Protein AF-A0A956ZGC1-F1 (afdb_monomer_lite)

Sequence (388 aa):
MKVPAICSNKAKRRISSSSLLAWILTLALVSSVMTAFAEESVTSTEQWTIKNGPKDTYIVEPFVAPSKSKLPKPSQKSLDVVLSKLKRVRVIDCGMDMQGEPFSGGFNIALGEPYSGRVVFESTDQKILKELTALLCIREDSYTRVMGPSAPTIELTLSDGKILRLGLAGWDTIRWNEWQYDAFLARSKDFIDWLTDHGITGPVREMQALQDNEKRQDERIAACLKEFVRTMPTSLLTFFGPMKGSSGCLEDLSENYAKIPEEQRLNKAKFALKRQFPDDLKQIGTLLEWEGNLSDYWIHYQSFPIELLLEYDPAKVLSTVKKSAMTPAQWIGASRFYSDLNFRRKFPSGYKPLDKALRGRIIKELKATGKNQSDIDDFENAVRNWCP

Structure (mmCIF, N/CA/C/O backbone):
data_AF-A0A956ZGC1-F1
#
_entry.id   AF-A0A956ZGC1-F1
#
loop_
_atom_site.group_PDB
_atom_site.id
_atom_site.type_symbol
_atom_site.label_atom_id
_atom_site.label_alt_id
_atom_site.label_comp_id
_atom_site.label_asym_id
_atom_site.label_entity_id
_atom_site.label_seq_id
_atom_site.pdbx_PDB_ins_code
_atom_site.Cartn_x
_atom_site.Cartn_y
_atom_site.Cartn_z
_atom_site.occupancy
_atom_site.B_iso_or_equiv
_atom_site.auth_seq_id
_atom_site.auth_comp_id
_atom_site.auth_asym_id
_atom_site.auth_atom_id
_atom_site.pdbx_PDB_model_num
ATOM 1 N N . MET A 1 1 ? -54.876 30.820 -38.815 1.00 40.34 1 MET A N 1
ATOM 2 C CA . MET A 1 1 ? -53.798 29.816 -38.958 1.00 40.34 1 MET A CA 1
ATOM 3 C C . MET A 1 1 ? -54.060 28.694 -37.963 1.00 40.34 1 MET A C 1
ATOM 5 O O . MET A 1 1 ? -54.267 28.987 -36.794 1.00 40.34 1 MET A O 1
ATOM 9 N N . LYS A 1 2 ? -54.197 27.452 -38.445 1.00 31.61 2 LYS A N 1
ATOM 10 C CA . LYS A 1 2 ? -54.613 26.270 -37.667 1.00 31.61 2 LYS A CA 1
ATOM 11 C C . LYS A 1 2 ? -53.392 25.572 -37.050 1.00 31.61 2 LYS A C 1
ATOM 13 O O . LYS A 1 2 ? -52.414 25.348 -37.753 1.00 31.61 2 LYS A O 1
ATOM 18 N N . VAL A 1 3 ? -53.491 25.199 -35.775 1.00 32.38 3 VAL A N 1
ATOM 19 C CA . VAL A 1 3 ? -52.546 24.329 -35.049 1.00 32.38 3 VAL A CA 1
ATOM 20 C C . VAL A 1 3 ? -53.073 22.887 -35.110 1.00 32.38 3 VAL A C 1
ATOM 22 O O . VAL A 1 3 ? -54.273 22.707 -34.884 1.00 32.38 3 VAL A O 1
ATOM 25 N N . PRO A 1 4 ? -52.257 21.856 -35.406 1.00 40.56 4 PRO A N 1
ATOM 26 C CA . PRO A 1 4 ? -52.722 20.477 -35.361 1.00 40.56 4 PRO A CA 1
ATOM 27 C C . PRO A 1 4 ? -52.548 19.869 -33.962 1.00 40.56 4 PRO A C 1
ATOM 29 O O . PRO A 1 4 ? -51.521 20.033 -33.305 1.00 40.56 4 PRO A O 1
ATOM 32 N N . ALA A 1 5 ? -53.578 19.142 -33.530 1.00 39.28 5 ALA A N 1
ATOM 33 C CA . ALA A 1 5 ? -53.611 18.361 -32.302 1.00 39.28 5 ALA A CA 1
ATOM 34 C C . ALA A 1 5 ? -52.842 17.038 -32.467 1.00 39.28 5 ALA A C 1
ATOM 36 O O . ALA A 1 5 ? -53.064 16.301 -33.427 1.00 39.28 5 ALA A O 1
ATOM 37 N N . ILE A 1 6 ? -51.975 16.714 -31.503 1.00 37.59 6 ILE A N 1
ATOM 38 C CA . ILE A 1 6 ? -51.317 15.408 -31.388 1.00 37.59 6 ILE A CA 1
ATOM 39 C C . ILE A 1 6 ? -52.120 14.567 -30.388 1.00 37.59 6 ILE A C 1
ATOM 41 O O . ILE A 1 6 ? -52.059 14.785 -29.179 1.00 37.59 6 ILE A O 1
ATOM 45 N N . CYS A 1 7 ? -52.883 13.597 -30.895 1.00 32.94 7 CYS A N 1
ATOM 46 C CA . CYS A 1 7 ? -53.494 12.543 -30.088 1.00 32.94 7 CYS A CA 1
ATOM 47 C C . CYS A 1 7 ? -52.425 11.535 -29.641 1.00 32.94 7 CYS A C 1
ATOM 49 O O . CYS A 1 7 ? -51.791 10.879 -30.467 1.00 32.94 7 CYS A O 1
ATOM 51 N N . SER A 1 8 ? -52.259 11.369 -28.326 1.00 38.38 8 SER A N 1
ATOM 52 C CA . SER A 1 8 ? -51.451 10.297 -27.741 1.00 38.38 8 SER A CA 1
ATOM 53 C C . SER A 1 8 ? -52.270 9.005 -27.681 1.00 38.38 8 SER A C 1
ATOM 55 O O . SER A 1 8 ? -53.300 8.964 -27.009 1.00 38.38 8 SER A O 1
ATOM 57 N N . ASN A 1 9 ? -51.795 7.942 -28.330 1.00 36.19 9 ASN A N 1
ATOM 58 C CA . ASN A 1 9 ? -52.327 6.589 -28.179 1.00 36.19 9 ASN A CA 1
ATOM 59 C C . ASN A 1 9 ? -51.212 5.685 -27.627 1.00 36.19 9 ASN A C 1
ATOM 61 O O . ASN A 1 9 ? -50.427 5.104 -28.374 1.00 36.19 9 ASN A O 1
ATOM 65 N N . LYS A 1 10 ? -51.108 5.583 -26.294 1.00 38.62 10 LYS A N 1
ATOM 66 C CA . LYS A 1 10 ? -50.269 4.567 -25.639 1.00 38.62 10 LYS A CA 1
ATOM 67 C C . LYS A 1 10 ? -51.018 3.235 -25.648 1.00 38.62 10 LYS A C 1
ATOM 69 O O . LYS A 1 10 ? -51.809 2.945 -24.754 1.00 38.62 10 LYS A O 1
ATOM 74 N N . ALA A 1 11 ? -50.743 2.411 -26.653 1.00 37.38 11 ALA A N 1
ATOM 75 C CA . ALA A 1 11 ? -51.167 1.019 -26.674 1.00 37.38 11 ALA A CA 1
ATOM 76 C C . ALA A 1 11 ? -50.430 0.232 -25.571 1.00 37.38 11 ALA A C 1
ATOM 78 O O . ALA A 1 11 ? -49.235 -0.045 -25.678 1.00 37.38 11 ALA A O 1
ATOM 79 N N . LYS A 1 12 ? -51.143 -0.144 -24.501 1.00 46.72 12 LYS A N 1
ATOM 80 C CA . LYS A 1 12 ? -50.689 -1.162 -23.540 1.00 46.72 12 LYS A CA 1
ATOM 81 C C . LYS A 1 12 ? -50.638 -2.510 -24.264 1.00 46.72 12 LYS A C 1
ATOM 83 O O . LYS A 1 12 ? -51.665 -3.169 -24.417 1.00 46.72 12 LYS A O 1
ATOM 88 N N . ARG A 1 13 ? -49.456 -2.929 -24.726 1.00 48.47 13 ARG A N 1
ATOM 89 C CA . ARG A 1 13 ? -49.258 -4.294 -25.234 1.00 48.47 13 ARG A CA 1
ATOM 90 C C . ARG A 1 13 ? -49.406 -5.272 -24.066 1.00 48.47 13 ARG A C 1
ATOM 92 O O . ARG A 1 13 ? -48.605 -5.248 -23.136 1.00 48.47 13 ARG A O 1
ATOM 99 N N . ARG A 1 14 ? -50.445 -6.114 -24.111 1.00 48.25 14 ARG A N 1
ATOM 100 C CA . ARG A 1 14 ? -50.582 -7.282 -23.231 1.00 48.25 14 ARG A CA 1
ATOM 101 C C . ARG A 1 14 ? -49.434 -8.239 -23.548 1.00 48.25 14 ARG A C 1
ATOM 103 O O . ARG A 1 14 ? -49.395 -8.824 -24.626 1.00 48.25 14 ARG A O 1
ATOM 110 N N . ILE A 1 15 ? -48.490 -8.353 -22.621 1.00 54.38 15 ILE A N 1
ATOM 111 C CA . ILE A 1 15 ? -47.436 -9.365 -22.661 1.00 54.38 15 ILE A CA 1
ATOM 112 C C . ILE A 1 15 ? -48.125 -10.710 -22.410 1.00 54.38 15 ILE A C 1
ATOM 114 O O . ILE A 1 15 ? -48.841 -10.860 -21.420 1.00 54.38 15 ILE A O 1
ATOM 118 N N . SER A 1 16 ? -47.979 -11.656 -23.339 1.00 64.19 16 SER A N 1
ATOM 119 C CA . SER A 1 16 ? -48.529 -13.005 -23.169 1.00 64.19 16 SER A CA 1
ATOM 120 C C . SER A 1 16 ? -47.892 -13.686 -21.951 1.00 64.19 16 SER A C 1
ATOM 122 O O . SER A 1 16 ? -46.731 -13.421 -21.631 1.00 64.19 16 SER A O 1
ATOM 124 N N . SER A 1 17 ? -48.621 -14.574 -21.274 1.00 51.22 17 SER A N 1
ATOM 125 C CA . SER A 1 17 ? -48.117 -15.322 -20.110 1.00 51.22 17 SER A CA 1
ATOM 126 C C . SER A 1 17 ? -46.828 -16.098 -20.420 1.00 51.22 17 SER A C 1
ATOM 128 O O . SER A 1 17 ? -45.927 -16.147 -19.585 1.00 51.22 17 SER A O 1
ATOM 130 N N . SER A 1 18 ? -46.680 -16.601 -21.648 1.00 49.84 18 SER A N 1
ATOM 131 C CA . SER A 1 18 ? -45.448 -17.225 -22.151 1.00 49.84 18 SER A CA 1
ATOM 132 C C . SER A 1 18 ? -44.272 -16.249 -22.264 1.00 49.84 18 SER A C 1
ATOM 134 O O . SER A 1 18 ? -43.140 -16.598 -21.940 1.00 49.84 18 SER A O 1
ATOM 136 N N . SER A 1 19 ? -44.522 -15.002 -22.671 1.00 58.44 19 SER A N 1
ATOM 137 C CA . SER A 1 19 ? -43.485 -13.967 -22.742 1.00 58.44 19 SER A CA 1
ATOM 138 C C . SER A 1 19 ? -43.063 -13.486 -21.350 1.00 58.44 19 SER A C 1
ATOM 140 O O . SER A 1 19 ? -41.896 -13.174 -21.147 1.00 58.44 19 SER A O 1
ATOM 142 N N . LEU A 1 20 ? -43.983 -13.460 -20.381 1.00 58.31 20 LEU A N 1
ATOM 143 C CA . LEU A 1 20 ? -43.674 -13.085 -18.999 1.00 58.31 20 LEU A CA 1
ATOM 144 C C . LEU A 1 20 ? -42.757 -14.118 -18.322 1.00 58.31 20 LEU A C 1
ATOM 146 O O . LEU A 1 20 ? -41.786 -13.741 -17.673 1.00 58.31 20 LEU A O 1
ATOM 150 N N . LEU A 1 21 ? -43.020 -15.410 -18.535 1.00 58.62 21 LEU A N 1
ATOM 151 C CA . LEU A 1 21 ? -42.181 -16.506 -18.036 1.00 58.62 21 LEU A CA 1
ATOM 152 C C . LEU A 1 21 ? -40.761 -16.466 -18.617 1.00 58.62 21 LEU A C 1
ATOM 154 O O . LEU A 1 21 ? -39.796 -16.614 -17.872 1.00 58.62 21 LEU A O 1
ATOM 158 N N . ALA A 1 22 ? -40.622 -16.185 -19.916 1.00 58.81 22 ALA A N 1
ATOM 159 C CA . ALA A 1 22 ? -39.312 -16.013 -20.545 1.00 58.81 22 ALA A CA 1
ATOM 160 C C . ALA A 1 22 ? -38.535 -14.821 -19.957 1.00 58.81 22 ALA A C 1
ATOM 162 O O . ALA A 1 22 ? -37.336 -14.921 -19.720 1.00 58.81 22 ALA A O 1
ATOM 163 N N . TRP A 1 23 ? -39.211 -13.707 -19.660 1.00 68.06 23 TRP A N 1
ATOM 164 C CA . TRP A 1 23 ? -38.583 -12.551 -19.013 1.00 68.06 23 TRP A CA 1
ATOM 165 C C . TRP A 1 23 ? -38.141 -12.836 -17.574 1.00 68.06 23 TRP A C 1
ATOM 167 O O . TRP A 1 23 ? -37.053 -12.419 -17.182 1.00 68.06 23 TRP A O 1
ATOM 177 N N . ILE A 1 24 ? -38.946 -13.570 -16.803 1.00 67.19 24 ILE A N 1
ATOM 178 C CA . ILE A 1 24 ? -38.603 -13.962 -15.428 1.00 67.19 24 ILE A CA 1
ATOM 179 C C . ILE A 1 24 ? -37.386 -14.894 -15.421 1.00 67.19 24 ILE A C 1
ATOM 181 O O . ILE A 1 24 ? -36.469 -14.684 -14.630 1.00 67.19 24 ILE A O 1
ATOM 185 N N . LEU A 1 25 ? -37.334 -15.872 -16.331 1.00 59.31 25 LEU A N 1
ATOM 186 C CA . LEU A 1 25 ? -36.195 -16.785 -16.448 1.00 59.31 25 LEU A CA 1
ATOM 187 C C . LEU A 1 25 ? -34.914 -16.056 -16.871 1.00 59.31 25 LEU A C 1
ATOM 189 O O . LEU A 1 25 ? -33.862 -16.304 -16.291 1.00 59.31 25 LEU A O 1
ATOM 193 N N . THR A 1 26 ? -34.998 -15.108 -17.808 1.00 63.12 26 THR A N 1
ATOM 194 C CA . THR A 1 26 ? -33.843 -14.290 -18.208 1.00 63.12 26 THR A CA 1
ATOM 195 C C . THR A 1 26 ? -33.336 -13.421 -17.056 1.00 63.12 26 THR A C 1
ATOM 197 O O . THR A 1 26 ? -32.131 -13.345 -16.838 1.00 63.12 26 THR A O 1
ATOM 200 N N . LEU A 1 27 ? -34.227 -12.797 -16.278 1.00 58.03 27 LEU A N 1
ATOM 201 C CA . LEU A 1 27 ? -33.830 -11.991 -15.118 1.00 58.03 27 LEU A CA 1
ATOM 202 C C . LEU A 1 27 ? -33.221 -12.843 -13.996 1.00 58.03 27 LEU A C 1
ATOM 204 O O . LEU A 1 27 ? -32.240 -12.421 -13.389 1.00 58.03 27 LEU A O 1
ATOM 208 N N . ALA A 1 28 ? -33.751 -14.044 -13.753 1.00 56.31 28 ALA A N 1
ATOM 209 C CA . ALA A 1 28 ? -33.178 -14.985 -12.792 1.00 56.31 28 ALA A CA 1
ATOM 210 C C . ALA A 1 28 ? -31.783 -15.464 -13.228 1.00 56.31 28 ALA A C 1
ATOM 212 O O . ALA A 1 28 ? -30.867 -15.501 -12.410 1.00 56.31 28 ALA A O 1
ATOM 213 N N . LEU A 1 29 ? -31.595 -15.748 -14.522 1.00 54.09 29 LEU A N 1
ATOM 214 C CA . LEU A 1 29 ? -30.301 -16.150 -15.075 1.00 54.09 29 LEU A CA 1
ATOM 215 C C . LEU A 1 29 ? -29.270 -15.017 -14.975 1.00 54.09 29 LEU A C 1
ATOM 217 O O . LEU A 1 29 ? -28.151 -15.243 -14.526 1.00 54.09 29 LEU A O 1
ATOM 221 N N . VAL A 1 30 ? -29.658 -13.785 -15.328 1.00 61.75 30 VAL A N 1
ATOM 222 C CA . VAL A 1 30 ? -28.795 -12.600 -15.188 1.00 61.75 30 VAL A CA 1
ATOM 223 C C . VAL A 1 30 ? -28.451 -12.353 -13.719 1.00 61.75 30 VAL A C 1
ATOM 225 O O . VAL A 1 30 ? -27.297 -12.074 -13.414 1.00 61.75 30 VAL A O 1
ATOM 228 N N . SER A 1 31 ? -29.406 -12.510 -12.797 1.00 55.38 31 SER A N 1
ATOM 229 C CA . SER A 1 31 ? -29.139 -12.377 -11.362 1.00 55.38 31 SER A CA 1
ATOM 230 C C . SER A 1 31 ? -28.142 -13.426 -10.868 1.00 55.38 31 SER A C 1
ATOM 232 O O . SER A 1 31 ? -27.180 -13.054 -10.210 1.00 55.38 31 SER A O 1
ATOM 234 N N . SER A 1 32 ? -28.314 -14.707 -11.216 1.00 50.72 32 SER A N 1
ATOM 235 C CA . SER A 1 32 ? -27.374 -15.770 -10.823 1.00 50.72 32 SER A CA 1
ATOM 236 C C . SER A 1 32 ? -25.978 -15.572 -11.409 1.00 50.72 32 SER A C 1
ATOM 238 O O . SER A 1 32 ? -24.998 -15.786 -10.705 1.00 50.72 32 SER A O 1
ATOM 240 N N . VAL A 1 33 ? -25.872 -15.130 -12.667 1.00 54.00 33 VAL A N 1
ATOM 241 C CA . VAL A 1 33 ? -24.576 -14.827 -13.294 1.00 54.00 33 VAL A CA 1
ATOM 242 C C . VAL A 1 33 ? -23.905 -13.648 -12.590 1.00 54.00 33 VAL A C 1
ATOM 244 O O . VAL A 1 33 ? -22.724 -13.726 -12.278 1.00 54.00 33 VAL A O 1
ATOM 247 N N . MET A 1 34 ? -24.645 -12.586 -12.264 1.00 52.69 34 MET A N 1
ATOM 248 C CA . MET A 1 34 ? -24.087 -11.428 -11.557 1.00 52.69 34 MET A CA 1
ATOM 249 C C . MET A 1 34 ? -23.681 -11.759 -10.113 1.00 52.69 34 MET A C 1
ATOM 251 O O . MET A 1 34 ? -22.679 -11.231 -9.641 1.00 52.69 34 MET A O 1
ATOM 255 N N . THR A 1 35 ? -24.402 -12.649 -9.422 1.00 51.59 35 THR A N 1
ATOM 256 C CA . THR A 1 35 ? -24.009 -13.142 -8.090 1.00 51.59 35 THR A CA 1
ATOM 257 C C . THR A 1 35 ? -22.752 -14.010 -8.161 1.00 51.59 35 THR A C 1
ATOM 259 O O . THR A 1 35 ? -21.839 -13.792 -7.373 1.00 51.59 35 THR A O 1
ATOM 262 N N . ALA A 1 36 ? -22.647 -14.909 -9.146 1.00 43.84 36 ALA A N 1
ATOM 263 C CA . ALA A 1 36 ? -21.444 -15.715 -9.360 1.00 43.84 36 ALA A CA 1
ATOM 264 C C . ALA A 1 36 ? -20.223 -14.846 -9.715 1.00 43.84 36 ALA A C 1
ATOM 266 O O . ALA A 1 36 ? -19.155 -15.039 -9.148 1.00 43.84 36 ALA A O 1
ATOM 267 N N . PHE A 1 37 ? -20.392 -13.826 -10.567 1.00 40.16 37 PHE A N 1
ATOM 268 C CA . PHE A 1 37 ? -19.334 -12.849 -10.857 1.00 40.16 37 PHE A CA 1
ATOM 269 C C . PHE A 1 37 ? -18.948 -12.016 -9.628 1.00 40.16 37 PHE A C 1
ATOM 271 O O . PHE A 1 37 ? -17.777 -11.685 -9.467 1.00 40.16 37 PHE A O 1
ATOM 278 N N . ALA A 1 38 ? -19.900 -11.672 -8.754 1.00 36.69 38 ALA A N 1
ATOM 279 C CA . ALA A 1 38 ? -19.606 -10.956 -7.516 1.00 36.69 38 ALA A CA 1
ATOM 280 C C . ALA A 1 38 ? -18.797 -11.831 -6.541 1.00 36.69 38 ALA A C 1
ATOM 282 O O . ALA A 1 38 ? -17.772 -11.379 -6.036 1.00 36.69 38 ALA A O 1
ATOM 283 N N . GLU A 1 39 ? -19.191 -13.088 -6.334 1.00 38.22 39 GLU A N 1
ATOM 284 C CA . GLU A 1 39 ? -18.469 -14.049 -5.485 1.00 38.22 39 GLU A CA 1
ATOM 285 C C . GLU A 1 39 ? -17.075 -14.388 -6.042 1.00 38.22 39 GLU A C 1
ATOM 287 O O . GLU A 1 39 ? -16.098 -14.417 -5.290 1.00 38.22 39 GLU A O 1
ATOM 292 N N . GLU A 1 40 ? -16.953 -14.557 -7.362 1.00 33.12 40 GLU A N 1
ATOM 293 C CA . GLU A 1 40 ? -15.677 -14.786 -8.048 1.00 33.12 40 GLU A CA 1
ATOM 294 C C . GLU A 1 40 ? -14.782 -13.537 -8.016 1.00 33.12 40 GLU A C 1
ATOM 296 O O . GLU A 1 40 ? -13.578 -13.656 -7.823 1.00 33.12 40 GLU A O 1
ATOM 301 N N . SER A 1 41 ? -15.348 -12.324 -8.090 1.00 35.31 41 SER A N 1
ATOM 302 C CA . SER A 1 41 ? -14.578 -11.079 -7.953 1.00 35.31 41 SER A CA 1
ATOM 303 C C . SER A 1 41 ? -14.053 -10.854 -6.532 1.00 35.31 41 SER A C 1
ATOM 305 O O . SER A 1 41 ? -12.931 -10.376 -6.366 1.00 35.31 41 SER A O 1
ATOM 307 N N . VAL A 1 42 ? -14.808 -11.236 -5.495 1.00 35.75 42 VAL A N 1
ATOM 308 C CA . VAL A 1 42 ? -14.363 -11.142 -4.092 1.00 35.75 42 VAL A CA 1
ATOM 309 C C . VAL A 1 42 ? -13.264 -12.169 -3.816 1.00 35.75 42 VAL A C 1
ATOM 311 O O . VAL A 1 42 ? -12.197 -11.801 -3.328 1.00 35.75 42 VAL A O 1
ATOM 314 N N . THR A 1 43 ? -13.458 -13.422 -4.235 1.00 34.59 43 THR A N 1
ATOM 315 C CA . THR A 1 43 ? -12.452 -14.486 -4.070 1.00 34.59 43 THR A CA 1
ATOM 316 C C . THR A 1 43 ? -11.216 -14.290 -4.950 1.00 34.59 43 THR A C 1
ATOM 318 O O . THR A 1 43 ? -10.112 -14.599 -4.502 1.00 34.59 43 THR A O 1
ATOM 321 N N . SER A 1 44 ? -11.335 -13.716 -6.156 1.00 31.86 44 SER A N 1
ATOM 322 C CA . SER A 1 44 ? -10.172 -13.375 -6.985 1.00 31.86 44 SER A CA 1
ATOM 323 C C . SER A 1 44 ? -9.396 -12.201 -6.411 1.00 31.86 44 SER A C 1
ATOM 325 O O . SER A 1 44 ? -8.174 -12.198 -6.494 1.00 31.86 44 SER A O 1
ATOM 327 N N . THR A 1 45 ? -10.075 -11.212 -5.822 1.00 32.41 45 THR A N 1
ATOM 328 C CA . THR A 1 45 ? -9.399 -10.079 -5.177 1.00 32.41 45 THR A CA 1
ATOM 329 C C . THR A 1 45 ? -8.667 -10.554 -3.923 1.00 32.41 45 THR A C 1
ATOM 331 O O . THR A 1 45 ? -7.491 -10.255 -3.776 1.00 32.41 45 THR A O 1
ATOM 334 N N . GLU A 1 46 ? -9.277 -11.400 -3.086 1.00 32.78 46 GLU A N 1
ATOM 335 C CA . GLU A 1 46 ? -8.599 -12.018 -1.934 1.00 32.78 46 GLU A CA 1
ATOM 336 C C . GLU A 1 46 ? -7.423 -12.922 -2.346 1.00 32.78 46 GLU A C 1
ATOM 338 O O . GLU A 1 46 ? -6.331 -12.811 -1.786 1.00 32.78 46 GLU A O 1
ATOM 343 N N . GLN A 1 47 ? -7.586 -13.775 -3.365 1.00 30.38 47 GLN A N 1
ATOM 344 C CA . GLN A 1 47 ? -6.500 -14.633 -3.855 1.00 30.38 47 GLN A CA 1
ATOM 345 C C . GLN A 1 47 ? -5.377 -13.849 -4.545 1.00 30.38 47 GLN A C 1
ATOM 347 O O . GLN A 1 47 ? -4.216 -14.252 -4.455 1.00 30.38 47 GLN A O 1
ATOM 352 N N . TRP A 1 48 ? -5.683 -12.736 -5.214 1.00 28.95 48 TRP A N 1
ATOM 353 C CA . TRP A 1 48 ? -4.679 -11.905 -5.877 1.00 28.95 48 TRP A CA 1
ATOM 354 C C . TRP A 1 48 ? -3.817 -11.145 -4.859 1.00 28.95 48 TRP A C 1
ATOM 356 O O . TRP A 1 48 ? -2.589 -11.167 -4.977 1.00 28.95 48 T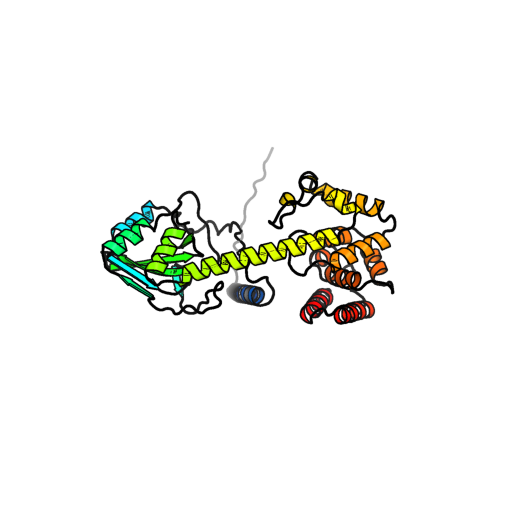RP A O 1
ATOM 366 N N . THR A 1 49 ? -4.423 -10.594 -3.797 1.00 36.31 49 THR A N 1
ATOM 367 C CA . THR A 1 49 ? -3.696 -9.947 -2.687 1.00 36.31 49 THR A CA 1
ATOM 368 C C . THR A 1 49 ? -2.809 -10.937 -1.925 1.00 36.31 49 THR A C 1
ATOM 370 O O . THR A 1 49 ? -1.711 -10.585 -1.502 1.00 36.31 49 THR A O 1
ATOM 373 N N . ILE A 1 50 ? -3.236 -12.200 -1.794 1.00 39.66 50 ILE A N 1
ATOM 374 C CA . ILE A 1 50 ? -2.445 -13.253 -1.135 1.00 39.66 50 ILE A CA 1
ATOM 375 C C . ILE A 1 50 ? -1.239 -13.689 -1.984 1.00 39.66 50 ILE A C 1
ATOM 377 O O . ILE A 1 50 ? -0.209 -14.071 -1.419 1.00 39.66 50 ILE A O 1
ATOM 381 N N . LYS A 1 51 ? -1.352 -13.660 -3.321 1.00 34.16 51 LYS A N 1
ATOM 382 C CA . LYS A 1 51 ? -0.381 -14.317 -4.207 1.00 34.16 51 LYS A CA 1
ATOM 383 C C . LYS A 1 51 ? 0.667 -13.380 -4.818 1.00 34.16 51 LYS A C 1
ATOM 385 O O . LYS A 1 51 ? 1.807 -13.816 -4.906 1.00 34.16 51 LYS A O 1
ATOM 390 N N . ASN A 1 52 ? 0.333 -12.137 -5.196 1.00 32.41 52 ASN A N 1
ATOM 391 C CA . ASN A 1 52 ? 1.201 -11.343 -6.093 1.00 32.41 52 ASN A CA 1
ATOM 392 C C . ASN A 1 52 ? 1.353 -9.835 -5.771 1.00 32.41 52 ASN A C 1
ATOM 394 O O . ASN A 1 52 ? 1.970 -9.120 -6.557 1.00 32.41 52 ASN A O 1
ATOM 398 N N . GLY A 1 53 ? 0.830 -9.322 -4.652 1.00 32.47 53 GLY A N 1
ATOM 399 C CA . GLY A 1 53 ? 1.034 -7.922 -4.236 1.00 32.47 53 GLY A CA 1
ATOM 400 C C . GLY A 1 53 ? 2.081 -7.771 -3.121 1.00 32.47 53 GLY A C 1
ATOM 401 O O . GLY A 1 53 ? 2.294 -8.721 -2.361 1.00 32.47 53 GLY A O 1
ATOM 402 N N . PRO A 1 54 ? 2.731 -6.601 -2.956 1.00 36.31 54 PRO A N 1
ATOM 403 C CA . PRO A 1 54 ? 3.428 -6.304 -1.708 1.00 36.31 54 PRO A CA 1
ATOM 404 C C . PRO A 1 54 ? 2.405 -6.369 -0.566 1.00 36.31 54 PRO A C 1
ATOM 406 O O . PRO A 1 54 ? 1.389 -5.680 -0.592 1.00 36.31 54 PRO A O 1
ATOM 409 N N . LYS A 1 55 ? 2.663 -7.234 0.419 1.00 43.44 55 LYS A N 1
ATOM 410 C CA . LYS A 1 55 ? 1.726 -7.616 1.490 1.00 43.44 55 LYS A CA 1
ATOM 411 C C . LYS A 1 55 ? 1.311 -6.487 2.451 1.00 43.44 55 LYS A C 1
ATOM 413 O O . LYS A 1 55 ? 0.547 -6.762 3.365 1.00 43.44 55 LYS A O 1
ATOM 418 N N . ASP A 1 56 ? 1.760 -5.246 2.253 1.00 40.88 56 ASP A N 1
ATOM 419 C CA . ASP A 1 56 ? 1.779 -4.241 3.325 1.00 40.88 56 ASP A CA 1
ATOM 420 C C . ASP A 1 56 ? 1.265 -2.838 2.945 1.00 40.88 56 ASP A C 1
ATOM 422 O O . ASP A 1 56 ? 1.307 -1.933 3.774 1.00 40.88 56 ASP A O 1
ATOM 426 N N . THR A 1 57 ? 0.729 -2.610 1.741 1.00 38.03 57 THR A N 1
ATOM 427 C CA . THR A 1 57 ? 0.137 -1.296 1.423 1.00 38.03 57 THR A CA 1
ATOM 428 C C . THR A 1 57 ? -1.326 -1.227 1.846 1.00 38.03 57 THR A C 1
ATOM 430 O O . THR A 1 57 ? -2.222 -1.627 1.102 1.00 38.03 57 THR A O 1
ATOM 433 N N . TYR A 1 58 ? -1.570 -0.654 3.026 1.00 40.16 58 TYR A N 1
ATOM 434 C CA . TYR A 1 58 ? -2.860 -0.058 3.367 1.00 40.16 58 TYR A CA 1
ATOM 435 C C . TYR A 1 58 ? -3.112 1.097 2.398 1.00 40.16 58 TYR A C 1
ATOM 437 O O . TYR A 1 58 ? -2.645 2.216 2.602 1.00 40.16 58 TYR A O 1
ATOM 445 N N . ILE A 1 59 ? -3.824 0.832 1.305 1.00 36.00 59 ILE A N 1
ATOM 446 C CA . ILE A 1 59 ? -4.328 1.904 0.455 1.00 36.00 59 ILE A CA 1
ATOM 447 C C . ILE A 1 59 ? -5.433 2.600 1.253 1.00 36.00 59 ILE A C 1
ATOM 449 O O . ILE A 1 59 ? -6.583 2.164 1.273 1.00 36.00 59 ILE A O 1
ATOM 453 N N . VAL A 1 60 ? -5.073 3.687 1.938 1.00 38.78 60 VAL A N 1
ATOM 454 C CA . VAL A 1 60 ? -6.027 4.671 2.456 1.00 38.78 60 VAL A CA 1
ATOM 455 C C . VAL A 1 60 ? -6.473 5.525 1.271 1.00 38.78 60 VAL A C 1
ATOM 457 O O . VAL A 1 60 ? -6.171 6.710 1.171 1.00 38.78 60 VAL A O 1
ATOM 460 N N . GLU A 1 61 ? -7.157 4.915 0.306 1.00 36.69 61 GLU A N 1
ATOM 461 C CA . GLU A 1 61 ? -7.949 5.713 -0.618 1.00 36.69 61 GLU A CA 1
ATOM 462 C C . GLU A 1 61 ? -9.086 6.341 0.197 1.00 36.69 61 GLU A C 1
ATOM 464 O O . GLU A 1 61 ? -9.658 5.666 1.063 1.00 36.69 61 GLU A O 1
ATOM 469 N N . PRO A 1 62 ? -9.455 7.612 -0.044 1.00 39.84 62 PRO A N 1
ATOM 470 C CA . PRO A 1 62 ? -10.722 8.137 0.432 1.00 39.84 62 PRO A CA 1
ATOM 471 C C . PRO A 1 62 ? -11.825 7.340 -0.264 1.00 39.84 62 PRO A C 1
ATOM 473 O O . PRO A 1 62 ? -12.328 7.711 -1.323 1.00 39.84 62 PRO A O 1
ATOM 476 N N . PHE A 1 63 ? -12.174 6.195 0.318 1.00 43.50 63 PHE A N 1
ATOM 477 C CA . PHE A 1 63 ? -13.259 5.371 -0.155 1.00 43.50 63 PHE A CA 1
ATOM 478 C C . PHE A 1 63 ? -14.522 6.213 -0.023 1.00 43.50 63 PHE A C 1
ATOM 480 O O . PHE A 1 63 ? -15.029 6.454 1.077 1.00 43.50 63 PHE A O 1
ATOM 487 N N . VAL A 1 64 ? -15.030 6.682 -1.162 1.00 43.03 64 VAL A N 1
ATOM 488 C CA . VAL A 1 64 ? -16.371 7.248 -1.265 1.00 43.03 64 VAL A CA 1
ATOM 489 C C . VAL A 1 64 ? -17.331 6.077 -1.084 1.00 43.03 64 VAL A C 1
ATOM 491 O O . VAL A 1 64 ? -17.846 5.505 -2.043 1.00 43.03 64 VAL A O 1
ATOM 494 N N . ALA A 1 65 ? -17.532 5.670 0.172 1.00 50.00 65 ALA A N 1
ATOM 495 C CA . ALA A 1 65 ? -18.548 4.695 0.510 1.00 50.00 65 ALA A CA 1
ATOM 496 C C . ALA A 1 65 ? -19.888 5.193 -0.040 1.00 50.00 65 ALA A C 1
ATOM 498 O O . ALA A 1 65 ? -20.171 6.395 0.036 1.00 50.00 65 ALA A O 1
ATOM 499 N N . PRO A 1 66 ? -20.730 4.300 -0.588 1.00 45.59 66 PRO A N 1
ATOM 500 C CA . PRO A 1 66 ? -22.010 4.698 -1.145 1.00 45.59 66 PRO A CA 1
ATOM 501 C C . PRO A 1 66 ? -22.774 5.514 -0.100 1.00 45.59 66 PRO A C 1
ATOM 503 O O . PRO A 1 66 ? -22.951 5.078 1.040 1.00 45.59 66 PRO A O 1
ATOM 506 N N . SER A 1 67 ? -23.218 6.703 -0.511 1.00 53.38 67 SER A N 1
ATOM 507 C CA . SER A 1 67 ? -23.875 7.766 0.266 1.00 53.38 67 SER A CA 1
ATOM 508 C C . SER A 1 67 ? -25.226 7.382 0.902 1.00 53.38 67 SER A C 1
ATOM 510 O O . SER A 1 67 ? -26.087 8.230 1.121 1.00 53.38 67 SER A O 1
ATOM 512 N N . LYS A 1 68 ? -25.450 6.094 1.174 1.00 63.91 68 LYS A N 1
ATOM 513 C CA . LYS A 1 68 ? -26.736 5.515 1.571 1.00 63.91 68 LYS A CA 1
ATOM 514 C C . LYS A 1 68 ? -26.788 5.005 3.012 1.00 63.91 68 LYS A C 1
ATOM 516 O O . LYS A 1 68 ? -27.873 4.622 3.445 1.00 63.91 68 LYS A O 1
ATOM 521 N N . SER A 1 69 ? -25.679 4.991 3.761 1.00 75.25 69 SER A N 1
ATOM 522 C CA . SER A 1 69 ? -25.759 4.696 5.199 1.00 75.25 69 SER A CA 1
ATOM 523 C C . SER A 1 69 ? -26.505 5.825 5.912 1.00 75.25 69 SER A C 1
ATOM 525 O O . SER A 1 69 ? -26.165 6.993 5.745 1.00 75.25 69 SER A O 1
ATOM 527 N N . LYS A 1 70 ? -27.534 5.473 6.690 1.00 89.62 70 LYS A N 1
ATOM 528 C CA . LYS A 1 70 ? -28.286 6.413 7.540 1.00 89.62 70 LYS A CA 1
ATOM 529 C C . LYS A 1 70 ? -27.655 6.594 8.924 1.00 89.62 70 LYS A C 1
ATOM 531 O O . LYS A 1 70 ? -28.219 7.311 9.746 1.00 89.62 70 LYS A O 1
ATOM 536 N N . LEU A 1 71 ? -26.539 5.915 9.195 1.00 92.56 71 LEU A N 1
ATOM 537 C CA . LEU A 1 71 ? -25.858 6.005 10.480 1.00 92.56 71 LEU A CA 1
ATOM 538 C C . LEU A 1 71 ? -25.226 7.393 10.654 1.00 92.56 71 LEU A C 1
ATOM 540 O O . LEU A 1 71 ? -24.772 7.987 9.671 1.00 92.56 71 LEU A O 1
ATOM 544 N N . PRO A 1 72 ? -25.198 7.929 11.882 1.00 94.88 72 PRO A N 1
ATOM 545 C CA . PRO A 1 72 ? -24.536 9.190 12.165 1.00 94.88 72 PRO A CA 1
ATOM 546 C C . PRO A 1 72 ? -23.016 9.080 11.985 1.00 94.88 72 PRO A C 1
ATOM 548 O O . PRO A 1 72 ? -22.425 7.999 12.033 1.00 94.88 72 PRO A O 1
ATOM 551 N N . LYS A 1 73 ? -22.365 10.232 11.818 1.00 95.25 73 LYS A N 1
ATOM 552 C CA . LYS A 1 73 ? -20.907 10.324 11.954 1.00 95.25 73 LYS A CA 1
ATOM 553 C C . LYS A 1 73 ? -20.499 10.044 13.407 1.00 95.25 73 LYS A C 1
ATOM 555 O O . LYS A 1 73 ? -21.296 10.334 14.308 1.00 95.25 73 LYS A O 1
ATOM 560 N N . PRO A 1 74 ? -19.274 9.544 13.642 1.00 96.56 74 PRO A N 1
ATOM 561 C CA . PRO A 1 74 ? -18.740 9.448 14.990 1.00 96.56 74 PRO A CA 1
ATOM 562 C C . PRO A 1 74 ? -18.822 10.773 15.744 1.00 96.56 74 PRO A C 1
ATOM 564 O O . PRO A 1 74 ? -18.564 11.834 15.180 1.00 96.56 74 PRO A O 1
ATOM 567 N N . SER A 1 75 ? -19.192 10.705 17.021 1.00 97.69 75 SER A N 1
ATOM 568 C CA . SER A 1 75 ? -19.138 11.852 17.931 1.00 97.69 75 SER A CA 1
ATOM 569 C C . SER A 1 75 ? -18.829 11.384 19.344 1.00 97.69 75 SER A C 1
ATOM 571 O O . SER A 1 75 ? -19.371 10.365 19.792 1.00 97.69 75 SER A O 1
ATOM 573 N N . GLN A 1 76 ? -18.012 12.151 20.062 1.00 98.06 76 GLN A N 1
ATOM 574 C CA . GLN A 1 76 ? -17.681 11.885 21.456 1.00 98.06 76 GLN A CA 1
ATOM 575 C C . GLN A 1 76 ? -18.961 11.845 22.288 1.00 98.06 76 GLN A C 1
ATOM 577 O O . GLN A 1 76 ? -19.160 10.931 23.078 1.00 98.06 76 GLN A O 1
ATOM 582 N N . LYS A 1 77 ? -19.906 12.750 22.003 1.00 98.19 77 LYS A N 1
ATOM 583 C CA . LYS A 1 77 ? -21.218 12.778 22.661 1.00 98.19 77 LYS A CA 1
ATOM 584 C C . LYS A 1 77 ? -21.956 11.438 22.571 1.00 98.19 77 LYS A C 1
ATOM 586 O O . LYS A 1 77 ? -22.555 11.008 23.554 1.00 98.19 77 LYS A O 1
ATOM 591 N N . SER A 1 78 ? -21.966 10.791 21.403 1.00 97.50 78 SER A N 1
ATOM 592 C CA . SER A 1 78 ? -22.639 9.492 21.245 1.00 97.50 78 SER A CA 1
ATOM 593 C C . SER A 1 78 ? -21.940 8.369 22.016 1.00 97.50 78 SER A C 1
ATOM 595 O O . SER A 1 78 ? -22.617 7.510 22.580 1.00 97.50 78 SER A O 1
ATOM 597 N N . LEU A 1 79 ? -20.608 8.419 22.102 1.00 97.75 79 LEU A N 1
ATOM 598 C CA . LEU A 1 79 ? -19.800 7.468 22.859 1.00 97.75 79 LEU A CA 1
ATOM 599 C C . LEU A 1 79 ? -19.971 7.666 24.376 1.00 97.75 79 LEU A C 1
ATOM 601 O O . LEU A 1 79 ? -20.241 6.705 25.093 1.00 97.75 79 LEU A O 1
ATOM 605 N N . ASP A 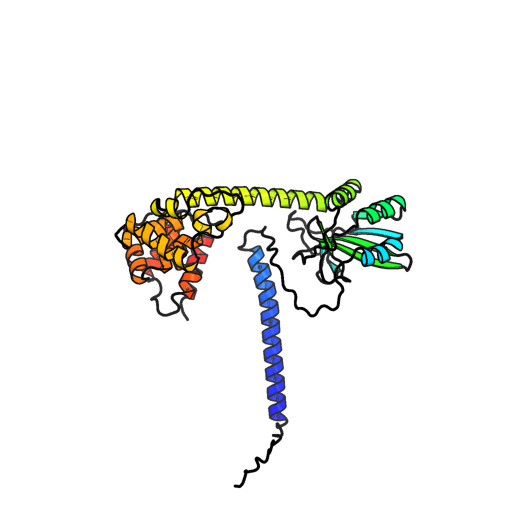1 80 ? -19.938 8.907 24.864 1.00 98.25 80 ASP A N 1
ATOM 606 C CA . ASP A 1 80 ? -20.104 9.257 26.283 1.00 98.25 80 ASP A CA 1
ATOM 607 C C . ASP A 1 80 ? -21.442 8.769 26.856 1.00 98.25 80 ASP A C 1
ATOM 609 O O . ASP A 1 80 ? -21.514 8.290 27.991 1.00 98.25 80 ASP A O 1
ATOM 613 N N . VAL A 1 81 ? -22.519 8.839 26.063 1.00 97.94 81 VAL A N 1
ATOM 614 C CA . VAL A 1 81 ? -23.842 8.324 26.458 1.00 97.94 81 VAL A CA 1
ATOM 615 C C . VAL A 1 81 ? -23.780 6.832 26.788 1.00 97.94 81 VAL A C 1
ATOM 617 O O . VAL A 1 81 ? -24.423 6.390 27.744 1.00 97.94 81 VAL A O 1
ATOM 620 N N . VAL A 1 82 ? -23.006 6.060 26.028 1.00 96.69 82 VAL A N 1
ATOM 621 C CA . VAL A 1 82 ? -22.792 4.630 26.271 1.00 96.69 82 VAL A CA 1
ATOM 622 C C . VAL A 1 82 ? -21.861 4.427 27.462 1.00 96.69 82 VAL A C 1
ATOM 624 O O . VAL A 1 82 ? -22.212 3.695 28.388 1.00 96.69 82 VAL A O 1
ATOM 627 N N . LEU A 1 83 ? -20.708 5.099 27.474 1.00 97.81 83 LEU A N 1
ATOM 628 C CA . LEU A 1 83 ? -19.683 4.916 28.505 1.00 97.81 83 LEU A CA 1
ATOM 629 C C . LEU A 1 83 ? -20.182 5.299 29.905 1.00 97.81 83 LEU A C 1
ATOM 631 O O . LEU A 1 83 ? -19.843 4.632 30.880 1.00 97.81 83 LEU A O 1
ATOM 635 N N . SER A 1 84 ? -21.088 6.277 30.018 1.00 98.00 84 SER A N 1
ATOM 636 C CA . SER A 1 84 ? -21.737 6.638 31.291 1.00 98.00 84 SER A CA 1
ATOM 637 C C . SER A 1 84 ? -22.537 5.495 31.939 1.00 98.00 84 SER A C 1
ATOM 639 O O . SER A 1 84 ? -22.838 5.539 33.133 1.00 98.00 84 SER A O 1
ATOM 641 N N . LYS A 1 85 ? -22.886 4.461 31.164 1.00 98.31 85 LYS A N 1
ATOM 642 C CA . LYS A 1 85 ? -23.654 3.290 31.606 1.00 98.31 85 LYS A CA 1
ATOM 643 C C . LYS A 1 85 ? -22.790 2.043 31.774 1.00 98.31 85 LYS A C 1
ATOM 645 O O . LYS A 1 85 ? -23.338 0.988 32.085 1.00 98.31 85 LYS A O 1
ATOM 650 N N . LEU A 1 86 ? -21.478 2.132 31.568 1.00 98.56 86 LEU A N 1
ATOM 651 C CA . LEU A 1 86 ? -20.570 0.990 31.584 1.00 98.56 86 LEU A CA 1
ATOM 652 C C . LEU A 1 86 ? -20.544 0.289 32.955 1.00 98.56 86 LEU A C 1
ATOM 654 O O . LEU A 1 86 ? -20.396 0.927 33.998 1.00 98.56 86 LEU A O 1
ATOM 658 N N . LYS A 1 87 ? -20.683 -1.042 32.957 1.00 98.50 87 LYS A N 1
ATOM 659 C CA . LYS A 1 87 ? -20.631 -1.891 34.164 1.00 98.50 87 LYS A CA 1
ATOM 660 C C . LYS A 1 87 ? -19.566 -2.976 34.120 1.00 98.50 87 LYS A C 1
ATOM 662 O O . LYS A 1 87 ? -19.109 -3.408 35.175 1.00 98.50 87 LYS A O 1
ATOM 667 N N . ARG A 1 88 ? -19.184 -3.420 32.927 1.00 98.56 88 ARG A N 1
ATOM 668 C CA . ARG A 1 88 ? -18.155 -4.439 32.713 1.00 98.56 88 ARG A CA 1
ATOM 669 C C . ARG A 1 88 ? -17.514 -4.219 31.359 1.00 98.56 88 ARG A C 1
ATOM 671 O O . ARG A 1 88 ? -18.213 -3.875 30.406 1.00 98.56 88 ARG A O 1
ATOM 678 N N . VAL A 1 89 ? -16.221 -4.485 31.282 1.00 98.56 89 VAL A N 1
ATOM 679 C CA . VAL A 1 89 ? -15.490 -4.589 30.022 1.00 98.56 89 VAL A CA 1
ATOM 680 C C . VAL A 1 89 ? -14.931 -5.996 29.872 1.00 98.56 89 VAL A C 1
ATOM 682 O O . VAL A 1 89 ? -14.456 -6.587 30.843 1.00 98.56 89 VAL A O 1
ATOM 685 N N . ARG A 1 90 ? -14.966 -6.512 28.647 1.00 98.44 90 ARG A N 1
ATOM 686 C CA . ARG A 1 90 ? -14.143 -7.628 28.189 1.00 98.44 90 ARG A CA 1
ATOM 687 C C . ARG A 1 90 ? -13.353 -7.195 26.970 1.00 98.44 90 ARG A C 1
ATOM 689 O O . ARG A 1 90 ? -13.860 -6.450 26.139 1.00 98.44 90 ARG A O 1
ATOM 696 N N . VAL A 1 91 ? -12.140 -7.705 26.839 1.00 97.88 91 VAL A N 1
ATOM 697 C CA . VAL A 1 91 ? -11.362 -7.599 25.607 1.00 97.88 91 VAL A CA 1
ATOM 698 C C . VAL A 1 91 ? -11.214 -8.997 25.041 1.00 97.88 91 VAL A C 1
ATOM 700 O O . VAL A 1 91 ? -10.795 -9.921 25.741 1.00 97.88 91 VAL A O 1
ATOM 703 N N . ILE A 1 92 ? -11.618 -9.152 23.789 1.00 96.50 92 ILE A N 1
ATOM 704 C CA . ILE A 1 92 ? -11.632 -10.409 23.058 1.00 96.50 92 ILE A CA 1
ATOM 705 C C . ILE A 1 92 ? -10.588 -10.298 21.956 1.00 96.50 92 ILE A C 1
ATOM 707 O O . ILE A 1 92 ? -10.636 -9.380 21.135 1.00 96.50 92 ILE A O 1
ATOM 711 N N . ASP A 1 93 ? -9.657 -11.242 21.928 1.00 94.81 93 ASP A N 1
ATOM 712 C CA . ASP A 1 93 ? -8.644 -11.344 20.882 1.00 94.81 93 ASP A CA 1
ATOM 713 C C . ASP A 1 93 ? -9.270 -11.912 19.600 1.00 94.81 93 ASP A C 1
ATOM 715 O O . ASP A 1 93 ? -9.187 -13.102 19.294 1.00 94.81 93 ASP A O 1
ATOM 719 N N . CYS A 1 94 ? -10.011 -11.050 18.909 1.00 93.19 94 CYS A N 1
ATOM 720 C CA . CYS A 1 94 ? -10.634 -11.311 17.623 1.00 93.19 94 CYS A CA 1
ATOM 721 C C . CYS A 1 94 ? -10.847 -10.015 16.846 1.00 93.19 94 CYS A C 1
ATOM 723 O O . CYS A 1 94 ? -10.980 -8.934 17.432 1.00 93.19 94 CYS A O 1
ATOM 725 N N . GLY A 1 95 ? -10.894 -10.169 15.524 1.00 89.19 95 GLY A N 1
ATOM 726 C CA . GLY A 1 95 ? -11.294 -9.116 14.611 1.00 89.19 95 GLY A CA 1
ATOM 727 C C . GLY A 1 95 ? -12.784 -8.803 14.732 1.00 89.19 95 GLY A C 1
ATOM 728 O O . GLY A 1 95 ? -13.579 -9.647 15.145 1.00 89.19 95 GLY A O 1
ATOM 729 N N . MET A 1 96 ? -13.162 -7.606 14.310 1.00 90.19 96 MET A N 1
ATOM 730 C CA . MET A 1 96 ? -14.546 -7.204 14.096 1.00 90.19 96 MET A CA 1
ATOM 731 C C . MET A 1 96 ? -14.774 -6.929 12.610 1.00 90.19 96 MET A C 1
ATOM 733 O O . MET A 1 96 ? -13.950 -6.265 11.969 1.00 90.19 96 MET A O 1
ATOM 737 N N . ASP A 1 97 ? -15.858 -7.467 12.056 1.00 84.81 97 ASP A N 1
ATOM 738 C CA . ASP A 1 97 ? -16.211 -7.281 10.651 1.00 84.81 97 ASP A CA 1
ATOM 739 C C . ASP A 1 97 ? -16.767 -5.866 10.376 1.00 84.81 97 ASP A C 1
ATOM 741 O O . ASP A 1 97 ? -16.790 -4.981 11.240 1.00 84.81 97 ASP A O 1
ATOM 745 N N . MET A 1 98 ? -17.201 -5.623 9.138 1.00 80.44 98 MET A N 1
ATOM 746 C CA . MET A 1 98 ? -17.763 -4.329 8.729 1.00 80.44 98 MET A CA 1
ATOM 747 C C . MET A 1 98 ? -19.166 -4.070 9.298 1.00 80.44 98 MET A C 1
ATOM 749 O O . MET A 1 98 ? -19.665 -2.948 9.200 1.00 80.44 98 MET A O 1
ATOM 753 N N . GLN A 1 99 ? -19.814 -5.091 9.855 1.00 80.44 99 GLN A N 1
ATOM 754 C CA . GLN A 1 99 ? -21.131 -5.033 10.482 1.00 80.44 99 GLN A CA 1
ATOM 755 C C . GLN A 1 99 ? -21.031 -4.851 12.006 1.00 80.44 99 GLN A C 1
ATOM 757 O O . GLN A 1 99 ? -22.040 -4.568 12.652 1.00 80.44 99 GLN A O 1
ATOM 762 N N . GLY A 1 100 ? -19.822 -4.933 12.571 1.00 79.62 100 GLY A N 1
ATOM 763 C CA . GLY A 1 100 ? -19.578 -4.828 14.006 1.00 79.62 100 GLY A CA 1
ATOM 764 C C . GLY A 1 100 ? -19.668 -6.159 14.749 1.00 79.62 100 GLY A C 1
ATOM 765 O O . GLY A 1 100 ? -19.745 -6.161 15.979 1.00 79.62 100 GLY A O 1
ATOM 766 N N . GLU A 1 101 ? -19.670 -7.281 14.030 1.00 85.75 101 GLU A N 1
ATOM 767 C CA . GLU A 1 101 ? -19.690 -8.602 14.638 1.00 85.75 101 GLU A CA 1
ATOM 768 C C . GLU A 1 101 ? -18.265 -9.143 14.829 1.00 85.75 101 GLU A C 1
ATOM 770 O O . GLU A 1 101 ? -17.418 -9.020 13.936 1.00 85.75 101 GLU A O 1
ATOM 775 N N . PRO A 1 102 ? -17.964 -9.741 15.996 1.00 87.06 102 PRO A N 1
ATOM 776 C CA . PRO A 1 102 ? -16.708 -10.443 16.212 1.00 87.06 102 PRO A CA 1
ATOM 777 C C . PRO A 1 102 ? -16.556 -11.614 15.243 1.00 87.06 102 PRO A C 1
ATOM 779 O O . PRO A 1 102 ? -17.479 -12.415 15.085 1.00 87.06 102 PRO A O 1
ATOM 782 N N . PHE A 1 103 ? -15.363 -11.796 14.683 1.00 85.19 103 PHE A N 1
ATOM 783 C CA . PHE A 1 103 ? -15.023 -12.984 13.911 1.00 85.19 103 PHE A CA 1
ATOM 784 C C . PHE A 1 103 ? -13.707 -13.599 14.402 1.00 85.19 103 PHE A C 1
ATOM 786 O O . PHE A 1 103 ? -12.644 -12.980 14.415 1.00 85.19 103 PHE A O 1
ATOM 793 N N . SER A 1 104 ? -13.784 -14.858 14.835 1.00 75.56 104 SER A N 1
ATOM 794 C CA . SER A 1 104 ? -12.672 -15.608 15.436 1.00 75.56 104 SER A CA 1
ATOM 795 C C . SER A 1 104 ? -11.867 -16.439 14.433 1.00 75.56 104 SER A C 1
ATOM 797 O O . SER A 1 104 ? -10.817 -16.958 14.785 1.00 75.56 104 SER A O 1
ATOM 799 N N . GLY A 1 105 ? -12.326 -16.560 13.182 1.00 75.50 105 GLY A N 1
ATOM 800 C CA . GLY A 1 105 ? -11.623 -17.290 12.115 1.00 75.50 105 GLY A CA 1
ATOM 801 C C . GLY A 1 105 ? -10.584 -16.460 11.353 1.00 75.50 105 GLY A C 1
ATOM 802 O O . GLY A 1 105 ? -10.067 -16.919 10.338 1.00 75.50 105 GLY A O 1
ATOM 803 N N . GLY A 1 106 ? -10.337 -15.224 11.791 1.00 81.88 106 GLY A N 1
ATOM 804 C CA . GLY A 1 106 ? -9.438 -14.291 11.124 1.00 81.88 106 GLY A CA 1
ATOM 805 C C . GLY A 1 106 ? -7.965 -14.480 11.467 1.00 81.88 106 GLY A C 1
ATOM 806 O O . GLY A 1 106 ? -7.581 -15.263 12.337 1.00 81.88 106 GLY A O 1
ATOM 807 N N . PHE A 1 107 ? -7.142 -13.687 10.793 1.00 85.06 107 PHE A N 1
ATOM 808 C CA . PHE A 1 107 ? -5.701 -13.649 10.975 1.00 85.06 107 PHE A CA 1
ATOM 809 C C . PHE A 1 107 ? -5.268 -12.204 11.207 1.00 85.06 107 PHE A C 1
ATOM 811 O O . PHE A 1 107 ? -5.702 -11.310 10.478 1.00 85.06 107 PHE A O 1
ATOM 818 N N . ASN A 1 108 ? -4.411 -11.974 12.198 1.00 83.62 108 ASN A N 1
ATOM 819 C CA . ASN A 1 108 ? -3.716 -10.708 12.335 1.00 83.62 108 ASN A CA 1
ATOM 820 C C . ASN A 1 108 ? -2.649 -10.638 11.234 1.00 83.62 108 ASN A C 1
ATOM 822 O O . ASN A 1 108 ? -1.645 -11.352 11.280 1.00 83.62 108 ASN A O 1
ATOM 826 N N . ILE A 1 109 ? -2.891 -9.800 10.225 1.00 83.69 109 ILE A N 1
ATOM 827 C CA . ILE A 1 109 ? -2.030 -9.690 9.040 1.00 83.69 109 ILE A CA 1
ATOM 828 C C . ILE A 1 109 ? -0.636 -9.183 9.423 1.00 83.69 109 ILE A C 1
ATOM 830 O O . ILE A 1 109 ? 0.355 -9.723 8.935 1.00 83.69 109 ILE A O 1
ATOM 834 N N . ALA A 1 110 ? -0.558 -8.200 10.324 1.00 84.12 110 ALA A N 1
ATOM 835 C CA . ALA A 1 110 ? 0.709 -7.610 10.746 1.00 84.12 110 ALA A CA 1
ATOM 836 C C . ALA A 1 110 ? 1.581 -8.607 11.524 1.00 84.12 110 ALA A C 1
ATOM 838 O O . ALA A 1 110 ? 2.798 -8.638 11.346 1.00 84.12 110 ALA A O 1
ATOM 839 N N . LEU A 1 111 ? 0.966 -9.440 12.369 1.00 86.19 111 LEU A N 1
ATOM 840 C CA . LEU A 1 111 ? 1.683 -10.410 13.202 1.00 86.19 111 LEU A CA 1
ATOM 841 C C . LEU A 1 111 ? 1.890 -11.768 12.539 1.00 86.19 111 LEU A C 1
ATOM 843 O O . LEU A 1 111 ? 2.766 -12.522 12.954 1.00 86.19 111 LEU A O 1
ATOM 847 N N . GLY A 1 112 ? 1.102 -12.098 11.521 1.00 87.25 112 GLY A N 1
ATOM 848 C CA . GLY A 1 112 ? 1.140 -13.427 10.935 1.00 87.25 112 GLY A CA 1
ATOM 849 C C . GLY A 1 112 ? 0.578 -14.510 11.869 1.00 87.25 112 GLY A C 1
ATOM 850 O O . GLY A 1 112 ? 1.047 -15.648 11.830 1.00 87.25 112 GLY A O 1
ATOM 851 N N . GLU A 1 113 ? -0.386 -14.165 12.728 1.00 88.31 113 GLU A N 1
ATOM 852 C CA . GLU A 1 113 ? -0.926 -15.042 13.778 1.00 88.31 113 GLU A CA 1
ATOM 853 C C . GLU A 1 113 ? -2.464 -15.114 13.705 1.00 88.31 113 GLU A C 1
ATOM 855 O O . GLU A 1 113 ? -3.110 -14.100 13.432 1.00 88.31 113 GLU A O 1
ATOM 860 N N . PRO A 1 114 ? -3.092 -16.281 13.945 1.00 89.31 114 PRO A N 1
ATOM 861 C CA . PRO A 1 114 ? -4.548 -16.380 14.003 1.00 89.31 114 PRO A CA 1
ATOM 862 C C . PRO A 1 114 ? -5.089 -15.715 15.271 1.00 89.31 114 PRO A C 1
ATOM 864 O O . PRO A 1 114 ? -4.476 -15.805 16.336 1.00 89.31 114 PRO A O 1
ATOM 867 N N . TYR A 1 115 ? -6.275 -15.116 15.179 1.00 88.75 115 TYR A N 1
ATOM 868 C CA . TYR A 1 115 ? -6.977 -14.644 16.371 1.00 88.75 115 TYR A CA 1
ATOM 869 C C . TYR A 1 115 ? -7.377 -15.825 17.258 1.00 88.75 115 TYR A C 1
ATOM 871 O O . TYR A 1 115 ? -7.873 -16.841 16.769 1.00 88.75 115 TYR A O 1
ATOM 879 N N . SER A 1 116 ? -7.203 -15.706 18.576 1.00 89.94 116 SER A N 1
ATOM 880 C CA . SER A 1 116 ? -7.573 -16.800 19.482 1.00 89.94 116 SER A CA 1
ATOM 881 C C . SER A 1 116 ? -9.084 -16.922 19.702 1.00 89.94 116 SER A C 1
ATOM 883 O O . SER A 1 116 ? -9.560 -17.984 20.112 1.00 89.94 116 SER A O 1
ATOM 885 N N . GLY A 1 117 ? -9.843 -15.841 19.486 1.00 91.88 117 GLY A N 1
ATOM 886 C CA . GLY A 1 117 ? -11.271 -15.749 19.801 1.00 91.88 117 GLY A CA 1
ATOM 887 C C . GLY A 1 117 ? -11.576 -15.764 21.301 1.00 91.88 117 GLY A C 1
ATOM 888 O O . GLY A 1 117 ? -12.736 -15.898 21.693 1.00 91.88 117 GLY A O 1
ATOM 889 N N . ARG A 1 118 ? -10.552 -15.679 22.158 1.00 94.75 118 ARG A N 1
ATOM 890 C CA . ARG A 1 118 ? -10.687 -15.799 23.612 1.00 94.75 118 ARG A CA 1
ATOM 891 C C . ARG A 1 118 ? -10.839 -14.430 24.259 1.00 94.75 118 ARG A C 1
ATOM 893 O O . ARG A 1 118 ? -10.298 -13.436 23.783 1.00 94.75 118 ARG A O 1
ATOM 900 N N . VAL A 1 119 ? -11.530 -14.403 25.397 1.00 97.00 119 VAL A N 1
ATOM 901 C CA . VAL A 1 119 ? -11.478 -13.261 26.315 1.00 97.00 119 VAL A CA 1
ATOM 902 C C . VAL A 1 119 ? -10.077 -13.226 26.922 1.00 97.00 119 VAL A C 1
ATOM 904 O O . VAL A 1 119 ? -9.692 -14.152 27.634 1.00 97.00 119 VAL A O 1
ATOM 907 N N . VAL A 1 120 ? -9.317 -12.179 26.611 1.00 96.81 120 VAL A N 1
ATOM 908 C CA . VAL A 1 120 ? -7.940 -11.969 27.090 1.00 96.81 120 VAL A CA 1
ATOM 909 C C . VAL A 1 120 ? -7.874 -11.027 28.287 1.00 96.81 120 VAL A C 1
ATOM 911 O O . VAL A 1 120 ? -6.893 -11.032 29.021 1.00 96.81 120 VAL A O 1
ATOM 914 N N . PHE A 1 121 ? -8.936 -10.257 28.519 1.00 98.38 121 PHE A N 1
ATOM 915 C CA . PHE A 1 121 ? -9.078 -9.408 29.691 1.00 98.38 121 PHE A CA 1
ATOM 916 C C . PHE A 1 121 ? -10.548 -9.227 30.045 1.00 98.38 121 PHE A C 1
ATOM 918 O O . PHE A 1 121 ? -11.405 -9.143 29.164 1.00 98.38 121 PHE A O 1
ATOM 925 N N . GLU A 1 122 ? -10.842 -9.129 31.335 1.00 98.56 122 GLU A N 1
ATOM 926 C CA . GLU A 1 122 ? -12.172 -8.817 31.834 1.00 98.56 122 GLU A CA 1
ATOM 927 C C . GLU A 1 122 ? -12.077 -8.057 33.157 1.00 98.56 122 GLU A C 1
ATOM 929 O O . GLU A 1 122 ? -11.284 -8.416 34.025 1.00 98.56 122 GLU A O 1
ATOM 934 N N . SER A 1 123 ? -12.917 -7.036 33.336 1.00 98.56 123 SER A N 1
ATOM 935 C CA . SER A 1 123 ? -13.019 -6.340 34.615 1.00 98.56 123 SER A CA 1
ATOM 936 C C . SER A 1 123 ? -14.396 -5.722 34.862 1.00 98.56 123 SER A C 1
ATOM 938 O O . SER A 1 123 ? -15.090 -5.276 33.943 1.00 98.56 123 SER A O 1
ATOM 940 N N . THR A 1 124 ? -14.764 -5.664 36.141 1.00 98.56 124 THR A N 1
ATOM 941 C CA . THR A 1 124 ? -15.885 -4.882 36.693 1.00 98.56 124 THR A CA 1
ATOM 942 C C . THR A 1 124 ? -15.408 -3.809 37.682 1.00 98.56 124 THR A C 1
ATOM 944 O O . THR A 1 124 ? -16.231 -3.130 38.304 1.00 98.56 124 THR A O 1
ATOM 947 N N . ASP A 1 125 ? -14.091 -3.671 37.874 1.00 98.56 125 ASP A N 1
ATOM 948 C CA . ASP A 1 125 ? -13.491 -2.706 38.797 1.00 98.56 125 ASP A CA 1
ATOM 949 C C . ASP A 1 125 ? -13.760 -1.274 38.314 1.00 98.56 125 ASP A C 1
ATOM 951 O O . ASP A 1 125 ? -13.398 -0.894 37.201 1.00 98.56 125 ASP A O 1
ATOM 955 N N . GLN A 1 126 ? -14.386 -0.456 39.162 1.00 98.25 126 GLN A N 1
ATOM 956 C CA . GLN A 1 126 ? -14.776 0.912 38.813 1.00 98.25 126 GLN A CA 1
ATOM 957 C C . GLN A 1 126 ? -13.589 1.817 38.466 1.00 98.25 126 GLN A C 1
ATOM 959 O O . GLN A 1 126 ? -13.745 2.733 37.660 1.00 98.25 126 GLN A O 1
ATOM 964 N N . LYS A 1 127 ? -12.409 1.570 39.043 1.00 98.44 127 LYS A N 1
ATOM 965 C CA . LYS A 1 127 ? -11.184 2.291 38.700 1.00 98.44 127 LYS A CA 1
ATOM 966 C C . LYS A 1 127 ? -10.774 1.976 37.260 1.00 98.44 127 LYS A C 1
ATOM 968 O O . LYS A 1 127 ? -10.616 2.905 36.474 1.00 98.44 127 LYS A O 1
ATOM 973 N N . ILE A 1 128 ? -10.720 0.692 36.901 1.00 98.38 128 ILE A N 1
ATOM 974 C CA . ILE A 1 128 ? -10.383 0.222 35.545 1.00 98.38 128 ILE A CA 1
ATOM 975 C C . ILE A 1 128 ? -11.393 0.756 34.519 1.00 98.38 128 ILE A C 1
ATOM 977 O O . ILE A 1 128 ? -11.004 1.276 33.477 1.00 98.38 128 ILE A O 1
ATOM 981 N N . LEU A 1 129 ? -12.696 0.692 34.817 1.00 98.56 129 LEU A N 1
ATOM 982 C CA . LEU A 1 129 ? -13.733 1.207 33.912 1.00 98.56 129 LEU A CA 1
ATOM 983 C C . LEU A 1 129 ? -13.622 2.725 33.702 1.00 98.56 129 LEU A C 1
ATOM 985 O O . LEU A 1 129 ? -13.847 3.213 32.592 1.00 98.56 129 LEU A O 1
ATOM 989 N N . LYS A 1 130 ? -13.263 3.476 34.751 1.00 98.44 130 LYS A N 1
ATOM 990 C CA . LYS A 1 130 ? -13.053 4.927 34.671 1.00 98.44 130 LYS A CA 1
ATOM 991 C C . LYS A 1 130 ? -11.809 5.276 33.852 1.00 98.44 130 LYS A C 1
ATOM 993 O O . LYS A 1 130 ? -11.867 6.207 33.054 1.00 98.44 130 LYS A O 1
ATOM 998 N N . GLU A 1 131 ? -10.715 4.541 34.035 1.00 98.50 131 GLU A N 1
ATOM 999 C CA . GLU A 1 131 ? -9.488 4.695 33.243 1.00 98.50 131 GLU A CA 1
ATOM 1000 C C . GLU A 1 131 ? -9.751 4.422 31.761 1.00 98.50 131 GLU A C 1
ATOM 1002 O O . GLU A 1 131 ? -9.475 5.283 30.930 1.00 98.50 131 GLU A O 1
ATOM 1007 N N . LEU A 1 132 ? -10.388 3.289 31.444 1.00 98.31 132 LEU A N 1
ATOM 1008 C CA . LEU A 1 132 ? -10.787 2.943 30.080 1.00 98.31 132 LEU A CA 1
ATOM 1009 C C . LEU A 1 132 ? -11.659 4.036 29.449 1.00 98.31 132 LEU A C 1
ATOM 1011 O O . LEU A 1 132 ? -11.397 4.480 28.334 1.00 98.31 132 LEU A O 1
ATOM 1015 N N . THR A 1 133 ? -12.675 4.510 30.176 1.00 98.12 133 THR A N 1
ATOM 1016 C CA . THR A 1 133 ? -13.572 5.576 29.702 1.00 98.12 133 THR A CA 1
ATOM 1017 C C . THR A 1 133 ? -12.807 6.857 29.364 1.00 98.12 133 THR A C 1
ATOM 1019 O O . THR A 1 133 ? -13.106 7.499 28.365 1.00 98.12 133 THR A O 1
ATOM 1022 N N . ALA A 1 134 ? -11.794 7.217 30.158 1.00 98.06 134 ALA A N 1
ATOM 1023 C CA . ALA A 1 134 ? -10.972 8.407 29.926 1.00 98.06 134 ALA A CA 1
ATOM 1024 C C . ALA A 1 134 ? -9.993 8.278 28.739 1.00 98.06 134 ALA A C 1
ATOM 1026 O O . ALA A 1 134 ? -9.431 9.286 28.300 1.00 98.06 134 ALA A O 1
ATOM 1027 N N . LEU A 1 135 ? -9.756 7.056 28.250 1.00 98.19 135 LEU A N 1
ATOM 1028 C CA . LEU A 1 135 ? -8.906 6.765 27.091 1.00 98.19 135 LEU A CA 1
ATOM 1029 C C . LEU A 1 135 ? -9.712 6.616 25.795 1.00 98.19 135 LEU A C 1
ATOM 1031 O O . LEU A 1 135 ? -9.188 6.893 24.717 1.00 98.19 135 LEU A O 1
ATOM 1035 N N . LEU A 1 136 ? -10.994 6.252 25.893 1.00 97.88 136 LEU A N 1
ATOM 1036 C CA . LEU A 1 136 ? -11.944 6.193 24.778 1.00 97.88 136 LEU A CA 1
ATOM 1037 C C . LEU A 1 136 ? -12.446 7.597 24.386 1.00 97.88 136 LEU A C 1
ATOM 1039 O O . LEU A 1 136 ? -13.641 7.895 24.397 1.00 97.88 136 LEU A O 1
ATOM 1043 N N . CYS A 1 137 ? -11.497 8.459 24.024 1.00 97.44 137 CYS A N 1
ATOM 1044 C CA . CYS A 1 137 ? -11.727 9.801 23.501 1.00 97.44 137 CYS A CA 1
ATOM 1045 C C . CYS A 1 137 ? -11.403 9.830 22.005 1.00 97.44 137 CYS A C 1
ATOM 1047 O O . CYS A 1 137 ? -10.334 9.361 21.615 1.00 97.44 137 CYS A O 1
ATOM 1049 N N . ILE A 1 138 ? -12.272 10.409 21.176 1.00 97.88 138 ILE A N 1
ATOM 1050 C CA . ILE A 1 138 ? -12.118 10.454 19.717 1.00 97.88 138 ILE A CA 1
ATOM 1051 C C . ILE A 1 138 ? -11.845 11.867 19.184 1.00 97.88 138 ILE A C 1
ATOM 1053 O O . ILE A 1 138 ? -12.182 12.867 19.815 1.00 97.88 138 ILE A O 1
ATOM 1057 N N . ARG A 1 139 ? -11.256 11.948 17.987 1.00 96.94 139 ARG A N 1
ATOM 1058 C CA . ARG A 1 139 ? -11.139 13.173 17.184 1.00 96.94 139 ARG A CA 1
ATOM 1059 C C . ARG A 1 139 ? -12.395 13.326 16.321 1.00 96.94 139 ARG A C 1
ATOM 1061 O O . ARG A 1 139 ? -12.652 12.484 15.469 1.00 96.94 139 ARG A O 1
ATOM 1068 N N . GLU A 1 140 ? -13.198 14.366 16.545 1.00 91.44 140 GLU A N 1
ATOM 1069 C CA . GLU A 1 140 ? -14.468 14.562 15.814 1.00 91.44 140 GLU A CA 1
ATOM 1070 C C . GLU A 1 140 ? -14.295 15.220 14.432 1.00 91.44 140 GLU A C 1
ATOM 1072 O O . GLU A 1 140 ? -15.203 15.185 13.600 1.00 91.44 140 GLU A O 1
ATOM 1077 N N . ASP A 1 141 ? -13.132 15.815 14.169 1.00 89.88 141 ASP A N 1
ATOM 1078 C CA . ASP A 1 141 ? -12.780 16.475 12.908 1.00 89.88 141 ASP A CA 1
ATOM 1079 C C . ASP A 1 141 ? -12.248 15.506 11.841 1.00 89.88 141 ASP A C 1
ATOM 1081 O O . ASP A 1 141 ? -12.152 15.873 10.668 1.00 89.88 141 ASP A O 1
ATOM 1085 N N . SER A 1 142 ? -11.944 14.264 12.225 1.00 87.19 142 SER A N 1
ATOM 1086 C CA . SER A 1 142 ? -11.359 13.256 11.349 1.00 87.19 142 SER A CA 1
ATOM 1087 C C . SER A 1 142 ? -11.984 11.884 11.577 1.00 87.19 142 SER A C 1
ATOM 1089 O O . SER A 1 142 ? -12.052 11.375 12.694 1.00 87.19 142 SER A O 1
ATOM 1091 N N . TYR A 1 143 ? -12.425 11.260 10.493 1.00 89.69 143 TYR A N 1
ATOM 1092 C CA . TYR A 1 143 ? -12.962 9.905 10.476 1.00 89.69 143 TYR A CA 1
ATOM 1093 C C . TYR A 1 143 ? -12.587 9.243 9.157 1.00 89.69 143 TYR A C 1
ATOM 1095 O O . TYR A 1 143 ? -12.386 9.910 8.141 1.00 89.69 143 TYR A O 1
ATOM 1103 N N . THR A 1 144 ? -12.488 7.921 9.177 1.00 90.38 144 THR A N 1
ATOM 1104 C CA . THR A 1 144 ? -12.076 7.131 8.016 1.00 90.38 144 THR A CA 1
ATOM 1105 C C . THR A 1 144 ? -12.868 5.831 7.957 1.00 90.38 144 THR A C 1
ATOM 1107 O O . THR A 1 144 ? -13.752 5.576 8.771 1.00 90.38 144 THR A O 1
ATOM 1110 N N . ARG A 1 145 ? -12.586 4.994 6.970 1.00 85.25 145 ARG A N 1
ATOM 1111 C CA . ARG A 1 145 ? -13.020 3.605 6.967 1.00 85.25 145 ARG A CA 1
ATOM 1112 C C . ARG A 1 145 ? -11.787 2.750 6.742 1.00 85.25 145 ARG A C 1
ATOM 1114 O O . ARG A 1 145 ? -11.275 2.696 5.629 1.00 85.25 145 ARG A O 1
ATOM 1121 N N . VAL A 1 146 ? -11.299 2.126 7.807 1.00 85.19 146 VAL A N 1
ATOM 1122 C CA . VAL A 1 146 ? -10.113 1.278 7.740 1.00 85.19 146 VAL A CA 1
ATOM 1123 C C . VAL A 1 146 ? -10.494 -0.045 7.088 1.00 85.19 146 VAL A C 1
ATOM 1125 O O . VAL A 1 146 ? -11.379 -0.764 7.555 1.00 85.19 146 VAL A O 1
ATOM 1128 N N . MET A 1 147 ? -9.824 -0.373 5.990 1.00 77.19 147 MET A N 1
ATOM 1129 C CA . MET A 1 147 ? -10.010 -1.645 5.304 1.00 77.19 147 MET A CA 1
ATOM 1130 C C . MET A 1 147 ? -9.170 -2.702 6.024 1.00 77.19 147 MET A C 1
ATOM 1132 O O . MET A 1 147 ? -7.979 -2.840 5.772 1.00 77.19 147 MET A O 1
ATOM 1136 N N . GLY A 1 148 ? -9.783 -3.396 6.980 1.00 79.06 148 GLY A N 1
ATOM 1137 C CA . GLY A 1 148 ? -9.138 -4.453 7.753 1.00 79.06 148 GLY A CA 1
ATOM 1138 C C . GLY A 1 148 ? -9.982 -4.923 8.944 1.00 79.06 148 GLY A C 1
ATOM 1139 O O . GLY A 1 148 ? -10.935 -4.231 9.334 1.00 79.06 148 GLY A O 1
ATOM 1140 N N . PRO A 1 149 ? -9.653 -6.096 9.516 1.00 75.69 149 PRO A N 1
ATOM 1141 C CA . PRO A 1 149 ? -10.184 -6.521 10.806 1.00 75.69 149 PRO A CA 1
ATOM 1142 C C . PRO A 1 149 ? -9.877 -5.477 11.875 1.00 75.69 149 PRO A C 1
ATOM 1144 O O . PRO A 1 149 ? -8.754 -4.984 11.949 1.00 75.69 149 PRO A O 1
ATOM 1147 N N . SER A 1 150 ? -10.836 -5.182 12.744 1.00 78.88 150 SER A N 1
ATOM 1148 C CA . SER A 1 150 ? -10.543 -4.414 13.953 1.00 78.88 150 SER A CA 1
ATOM 1149 C C . SER A 1 150 ? -10.239 -5.364 15.112 1.00 78.88 150 SER A C 1
ATOM 1151 O O . SER A 1 150 ? -11.155 -6.051 15.553 1.00 78.88 150 SER A O 1
ATOM 1153 N N . ALA A 1 151 ? -8.998 -5.433 15.598 1.00 86.44 151 ALA A N 1
ATOM 1154 C CA . ALA A 1 151 ? -8.608 -6.273 16.724 1.00 86.44 151 ALA A CA 1
ATOM 1155 C C . ALA A 1 151 ? -7.782 -5.503 17.777 1.00 86.44 151 ALA A C 1
ATOM 1157 O O . ALA A 1 151 ? -6.890 -4.735 17.425 1.00 86.44 151 ALA A O 1
ATOM 1158 N N . PRO A 1 152 ? -8.017 -5.742 19.080 1.00 94.69 152 PRO A N 1
ATOM 1159 C CA . PRO A 1 152 ? -9.034 -6.621 19.643 1.00 94.69 152 PRO A CA 1
ATOM 1160 C C . PRO A 1 152 ? -10.441 -6.013 19.561 1.00 94.69 152 PRO A C 1
ATOM 1162 O O . PRO A 1 152 ? -10.625 -4.820 19.307 1.00 94.69 152 PRO A O 1
ATOM 1165 N N . THR A 1 153 ? -11.437 -6.848 19.851 1.00 96.50 153 THR A N 1
ATOM 1166 C CA . THR A 1 153 ? -12.810 -6.403 20.092 1.00 96.50 153 THR A CA 1
ATOM 1167 C C . THR A 1 153 ? -13.010 -6.130 21.580 1.00 96.50 153 THR A C 1
ATOM 1169 O O . THR A 1 153 ? -12.766 -6.987 22.427 1.00 96.50 153 THR A O 1
ATOM 1172 N N . ILE A 1 154 ? -13.482 -4.935 21.909 1.00 97.56 154 ILE A N 1
ATOM 1173 C CA . ILE A 1 154 ? -13.799 -4.481 23.260 1.00 97.56 154 ILE A CA 1
ATOM 1174 C C . ILE A 1 154 ? -15.312 -4.602 23.448 1.00 97.56 154 ILE A C 1
ATOM 1176 O O . ILE A 1 154 ? -16.092 -3.872 22.838 1.00 97.56 154 ILE A O 1
ATOM 1180 N N . GLU A 1 155 ? -15.731 -5.531 24.297 1.00 97.88 155 GLU A N 1
ATOM 1181 C CA . GLU A 1 155 ? -17.126 -5.766 24.648 1.00 97.88 155 GLU A CA 1
ATOM 1182 C C . GLU A 1 155 ? -17.476 -5.008 25.937 1.00 97.88 155 GLU A C 1
ATOM 1184 O O . GLU A 1 155 ? -16.898 -5.233 27.001 1.00 97.88 155 GLU A O 1
ATOM 1189 N N . LEU A 1 156 ? -18.444 -4.102 25.842 1.00 98.19 156 LEU A N 1
ATOM 1190 C CA . LEU A 1 156 ? -18.933 -3.261 26.926 1.00 98.19 156 LEU A CA 1
ATOM 1191 C C . LEU A 1 156 ? -20.310 -3.763 27.367 1.00 98.19 156 LEU A C 1
ATOM 1193 O O . LEU A 1 156 ? -21.263 -3.724 26.590 1.00 98.19 156 LEU A O 1
ATOM 1197 N N . THR A 1 157 ? -20.444 -4.212 28.617 1.00 98.50 157 THR A N 1
ATOM 1198 C CA . THR A 1 157 ? -21.762 -4.489 29.215 1.00 98.50 157 THR A CA 1
ATOM 1199 C C . THR A 1 157 ? -22.258 -3.251 29.952 1.00 98.50 157 THR A C 1
ATOM 1201 O O . THR A 1 157 ? -21.575 -2.729 30.839 1.00 98.50 157 THR A O 1
ATOM 1204 N N . LEU A 1 158 ? -23.456 -2.792 29.600 1.00 98.38 158 LEU A N 1
ATOM 1205 C CA . LEU A 1 158 ? -24.079 -1.591 30.150 1.00 98.38 158 LEU A CA 1
ATOM 1206 C C . LEU A 1 158 ? -24.996 -1.908 31.340 1.00 98.38 158 LEU A C 1
ATOM 1208 O O . LEU A 1 158 ? -25.332 -3.060 31.614 1.00 98.38 158 LEU A O 1
ATOM 1212 N N . SER A 1 159 ? -25.431 -0.869 32.053 1.00 97.75 159 SER A N 1
ATOM 1213 C CA . SER A 1 159 ? -26.312 -0.975 33.221 1.00 97.75 159 SER A CA 1
ATOM 1214 C C . SER A 1 159 ? -27.702 -1.537 32.922 1.00 97.75 159 SER A C 1
ATOM 1216 O O . SER A 1 159 ? -28.327 -2.084 33.825 1.00 97.75 159 SER A O 1
ATOM 1218 N N . ASP A 1 160 ? -28.172 -1.434 31.677 1.00 97.06 160 ASP A N 1
ATOM 1219 C CA . ASP A 1 160 ? -29.416 -2.047 31.196 1.00 97.06 160 ASP A CA 1
ATOM 1220 C C . ASP A 1 160 ? -29.215 -3.484 30.675 1.00 97.06 160 ASP A C 1
ATOM 1222 O O . ASP A 1 160 ? -30.140 -4.078 30.126 1.00 97.06 160 ASP A O 1
ATOM 1226 N N . GLY A 1 161 ? -28.012 -4.047 30.839 1.00 96.81 161 GLY A N 1
ATOM 1227 C CA . GLY A 1 161 ? -27.648 -5.388 30.387 1.00 96.81 161 GLY A CA 1
ATOM 1228 C C . GLY A 1 161 ? -27.312 -5.484 28.899 1.00 96.81 161 GLY A C 1
ATOM 1229 O O . GLY A 1 161 ? -26.950 -6.567 28.439 1.00 96.81 161 GLY A O 1
ATOM 1230 N N . LYS A 1 162 ? -27.397 -4.385 28.134 1.00 96.88 162 LYS A N 1
ATOM 1231 C CA . LYS A 1 162 ? -27.003 -4.392 26.722 1.00 96.88 162 LYS A CA 1
ATOM 1232 C C . LYS A 1 162 ? -25.504 -4.593 26.573 1.00 96.88 162 LYS A C 1
ATOM 1234 O O . LYS A 1 162 ? -24.710 -4.122 27.388 1.00 96.88 162 LYS A O 1
ATOM 1239 N N . ILE A 1 163 ? -25.146 -5.261 25.485 1.00 96.06 163 ILE A N 1
ATOM 1240 C CA . ILE A 1 163 ? -23.768 -5.475 25.069 1.00 96.06 163 ILE A CA 1
ATOM 1241 C C . ILE A 1 163 ? -23.496 -4.595 23.855 1.00 96.06 163 ILE A C 1
ATOM 1243 O O . ILE A 1 163 ? -24.256 -4.612 22.889 1.00 96.06 163 ILE A O 1
ATOM 1247 N N . LEU A 1 164 ? -22.407 -3.842 23.922 1.00 95.44 164 LEU A N 1
ATOM 1248 C CA . LEU A 1 164 ? -21.883 -3.046 22.825 1.00 95.44 164 LEU A CA 1
ATOM 1249 C C . LEU A 1 164 ? -20.470 -3.506 22.496 1.00 95.44 164 LEU A C 1
ATOM 1251 O O . LEU A 1 164 ? -19.736 -3.924 23.388 1.00 95.44 164 LEU A O 1
ATOM 1255 N N . ARG A 1 165 ? -20.087 -3.421 21.223 1.00 96.50 165 ARG A N 1
ATOM 1256 C CA . ARG A 1 165 ? -18.763 -3.830 20.762 1.00 96.50 165 ARG A CA 1
ATOM 1257 C C . ARG A 1 165 ? -18.076 -2.691 20.033 1.00 96.50 165 ARG A C 1
ATOM 1259 O O . ARG A 1 165 ? -18.677 -2.048 19.174 1.00 96.50 165 ARG A O 1
ATOM 1266 N N . LEU A 1 166 ? -16.826 -2.459 20.412 1.00 96.88 166 LEU A N 1
ATOM 1267 C CA . LEU A 1 166 ? -15.905 -1.567 19.727 1.00 96.88 166 LEU A CA 1
ATOM 1268 C C . LEU A 1 166 ? -14.760 -2.407 19.177 1.00 96.88 166 LEU A C 1
ATOM 1270 O O . LEU A 1 166 ? -14.176 -3.192 19.916 1.00 96.88 166 LEU A O 1
ATOM 1274 N N . GLY A 1 167 ? -14.413 -2.241 17.910 1.00 95.56 167 GLY A N 1
ATOM 1275 C CA . GLY A 1 167 ? -13.218 -2.867 17.351 1.00 95.56 167 GLY A CA 1
ATOM 1276 C C . GLY A 1 167 ? -12.086 -1.856 17.265 1.00 95.56 167 GLY A C 1
ATOM 1277 O O . GLY A 1 167 ? -12.314 -0.759 16.765 1.00 95.56 167 GLY A O 1
ATOM 1278 N N . LEU A 1 168 ? -10.873 -2.210 17.689 1.00 95.06 168 LEU A N 1
ATOM 1279 C CA . LEU A 1 168 ? -9.684 -1.393 17.426 1.00 95.06 168 LEU A CA 1
ATOM 1280 C C . LEU A 1 168 ? -9.178 -1.667 15.999 1.00 95.06 168 LEU A C 1
ATOM 1282 O O . LEU A 1 168 ? -8.652 -2.736 15.731 1.00 95.06 168 LEU A O 1
ATOM 1286 N N . ALA A 1 169 ? -9.393 -0.757 15.053 1.00 89.00 169 ALA A N 1
ATOM 1287 C CA . ALA A 1 169 ? -8.885 -0.882 13.686 1.00 89.00 169 ALA A CA 1
ATOM 1288 C C . ALA A 1 169 ? -7.491 -0.247 13.576 1.00 89.00 169 ALA A C 1
ATOM 1290 O O . ALA A 1 169 ? -7.311 0.939 13.874 1.00 89.00 169 ALA A O 1
ATOM 1291 N N . GLY A 1 170 ? -6.508 -1.040 13.142 1.00 85.19 170 GLY A N 1
ATOM 1292 C CA . GLY A 1 170 ? -5.102 -0.655 13.226 1.00 85.19 170 GLY A CA 1
ATOM 1293 C C . GLY A 1 170 ? -4.698 -0.451 14.688 1.00 85.19 170 GLY A C 1
ATOM 1294 O O . GLY A 1 170 ? -4.938 -1.308 15.531 1.00 85.19 170 GLY A O 1
ATOM 1295 N N . TRP A 1 171 ? -4.119 0.704 15.008 1.00 88.81 171 TRP A N 1
ATOM 1296 C CA . TRP A 1 171 ? -3.665 1.029 16.369 1.00 88.81 171 TRP A CA 1
ATOM 1297 C C . TRP A 1 171 ? -4.228 2.353 16.907 1.00 88.81 171 TRP A C 1
ATOM 1299 O O . TRP A 1 171 ? -3.998 2.698 18.066 1.00 88.81 171 TRP A O 1
ATOM 1309 N N . ASP A 1 172 ? -4.979 3.099 16.095 1.00 94.00 172 ASP A N 1
ATOM 1310 C CA . ASP A 1 172 ? -5.438 4.449 16.426 1.00 94.00 172 ASP A CA 1
ATOM 1311 C C . ASP A 1 172 ? -6.893 4.746 16.065 1.00 94.00 172 ASP A C 1
ATOM 1313 O O . ASP A 1 172 ? -7.336 5.873 16.289 1.00 94.00 172 ASP A O 1
ATOM 1317 N N . THR A 1 173 ? -7.663 3.774 15.568 1.00 95.56 173 THR A N 1
ATOM 1318 C CA . THR A 1 173 ? -9.089 3.971 15.272 1.00 95.56 173 THR A CA 1
ATOM 1319 C C . THR A 1 173 ? -9.978 2.972 15.993 1.00 95.56 173 THR A C 1
ATOM 1321 O O . THR A 1 173 ? -9.623 1.811 16.163 1.00 95.56 173 THR A O 1
ATOM 1324 N N . ILE A 1 174 ? -11.167 3.414 16.399 1.00 96.38 174 ILE A N 1
ATOM 1325 C CA . ILE A 1 174 ? -12.221 2.541 16.910 1.00 96.38 174 ILE A CA 1
ATOM 1326 C C . ILE A 1 174 ? -13.394 2.489 15.934 1.00 96.38 174 ILE A C 1
ATOM 1328 O O . ILE A 1 174 ? -13.872 3.513 15.439 1.00 96.38 174 ILE A O 1
ATOM 1332 N N . ARG A 1 175 ? -13.877 1.278 15.684 1.00 94.88 175 ARG A N 1
ATOM 1333 C CA . ARG A 1 175 ? -15.078 0.989 14.908 1.00 94.88 175 ARG A CA 1
ATOM 1334 C C . ARG A 1 175 ? -16.244 0.728 15.843 1.00 94.88 175 ARG A C 1
ATOM 1336 O O . ARG A 1 175 ? -16.103 -0.004 16.820 1.00 94.88 175 ARG A O 1
ATOM 1343 N N . TRP A 1 176 ? -17.407 1.264 15.494 1.00 95.56 176 TRP A N 1
ATOM 1344 C CA . TRP A 1 176 ? -18.672 0.981 16.162 1.00 95.56 176 TRP A CA 1
ATOM 1345 C C . TRP A 1 176 ? -19.795 0.923 15.122 1.00 95.56 176 TRP A C 1
ATOM 1347 O O . TRP A 1 176 ? -19.904 1.810 14.280 1.00 95.56 176 TRP A O 1
ATOM 1357 N N . ASN A 1 177 ? -20.634 -0.113 15.168 1.00 92.25 177 ASN A N 1
ATOM 1358 C CA . ASN A 1 177 ? -21.714 -0.344 14.199 1.00 92.25 177 ASN A CA 1
ATOM 1359 C C . ASN A 1 177 ? -22.839 0.704 14.219 1.00 92.25 177 ASN A C 1
ATOM 1361 O O . ASN A 1 177 ? -23.627 0.765 13.279 1.00 92.25 177 ASN A O 1
ATOM 1365 N N . GLU A 1 178 ? -22.896 1.551 15.246 1.00 95.00 178 GLU A N 1
ATOM 1366 C CA . GLU A 1 178 ? -23.806 2.699 15.295 1.00 95.00 178 GLU A CA 1
ATOM 1367 C C . GLU A 1 178 ? -23.244 3.932 14.564 1.00 95.00 178 GLU A C 1
ATOM 1369 O O . GLU A 1 178 ? -23.910 4.966 14.482 1.00 95.00 178 GLU A O 1
ATOM 1374 N N . TRP A 1 179 ? -22.028 3.848 14.011 1.00 94.50 179 TRP A N 1
ATOM 1375 C CA . TRP A 1 179 ? -21.391 4.920 13.253 1.00 94.50 179 TRP A CA 1
ATOM 1376 C C . TRP A 1 179 ? -21.225 4.584 11.775 1.00 94.50 179 TRP A C 1
ATOM 1378 O O . TRP A 1 179 ? -21.029 3.446 11.359 1.00 94.50 179 TRP A O 1
ATOM 1388 N N . GLN A 1 180 ? -21.265 5.628 10.948 1.00 92.19 180 GLN A N 1
ATOM 1389 C CA . GLN A 1 180 ? -20.978 5.520 9.521 1.00 92.19 180 GLN A CA 1
ATOM 1390 C C . GLN A 1 180 ? -19.495 5.224 9.238 1.00 92.19 180 GLN A C 1
ATOM 1392 O O . GLN A 1 180 ? -19.180 4.629 8.205 1.00 92.19 180 GLN A O 1
ATOM 1397 N N . TYR A 1 181 ? -18.597 5.658 10.119 1.00 92.88 181 TYR A N 1
ATOM 1398 C CA . TYR A 1 181 ? -17.150 5.647 9.921 1.00 92.88 181 TYR A CA 1
ATOM 1399 C C . TYR A 1 181 ? -16.433 5.195 11.193 1.00 92.88 181 TYR A C 1
ATOM 1401 O O . TYR A 1 181 ? -17.003 5.249 12.282 1.00 92.88 181 TYR A O 1
ATOM 1409 N N . ASP A 1 182 ? -15.177 4.802 11.036 1.00 94.62 182 ASP A N 1
ATOM 1410 C CA . ASP A 1 182 ? -14.258 4.561 12.137 1.00 94.62 182 ASP A CA 1
ATOM 1411 C C . ASP A 1 182 ? -13.754 5.913 12.665 1.00 94.62 182 ASP A C 1
ATOM 1413 O O . ASP A 1 182 ? -13.534 6.863 11.900 1.00 94.62 182 ASP A O 1
ATOM 1417 N N . ALA A 1 183 ? -13.599 6.010 13.981 1.00 96.25 183 ALA A N 1
ATOM 1418 C CA . ALA A 1 183 ? -13.202 7.233 14.663 1.00 96.25 183 ALA A CA 1
ATOM 1419 C C . ALA A 1 183 ? -11.760 7.128 15.142 1.00 96.25 183 ALA A C 1
ATOM 1421 O O . ALA A 1 183 ? -11.400 6.148 15.791 1.00 96.25 183 ALA A O 1
ATOM 1422 N N . PHE A 1 184 ? -10.946 8.146 14.886 1.00 96.75 184 PHE A N 1
ATOM 1423 C CA . PHE A 1 184 ? -9.596 8.179 15.438 1.00 96.75 184 PHE A CA 1
ATOM 1424 C C . PHE A 1 184 ? -9.625 8.452 16.937 1.00 96.75 184 PHE A C 1
ATOM 1426 O O . PHE A 1 184 ? -10.273 9.400 17.376 1.00 96.75 184 PHE A O 1
ATOM 1433 N N . LEU A 1 185 ? -8.868 7.685 17.712 1.00 97.31 185 LEU A N 1
ATOM 1434 C CA . LEU A 1 185 ? -8.615 7.955 19.118 1.00 97.31 185 LEU A CA 1
ATOM 1435 C C . LEU A 1 185 ? -7.721 9.192 19.256 1.00 97.31 185 LEU A C 1
ATOM 1437 O O . LEU A 1 185 ? -6.664 9.294 18.637 1.00 97.31 185 LEU A O 1
ATOM 1441 N N . ALA A 1 186 ? -8.111 10.124 20.121 1.00 97.50 186 ALA A N 1
ATOM 1442 C CA . ALA A 1 186 ? -7.299 11.285 20.476 1.00 97.50 186 ALA A CA 1
ATOM 1443 C C . ALA A 1 186 ? -6.062 10.898 21.309 1.00 97.50 186 ALA A C 1
ATOM 1445 O O . ALA A 1 186 ? -5.089 11.645 21.360 1.00 97.50 186 ALA A O 1
ATOM 1446 N N . ARG A 1 187 ? -6.111 9.736 21.973 1.00 97.25 187 ARG A N 1
ATOM 1447 C CA . ARG A 1 187 ? -5.068 9.214 22.869 1.00 97.25 187 ARG A CA 1
ATOM 1448 C C . ARG A 1 187 ? -4.728 7.759 22.539 1.00 97.25 187 ARG A C 1
ATOM 1450 O O . ARG A 1 187 ? -4.677 6.917 23.429 1.00 97.25 187 ARG A O 1
ATOM 1457 N N . SER A 1 188 ? -4.541 7.458 21.253 1.00 96.12 188 SER A N 1
ATOM 1458 C CA . SER A 1 188 ? -4.291 6.091 20.774 1.00 96.12 188 SER A CA 1
ATOM 1459 C C . SER A 1 188 ? -3.135 5.415 21.510 1.00 96.12 188 SER A C 1
ATOM 1461 O O . SER A 1 188 ? -3.325 4.337 22.061 1.00 96.12 188 SER A O 1
ATOM 1463 N N . LYS A 1 189 ? -1.974 6.072 21.619 1.00 95.88 189 LYS A N 1
ATOM 1464 C CA . LYS A 1 189 ? -0.812 5.508 22.321 1.00 95.88 189 LYS A CA 1
ATOM 1465 C C . LYS A 1 189 ? -1.117 5.170 23.785 1.00 95.88 189 LYS A C 1
ATOM 1467 O O . LYS A 1 189 ? -0.842 4.055 24.207 1.00 95.88 189 LYS A O 1
ATOM 1472 N N . ASP A 1 190 ? -1.723 6.094 24.530 1.00 97.81 190 ASP A N 1
ATOM 1473 C CA . ASP A 1 190 ? -2.076 5.862 25.938 1.00 97.81 190 ASP A CA 1
ATOM 1474 C C . ASP A 1 190 ? -3.074 4.699 26.079 1.00 97.81 190 ASP A C 1
ATOM 1476 O O . ASP A 1 190 ? -3.021 3.944 27.047 1.00 97.81 190 ASP A O 1
ATOM 1480 N N . PHE A 1 191 ? -3.974 4.534 25.105 1.00 97.81 191 PHE A N 1
ATOM 1481 C CA . PHE A 1 191 ? -4.890 3.399 25.056 1.00 97.81 191 PHE A CA 1
ATOM 1482 C C . PHE A 1 191 ? -4.159 2.069 24.802 1.00 97.81 191 PHE A C 1
ATOM 1484 O O . PHE A 1 191 ? -4.432 1.089 25.492 1.00 97.81 191 PHE A O 1
ATOM 1491 N N . ILE A 1 192 ? -3.193 2.034 23.878 1.00 97.25 192 ILE A N 1
ATOM 1492 C CA . ILE A 1 192 ? -2.349 0.851 23.631 1.00 97.25 192 ILE A CA 1
ATOM 1493 C C . ILE A 1 192 ? -1.485 0.502 24.850 1.00 97.25 192 ILE A C 1
ATOM 1495 O O . ILE A 1 192 ? -1.376 -0.673 25.213 1.00 97.25 192 ILE A O 1
ATOM 1499 N N . ASP A 1 193 ? -0.890 1.505 25.494 1.00 97.56 193 ASP A N 1
ATOM 1500 C CA . ASP A 1 193 ? -0.097 1.318 26.710 1.00 97.56 193 ASP A CA 1
ATOM 1501 C C . ASP A 1 193 ? -0.984 0.730 27.824 1.00 97.56 193 ASP A C 1
ATOM 1503 O O . ASP A 1 193 ? -0.622 -0.276 28.429 1.00 97.56 193 ASP A O 1
ATOM 1507 N N . TRP A 1 194 ? -2.202 1.256 28.013 1.00 98.19 194 TRP A N 1
ATOM 1508 C CA . TRP A 1 194 ? -3.164 0.719 28.983 1.00 98.19 194 TRP A CA 1
ATOM 1509 C C . TRP A 1 194 ? -3.553 -0.735 28.696 1.00 98.19 194 TRP A C 1
ATOM 1511 O O . TRP A 1 194 ? -3.630 -1.542 29.623 1.00 98.19 194 TRP A O 1
ATOM 1521 N N . LEU A 1 195 ? -3.778 -1.099 27.427 1.00 97.88 195 LEU A N 1
ATOM 1522 C CA . LEU A 1 195 ? -4.035 -2.491 27.040 1.00 97.88 195 LEU A CA 1
ATOM 1523 C C . LEU A 1 195 ? -2.842 -3.385 27.411 1.00 97.88 195 LEU A C 1
ATOM 1525 O O . LEU A 1 195 ? -3.023 -4.458 27.990 1.00 97.88 195 LEU A O 1
ATOM 1529 N N . THR A 1 196 ? -1.627 -2.910 27.142 1.00 97.75 196 THR A N 1
ATOM 1530 C CA . THR A 1 196 ? -0.378 -3.622 27.437 1.00 97.75 196 THR A CA 1
ATOM 1531 C C . THR A 1 196 ? -0.183 -3.826 28.941 1.00 97.75 196 THR A C 1
ATOM 1533 O O . THR A 1 196 ? 0.110 -4.945 29.363 1.00 97.75 196 THR A O 1
ATOM 1536 N N . ASP A 1 197 ? -0.427 -2.794 29.752 1.00 98.25 197 ASP A N 1
ATOM 1537 C CA . ASP A 1 197 ? -0.348 -2.846 31.220 1.00 98.25 197 ASP A CA 1
ATOM 1538 C C . ASP A 1 197 ? -1.333 -3.862 31.827 1.00 98.25 197 ASP A C 1
ATOM 1540 O O . ASP A 1 197 ? -1.091 -4.409 32.904 1.00 98.25 197 ASP A O 1
ATOM 1544 N N . HIS A 1 198 ? -2.419 -4.168 31.111 1.00 97.88 198 HIS A N 1
ATOM 1545 C CA . HIS A 1 198 ? -3.410 -5.182 31.479 1.00 97.88 198 HIS A CA 1
ATOM 1546 C C . HIS A 1 198 ? -3.185 -6.542 30.787 1.00 97.88 198 HIS A C 1
ATOM 1548 O O . HIS A 1 198 ? -4.066 -7.403 30.806 1.00 97.88 198 HIS A O 1
ATOM 1554 N N . GLY A 1 199 ? -2.006 -6.764 30.196 1.00 97.44 199 GLY A N 1
ATOM 1555 C CA . GLY A 1 199 ? -1.597 -8.038 29.594 1.00 97.44 199 GLY A CA 1
ATOM 1556 C C . GLY A 1 199 ? -2.076 -8.266 28.156 1.00 97.44 199 GLY A C 1
ATOM 1557 O O . GLY A 1 199 ? -1.863 -9.346 27.605 1.00 97.44 199 GLY A O 1
ATOM 1558 N N . ILE A 1 200 ? -2.695 -7.268 27.521 1.00 96.69 200 ILE A N 1
ATOM 1559 C CA . ILE A 1 200 ? -3.225 -7.349 26.156 1.00 96.69 200 ILE A CA 1
ATOM 1560 C C . ILE A 1 200 ? -2.168 -6.799 25.190 1.00 96.69 200 ILE A C 1
ATOM 1562 O O . ILE A 1 200 ? -2.167 -5.626 24.825 1.00 96.69 200 ILE A O 1
ATOM 1566 N N . THR A 1 201 ? -1.239 -7.657 24.775 1.00 94.88 201 THR A N 1
ATOM 1567 C CA . THR A 1 201 ? -0.035 -7.248 24.025 1.00 94.88 201 THR A CA 1
ATOM 1568 C C . THR A 1 201 ? -0.190 -7.248 22.502 1.00 94.88 201 THR A C 1
ATOM 1570 O O . THR A 1 201 ? 0.693 -6.754 21.804 1.00 94.88 201 THR A O 1
ATOM 1573 N N . GLY A 1 202 ? -1.288 -7.784 21.960 1.00 91.88 202 GLY A N 1
ATOM 1574 C CA . GLY A 1 202 ? -1.525 -7.851 20.510 1.00 91.88 202 GLY A CA 1
ATOM 1575 C C . GLY A 1 202 ? -1.372 -6.491 19.809 1.00 91.88 202 GLY A C 1
ATOM 1576 O O . GLY A 1 202 ? -0.532 -6.375 18.918 1.00 91.88 202 GLY A O 1
ATOM 1577 N N . PRO A 1 203 ? -2.082 -5.438 20.255 1.00 93.38 203 PRO A N 1
ATOM 1578 C CA . PRO A 1 203 ? -2.028 -4.123 19.614 1.00 93.38 203 PRO A CA 1
ATOM 1579 C C . PRO A 1 203 ? -0.652 -3.456 19.593 1.00 93.38 203 PRO A C 1
ATOM 1581 O O . PRO A 1 203 ? -0.276 -2.868 18.583 1.00 93.38 203 PRO A O 1
ATOM 1584 N N . VAL A 1 204 ? 0.132 -3.554 20.675 1.00 95.19 204 VAL A N 1
ATOM 1585 C CA . VAL A 1 204 ? 1.482 -2.965 20.690 1.00 95.19 204 VAL A CA 1
ATOM 1586 C C . VAL A 1 204 ? 2.423 -3.710 19.744 1.00 95.19 204 VAL A C 1
ATOM 1588 O O . VAL A 1 204 ? 3.213 -3.073 19.048 1.00 95.19 204 VAL A O 1
ATOM 1591 N N . ARG A 1 205 ? 2.301 -5.043 19.652 1.00 93.50 205 ARG A N 1
ATOM 1592 C CA . ARG A 1 205 ? 3.067 -5.846 18.690 1.00 93.50 205 ARG A CA 1
ATOM 1593 C C . ARG A 1 205 ? 2.678 -5.498 17.253 1.00 93.50 205 ARG A C 1
ATOM 1595 O O . ARG A 1 205 ? 3.557 -5.388 16.408 1.00 93.50 205 ARG A O 1
ATOM 1602 N N . GLU A 1 206 ? 1.386 -5.321 16.975 1.00 90.50 206 GLU A N 1
ATOM 1603 C CA . GLU A 1 206 ? 0.889 -4.932 15.649 1.00 90.50 206 GLU A CA 1
ATOM 1604 C C . GLU A 1 206 ? 1.399 -3.545 15.248 1.00 90.50 206 GLU A C 1
ATOM 1606 O O . GLU A 1 206 ? 1.954 -3.391 14.164 1.00 90.50 206 GLU A O 1
ATOM 1611 N N . MET A 1 207 ? 1.313 -2.559 16.146 1.00 90.94 207 MET A N 1
ATOM 1612 C CA . MET A 1 207 ? 1.869 -1.222 15.924 1.00 90.94 207 MET A CA 1
ATOM 1613 C C . MET A 1 207 ? 3.371 -1.276 15.599 1.00 90.94 207 MET A C 1
ATOM 1615 O O . MET A 1 207 ? 3.814 -0.638 14.648 1.00 90.94 207 MET A O 1
ATOM 1619 N N . GLN A 1 208 ? 4.150 -2.060 16.351 1.00 92.44 208 GLN A N 1
ATOM 1620 C CA . GLN A 1 208 ? 5.586 -2.238 16.103 1.00 92.44 208 GLN A CA 1
ATOM 1621 C C . GLN A 1 208 ? 5.860 -2.922 14.759 1.00 92.44 208 GLN A C 1
ATOM 1623 O O . GLN A 1 208 ? 6.699 -2.454 13.996 1.00 92.44 208 GLN A O 1
ATOM 1628 N N . ALA A 1 209 ? 5.126 -3.989 14.435 1.00 90.00 209 ALA A N 1
ATOM 1629 C CA . ALA A 1 209 ? 5.269 -4.695 13.166 1.00 90.00 209 ALA A CA 1
ATOM 1630 C C . ALA A 1 209 ? 4.954 -3.788 11.967 1.00 90.00 209 ALA A C 1
ATOM 1632 O O . ALA A 1 209 ? 5.666 -3.824 10.965 1.00 90.00 209 ALA A O 1
ATOM 1633 N N . LEU A 1 210 ? 3.930 -2.936 12.081 1.00 86.38 210 LEU A N 1
ATOM 1634 C CA . LEU A 1 210 ? 3.588 -1.949 11.058 1.00 86.38 210 LEU A CA 1
ATOM 1635 C C . LEU A 1 210 ? 4.680 -0.886 10.897 1.00 86.38 210 LEU A C 1
ATOM 1637 O O . LEU A 1 210 ? 5.063 -0.595 9.768 1.00 86.38 210 LEU A O 1
ATOM 1641 N N . GLN A 1 211 ? 5.233 -0.366 11.995 1.00 87.25 211 GLN A N 1
ATOM 1642 C CA . GLN A 1 211 ? 6.354 0.584 11.954 1.00 87.25 211 GLN A CA 1
ATOM 1643 C C . GLN A 1 211 ? 7.613 -0.037 11.331 1.00 87.25 211 GLN A C 1
ATOM 1645 O O . GLN A 1 211 ? 8.293 0.593 10.520 1.00 87.25 211 GLN A O 1
ATOM 1650 N N . ASP A 1 212 ? 7.913 -1.293 11.661 1.00 89.31 212 ASP A N 1
ATOM 1651 C CA . ASP A 1 212 ? 9.027 -2.030 11.065 1.00 89.31 212 ASP A CA 1
ATOM 1652 C C . ASP A 1 212 ? 8.784 -2.329 9.577 1.00 89.31 212 ASP A C 1
ATOM 1654 O O . ASP A 1 212 ? 9.724 -2.322 8.777 1.00 89.31 212 ASP A O 1
ATOM 1658 N N . ASN A 1 213 ? 7.537 -2.599 9.176 1.00 85.25 213 ASN A N 1
ATOM 1659 C CA . ASN A 1 213 ? 7.151 -2.752 7.771 1.00 85.25 213 ASN A CA 1
ATOM 1660 C C . ASN A 1 213 ? 7.326 -1.443 7.004 1.00 85.25 213 ASN A C 1
ATOM 1662 O O . ASN A 1 213 ? 7.974 -1.456 5.960 1.00 85.25 213 ASN A O 1
ATOM 1666 N N . GLU A 1 214 ? 6.814 -0.336 7.540 1.00 84.38 214 GLU A N 1
ATOM 1667 C CA . GLU A 1 214 ? 6.935 1.005 6.963 1.00 84.38 214 GLU A CA 1
ATOM 1668 C C . GLU A 1 214 ? 8.406 1.382 6.779 1.00 84.38 214 GLU A C 1
ATOM 1670 O O . GLU A 1 214 ? 8.833 1.697 5.672 1.00 84.38 214 GLU A O 1
ATOM 1675 N N . LYS A 1 215 ? 9.234 1.200 7.812 1.00 87.00 215 LYS A N 1
ATOM 1676 C CA . LYS A 1 215 ? 10.675 1.449 7.717 1.00 87.00 215 LYS A CA 1
ATOM 1677 C C . LYS A 1 215 ? 11.351 0.587 6.647 1.00 87.00 215 LYS A C 1
ATOM 1679 O O . LYS A 1 215 ? 12.155 1.087 5.862 1.00 87.00 215 LYS A O 1
ATOM 1684 N N . ARG A 1 216 ? 11.047 -0.716 6.593 1.00 86.69 216 ARG A N 1
ATOM 1685 C CA . ARG A 1 216 ? 11.591 -1.612 5.554 1.00 86.69 216 ARG A CA 1
ATOM 1686 C C . ARG A 1 216 ? 11.122 -1.213 4.159 1.00 86.69 216 ARG A C 1
ATOM 1688 O O . ARG A 1 216 ? 11.867 -1.377 3.193 1.00 86.69 216 ARG A O 1
ATOM 1695 N N . GLN A 1 217 ? 9.894 -0.727 4.040 1.00 83.62 217 GLN A N 1
ATOM 1696 C CA . GLN A 1 217 ? 9.337 -0.197 2.807 1.00 83.62 217 GLN A CA 1
ATOM 1697 C C . GLN A 1 217 ? 10.063 1.083 2.385 1.00 83.62 217 GLN A C 1
ATOM 1699 O O . GLN A 1 217 ? 10.515 1.143 1.244 1.00 83.62 217 GLN A O 1
ATOM 1704 N N . ASP A 1 218 ? 10.297 2.026 3.292 1.00 82.12 218 ASP A N 1
ATOM 1705 C CA . ASP A 1 218 ? 11.077 3.239 3.030 1.00 82.12 218 ASP A CA 1
ATOM 1706 C C . ASP A 1 218 ? 12.508 2.917 2.587 1.00 82.12 218 ASP A C 1
ATOM 1708 O O . ASP A 1 218 ? 13.005 3.466 1.601 1.00 82.12 218 ASP A O 1
ATOM 1712 N N . GLU A 1 219 ? 13.175 1.976 3.261 1.00 85.69 219 GLU A N 1
ATOM 1713 C CA . GLU A 1 219 ? 14.515 1.509 2.886 1.00 85.69 219 GLU A CA 1
ATOM 1714 C C . GLU A 1 219 ? 14.527 0.888 1.479 1.00 85.69 219 GLU A C 1
ATOM 1716 O O . GLU A 1 219 ? 15.434 1.151 0.680 1.00 85.69 219 GLU A O 1
ATOM 1721 N N . ARG A 1 220 ? 13.502 0.093 1.142 1.00 84.75 220 ARG A N 1
ATOM 1722 C CA . ARG A 1 220 ? 13.329 -0.480 -0.200 1.00 84.75 220 ARG A CA 1
ATOM 1723 C C . ARG A 1 220 ? 13.075 0.607 -1.235 1.00 84.75 220 ARG A C 1
ATOM 1725 O O . ARG A 1 220 ? 13.756 0.605 -2.257 1.00 84.75 220 ARG A O 1
ATOM 1732 N N . ILE A 1 221 ? 12.164 1.544 -0.978 1.00 82.00 221 ILE A N 1
ATOM 1733 C CA . ILE A 1 221 ? 11.868 2.678 -1.863 1.00 82.00 221 ILE A CA 1
ATOM 1734 C C . ILE A 1 221 ? 13.142 3.482 -2.119 1.00 82.00 221 ILE A C 1
ATOM 1736 O O . ILE A 1 221 ? 13.476 3.744 -3.273 1.00 82.00 221 ILE A O 1
ATOM 1740 N N . ALA A 1 222 ? 13.905 3.801 -1.072 1.00 81.94 222 ALA A N 1
ATOM 1741 C CA . ALA A 1 222 ? 15.163 4.528 -1.185 1.00 81.94 222 ALA A CA 1
ATOM 1742 C C . ALA A 1 222 ? 16.201 3.772 -2.034 1.00 81.94 222 ALA A C 1
ATOM 1744 O O . ALA A 1 222 ? 16.858 4.369 -2.892 1.00 81.94 222 ALA A O 1
ATOM 1745 N N . ALA A 1 223 ? 16.334 2.454 -1.847 1.00 84.69 223 ALA A N 1
ATOM 1746 C CA . ALA A 1 223 ? 17.217 1.623 -2.665 1.00 84.69 223 ALA A CA 1
ATOM 1747 C C . ALA A 1 223 ? 16.777 1.590 -4.141 1.00 84.69 223 ALA A C 1
ATOM 1749 O O . ALA A 1 223 ? 17.610 1.742 -5.037 1.00 84.69 223 ALA A O 1
ATOM 1750 N N . CYS A 1 224 ? 15.474 1.457 -4.398 1.00 85.06 224 CYS A N 1
ATOM 1751 C CA . CYS A 1 224 ? 14.902 1.464 -5.745 1.00 85.06 224 CYS A CA 1
ATOM 1752 C C . CYS A 1 224 ? 15.094 2.818 -6.431 1.00 85.06 224 CYS A C 1
ATOM 1754 O O . CYS A 1 224 ? 15.480 2.870 -7.596 1.00 85.06 224 CYS A O 1
ATOM 1756 N N . LEU A 1 225 ? 14.894 3.915 -5.698 1.00 82.94 225 LEU A N 1
ATOM 1757 C CA . LEU A 1 225 ? 15.102 5.267 -6.198 1.00 82.94 225 LEU A CA 1
ATOM 1758 C C . LEU A 1 225 ? 16.570 5.513 -6.558 1.00 82.94 225 LEU A C 1
ATOM 1760 O O . LEU A 1 225 ? 16.873 6.062 -7.618 1.00 82.94 225 LEU A O 1
ATOM 1764 N N . LYS A 1 226 ? 17.495 5.071 -5.700 1.00 85.00 226 LYS A N 1
ATOM 1765 C CA . LYS A 1 226 ? 18.933 5.159 -5.967 1.00 85.00 226 LYS A CA 1
ATOM 1766 C C . LYS A 1 226 ? 19.298 4.442 -7.265 1.00 85.00 226 LYS A C 1
ATOM 1768 O O . LYS A 1 226 ? 20.051 4.990 -8.068 1.00 85.00 226 LYS A O 1
ATOM 1773 N N . GLU A 1 227 ? 18.756 3.248 -7.481 1.00 87.62 227 GLU A N 1
ATOM 1774 C CA . GLU A 1 227 ? 18.997 2.465 -8.694 1.00 87.62 227 GLU A CA 1
ATOM 1775 C C . GLU A 1 227 ? 18.359 3.097 -9.940 1.00 87.62 227 GLU A C 1
ATOM 1777 O O . GLU A 1 227 ? 19.009 3.200 -10.985 1.00 87.62 227 GLU A O 1
ATOM 1782 N N . PHE A 1 228 ? 17.133 3.612 -9.808 1.00 88.12 228 PHE A N 1
ATOM 1783 C CA . PHE A 1 228 ? 16.430 4.358 -10.852 1.00 88.12 228 PHE A CA 1
ATOM 1784 C C . PHE A 1 228 ? 17.253 5.555 -11.338 1.00 88.12 228 PHE A C 1
ATOM 1786 O O . PHE A 1 228 ? 17.443 5.718 -12.540 1.00 88.12 228 PHE A O 1
ATOM 1793 N N . VAL A 1 229 ? 17.802 6.354 -10.415 1.00 87.19 229 VAL A N 1
ATOM 1794 C CA . VAL A 1 229 ? 18.680 7.495 -10.729 1.00 87.19 229 VAL A CA 1
ATOM 1795 C C . VAL A 1 229 ? 19.995 7.035 -11.346 1.00 87.19 229 VAL A C 1
ATOM 1797 O O . VAL A 1 229 ? 20.446 7.609 -12.334 1.00 87.19 229 VAL A O 1
ATOM 1800 N N . ARG A 1 230 ? 20.626 6.003 -10.773 1.00 89.69 230 ARG A N 1
ATOM 1801 C CA . ARG A 1 230 ? 21.936 5.502 -11.212 1.00 89.69 230 ARG A CA 1
ATOM 1802 C C . ARG A 1 230 ? 21.920 5.039 -12.669 1.00 89.69 230 ARG A C 1
ATOM 1804 O O . ARG A 1 230 ? 22.925 5.182 -13.361 1.00 89.69 230 ARG A O 1
ATOM 1811 N N . THR A 1 231 ? 20.807 4.462 -13.108 1.00 92.31 231 THR A N 1
ATOM 1812 C CA . THR A 1 231 ? 20.650 3.873 -14.447 1.00 92.31 231 THR A CA 1
ATOM 1813 C C . THR A 1 231 ? 19.902 4.772 -15.424 1.00 92.31 231 THR A C 1
ATOM 1815 O O . THR A 1 231 ? 19.826 4.467 -16.614 1.00 92.31 231 THR A O 1
ATOM 1818 N N . MET A 1 232 ? 19.417 5.919 -14.947 1.00 92.75 232 MET A N 1
ATOM 1819 C CA . MET A 1 232 ? 18.773 6.925 -15.772 1.00 92.75 232 MET A CA 1
ATOM 1820 C C . MET A 1 232 ? 19.750 7.510 -16.807 1.00 92.75 232 MET A C 1
ATOM 1822 O O . MET A 1 232 ? 20.885 7.867 -16.472 1.00 92.75 232 MET A O 1
ATOM 1826 N N . PRO A 1 233 ? 19.303 7.717 -18.059 1.00 94.12 233 PRO A N 1
ATOM 1827 C CA . PRO A 1 233 ? 20.056 8.478 -19.047 1.00 94.12 233 PRO A CA 1
ATOM 1828 C C . PRO A 1 233 ? 20.446 9.862 -18.519 1.00 94.12 233 PRO A C 1
ATOM 1830 O O . PRO A 1 233 ? 19.599 10.618 -18.048 1.00 94.12 233 PRO A O 1
ATOM 1833 N N . THR A 1 234 ? 21.719 10.242 -18.643 1.00 92.19 234 THR A N 1
ATOM 1834 C CA . THR A 1 234 ? 22.235 11.505 -18.079 1.00 92.19 234 THR A CA 1
ATOM 1835 C C . THR A 1 234 ? 21.473 12.747 -18.554 1.00 92.19 234 THR A C 1
ATOM 1837 O O . THR A 1 234 ? 21.295 13.691 -17.790 1.00 92.19 234 THR A O 1
ATOM 1840 N N . SER A 1 235 ? 20.971 12.749 -19.791 1.00 91.50 235 SER A N 1
ATOM 1841 C CA . SER A 1 235 ? 20.110 13.820 -20.316 1.00 91.50 235 SER A CA 1
ATOM 1842 C C . SER A 1 235 ? 18.801 13.994 -19.549 1.00 91.50 235 SER A C 1
ATOM 1844 O O . SER A 1 235 ? 18.290 15.111 -19.466 1.00 91.50 235 SER A O 1
ATOM 1846 N N . LEU A 1 236 ? 18.271 12.916 -18.974 1.00 90.38 236 LEU A N 1
ATOM 1847 C CA . LEU A 1 236 ? 17.062 12.937 -18.161 1.00 90.38 236 LEU A CA 1
ATOM 1848 C C . LEU A 1 236 ? 17.357 13.335 -16.709 1.00 90.38 236 LEU A C 1
ATOM 1850 O O . LEU A 1 236 ? 16.501 13.951 -16.084 1.00 90.38 236 LEU A O 1
ATOM 1854 N N . LEU A 1 237 ? 18.575 13.127 -16.191 1.00 85.62 237 LEU A N 1
ATOM 1855 C CA . LEU A 1 237 ? 18.942 13.603 -14.846 1.00 85.62 237 LEU A CA 1
ATOM 1856 C C . LEU A 1 237 ? 18.764 15.120 -14.706 1.00 85.62 237 LEU A C 1
ATOM 1858 O O . LEU A 1 237 ? 18.270 15.599 -13.691 1.00 85.62 237 LEU A O 1
ATOM 1862 N N . THR A 1 238 ? 19.110 15.899 -15.735 1.00 79.12 238 THR A N 1
ATOM 1863 C CA . THR A 1 238 ? 18.887 17.357 -15.722 1.00 79.12 238 THR A CA 1
ATOM 1864 C C . THR A 1 238 ? 17.400 17.714 -15.758 1.00 79.12 238 THR A C 1
ATOM 1866 O O . THR A 1 238 ? 16.996 18.713 -15.168 1.00 79.12 238 THR A O 1
ATOM 1869 N N . PHE A 1 239 ? 16.586 16.893 -16.428 1.00 79.38 239 PHE A N 1
ATOM 1870 C CA . PHE A 1 239 ? 15.135 17.054 -16.489 1.00 79.38 239 PHE A CA 1
ATOM 1871 C C . PHE A 1 239 ? 14.479 16.785 -15.125 1.00 79.38 239 PHE A C 1
ATOM 1873 O O . PHE A 1 239 ? 13.640 17.572 -14.693 1.00 79.38 239 PHE A O 1
ATOM 1880 N N . PHE A 1 240 ? 14.919 15.742 -14.415 1.00 77.00 240 PHE A N 1
ATOM 1881 C CA . PHE A 1 240 ? 14.445 15.424 -13.069 1.00 77.00 240 PHE A CA 1
ATOM 1882 C C . PHE A 1 240 ? 15.141 16.224 -11.959 1.00 77.00 240 PHE A C 1
ATOM 1884 O O . PHE A 1 240 ? 14.629 16.259 -10.855 1.00 77.00 240 PHE A O 1
ATOM 1891 N N . GLY A 1 241 ? 16.263 16.908 -12.186 1.00 72.75 241 GLY A N 1
ATOM 1892 C CA . GLY A 1 241 ? 16.945 17.663 -11.125 1.00 72.75 241 GLY A CA 1
ATOM 1893 C C . GLY A 1 241 ? 17.384 16.803 -9.919 1.00 72.75 241 GLY A C 1
ATOM 1894 O O . GLY A 1 241 ? 17.409 15.574 -10.000 1.00 72.75 241 GLY A O 1
ATOM 1895 N N . PRO A 1 242 ? 17.782 17.431 -8.796 1.00 68.12 242 PRO A N 1
ATOM 1896 C CA . PRO A 1 242 ? 18.135 16.703 -7.582 1.00 68.12 242 PRO A CA 1
ATOM 1897 C C . PRO A 1 242 ? 16.885 16.068 -6.970 1.00 68.12 242 PRO A C 1
ATOM 1899 O O . PRO A 1 242 ? 15.946 16.781 -6.622 1.00 68.12 242 PRO A O 1
ATOM 1902 N N . MET A 1 243 ? 16.903 14.743 -6.814 1.00 69.19 243 MET A N 1
ATOM 1903 C CA . MET A 1 243 ? 15.806 14.019 -6.180 1.00 69.19 243 MET A CA 1
ATOM 1904 C C . MET A 1 243 ? 15.869 14.175 -4.655 1.00 69.19 243 MET A C 1
ATOM 1906 O O . MET A 1 243 ? 16.826 13.715 -4.033 1.00 69.19 243 MET A O 1
ATOM 1910 N N . LYS A 1 244 ? 14.885 14.849 -4.052 1.00 62.59 244 LYS A N 1
ATOM 1911 C CA . LYS A 1 244 ? 14.774 15.076 -2.604 1.00 62.59 244 LYS A CA 1
ATOM 1912 C C . LYS A 1 244 ? 13.574 14.303 -2.056 1.00 62.59 244 LYS A C 1
ATOM 1914 O O . LYS A 1 244 ? 12.455 14.727 -2.263 1.00 62.59 244 LYS A O 1
ATOM 1919 N N . GLY A 1 245 ? 13.767 13.211 -1.326 1.00 56.78 245 GLY A N 1
ATOM 1920 C CA . GLY A 1 245 ? 12.660 12.629 -0.557 1.00 56.78 245 GLY A CA 1
ATOM 1921 C C . GLY A 1 245 ? 12.732 11.124 -0.360 1.00 56.78 245 GLY A C 1
ATOM 1922 O O . GLY A 1 245 ? 13.425 10.412 -1.084 1.00 56.78 245 GLY A O 1
ATOM 1923 N N . SER A 1 246 ? 12.006 10.673 0.659 1.00 54.25 246 SER A N 1
ATOM 1924 C CA . SER A 1 246 ? 11.799 9.271 1.032 1.00 54.25 246 SER A CA 1
ATOM 1925 C C . SER A 1 246 ? 10.423 8.741 0.611 1.00 54.25 246 SER A C 1
ATOM 1927 O O . SER A 1 246 ? 10.230 7.534 0.603 1.00 54.25 246 SER A O 1
ATOM 1929 N N . SER A 1 247 ? 9.485 9.616 0.226 1.00 55.88 247 SER A N 1
ATOM 1930 C CA . SER A 1 247 ? 8.055 9.295 0.065 1.00 55.88 247 SER A CA 1
ATOM 1931 C C . SER A 1 247 ? 7.686 8.521 -1.204 1.00 55.88 247 SER A C 1
ATOM 1933 O O . SER A 1 247 ? 6.542 8.109 -1.354 1.00 55.88 247 SER A O 1
ATOM 1935 N N . GLY A 1 248 ? 8.610 8.331 -2.149 1.00 53.72 248 GLY A N 1
ATOM 1936 C CA . GLY A 1 248 ? 8.306 7.616 -3.391 1.00 53.72 248 GLY A CA 1
ATOM 1937 C C . GLY A 1 248 ? 7.326 8.324 -4.354 1.00 53.72 248 GLY A C 1
ATOM 1938 O O . GLY A 1 248 ? 6.942 7.679 -5.331 1.00 53.72 248 GLY A O 1
ATOM 1939 N N . CYS A 1 249 ? 6.979 9.614 -4.138 1.00 54.69 249 CYS A N 1
ATOM 1940 C CA . CYS A 1 249 ? 6.103 10.462 -4.998 1.00 54.69 249 CYS A CA 1
ATOM 1941 C C . CYS A 1 249 ? 6.851 11.569 -5.804 1.00 54.69 249 CYS A C 1
ATOM 1943 O O . CYS A 1 249 ? 7.777 12.197 -5.289 1.00 54.69 249 CYS A O 1
ATOM 1945 N N . LEU A 1 250 ? 6.569 11.731 -7.118 1.00 49.69 250 LEU A N 1
ATOM 1946 C CA . LEU A 1 250 ? 7.517 12.344 -8.102 1.00 49.69 250 LEU A CA 1
ATOM 1947 C C . LEU A 1 250 ? 7.613 13.842 -7.880 1.00 49.69 250 LEU A C 1
ATOM 1949 O O . LEU A 1 250 ? 8.659 14.470 -8.059 1.00 49.69 250 LEU A O 1
ATOM 1953 N N . GLU A 1 251 ? 6.469 14.375 -7.484 1.00 51.31 251 GLU A N 1
ATOM 1954 C CA . GLU A 1 251 ? 6.211 15.736 -7.079 1.00 51.31 251 GLU A CA 1
ATOM 1955 C C . GLU A 1 251 ? 7.018 16.113 -5.834 1.00 51.31 251 GLU A C 1
ATOM 1957 O O . GLU A 1 251 ? 7.501 17.242 -5.758 1.00 51.31 251 GLU A O 1
ATOM 1962 N N . ASP A 1 252 ? 7.242 15.163 -4.921 1.00 58.12 252 ASP A N 1
ATOM 1963 C CA . ASP A 1 252 ? 8.091 15.372 -3.747 1.00 58.12 252 ASP A CA 1
ATOM 1964 C C . ASP A 1 252 ? 9.569 15.317 -4.132 1.00 58.12 252 ASP A C 1
ATOM 1966 O O . ASP A 1 252 ? 10.382 16.082 -3.617 1.00 58.12 252 ASP A O 1
ATOM 1970 N N . LEU A 1 253 ? 9.917 14.446 -5.086 1.00 57.12 253 LEU A N 1
ATOM 1971 C CA . LEU A 1 253 ? 11.305 14.201 -5.446 1.00 57.12 253 LEU A CA 1
ATOM 1972 C C . LEU A 1 253 ? 11.917 15.316 -6.279 1.00 57.12 253 LEU A C 1
ATOM 1974 O O . LEU A 1 253 ? 13.099 15.583 -6.113 1.00 57.12 253 LEU A O 1
ATOM 1978 N N . SER A 1 254 ? 11.179 15.993 -7.154 1.00 66.06 254 SER A N 1
ATOM 1979 C CA . SER A 1 254 ? 11.788 17.010 -8.008 1.00 66.06 254 SER A CA 1
ATOM 1980 C C . SER A 1 254 ? 10.974 18.282 -8.133 1.00 66.06 254 SER A C 1
ATOM 1982 O O . SER A 1 254 ? 10.003 18.367 -8.886 1.00 66.06 254 SER A O 1
ATOM 1984 N N . GLU A 1 255 ? 11.506 19.345 -7.529 1.00 68.31 255 GLU A N 1
ATOM 1985 C CA . GLU A 1 255 ? 11.046 20.714 -7.758 1.00 68.31 255 GLU A CA 1
ATOM 1986 C C . GLU A 1 255 ? 11.057 21.098 -9.247 1.00 68.31 255 GLU A C 1
ATOM 1988 O O . GLU A 1 255 ? 10.280 21.955 -9.659 1.00 68.31 255 GLU A O 1
ATOM 1993 N N . ASN A 1 256 ? 11.937 20.508 -10.063 1.00 72.25 256 ASN A N 1
ATOM 1994 C CA . ASN A 1 256 ? 12.009 20.803 -11.494 1.00 72.25 256 ASN A CA 1
ATOM 1995 C C . ASN A 1 256 ? 10.917 20.070 -12.272 1.00 72.25 256 ASN A C 1
ATOM 1997 O O . ASN A 1 256 ? 10.281 20.677 -13.131 1.00 72.25 256 ASN A O 1
ATOM 2001 N N . TYR A 1 257 ? 10.675 18.799 -11.955 1.00 74.69 257 TYR A N 1
ATOM 2002 C CA . TYR A 1 257 ? 9.647 17.986 -12.595 1.00 74.69 257 TYR A CA 1
ATOM 2003 C C . TYR A 1 257 ? 8.241 18.489 -12.256 1.00 74.69 257 TYR A C 1
ATOM 2005 O O . TYR A 1 257 ? 7.418 18.666 -13.155 1.00 74.69 257 TYR A O 1
ATOM 2013 N N . ALA A 1 258 ? 7.993 18.816 -10.983 1.00 76.06 258 ALA A N 1
ATOM 2014 C CA . ALA A 1 258 ? 6.712 19.339 -10.510 1.00 76.06 258 ALA A CA 1
ATOM 2015 C C . ALA A 1 258 ? 6.312 20.655 -11.206 1.00 76.06 258 ALA A C 1
ATOM 2017 O O . ALA A 1 258 ? 5.130 20.907 -11.428 1.00 76.06 258 ALA A O 1
ATOM 2018 N N . LYS A 1 259 ? 7.291 21.478 -11.612 1.00 82.75 259 LYS A N 1
ATOM 2019 C CA . LYS A 1 259 ? 7.066 22.747 -12.332 1.00 82.75 259 LYS A CA 1
ATOM 2020 C C . LYS A 1 259 ? 6.740 22.570 -13.817 1.00 82.75 259 LYS A C 1
ATOM 2022 O O . LYS A 1 259 ? 6.360 23.542 -14.470 1.00 82.75 259 LYS A O 1
ATOM 2027 N N . ILE A 1 260 ? 6.933 21.380 -14.386 1.00 81.06 260 ILE A N 1
ATOM 2028 C CA . ILE A 1 260 ? 6.645 21.122 -15.799 1.00 81.06 260 ILE A CA 1
ATOM 2029 C C . ILE A 1 260 ? 5.176 20.698 -15.925 1.00 81.06 260 I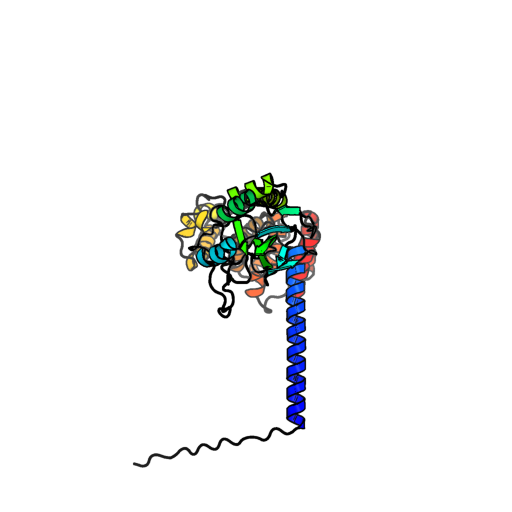LE A C 1
ATOM 2031 O O . ILE A 1 260 ? 4.805 19.683 -15.326 1.00 81.06 260 ILE A O 1
ATOM 2035 N N . PRO A 1 261 ? 4.363 21.419 -16.727 1.00 86.31 261 PRO A N 1
ATOM 2036 C CA . PRO A 1 261 ? 2.988 21.018 -17.009 1.00 86.31 261 PRO A CA 1
ATOM 2037 C C . PRO A 1 261 ? 2.936 19.583 -17.528 1.00 86.31 261 PRO A C 1
ATOM 2039 O O . PRO A 1 261 ? 3.784 19.198 -18.340 1.00 86.31 261 PRO A O 1
ATOM 2042 N N . GLU A 1 262 ? 1.981 18.798 -17.035 1.00 82.44 262 GLU A N 1
ATOM 2043 C CA . GLU A 1 262 ? 1.889 17.356 -17.274 1.00 82.44 262 GLU A CA 1
ATOM 2044 C C . GLU A 1 262 ? 1.974 17.014 -18.767 1.00 82.44 262 GLU A C 1
ATOM 2046 O O . GLU A 1 262 ? 2.791 16.191 -19.183 1.00 82.44 262 GLU A O 1
ATOM 2051 N N . GLU A 1 263 ? 1.251 17.767 -19.595 1.00 85.56 263 GLU A N 1
ATOM 2052 C CA . GLU A 1 263 ? 1.183 17.609 -21.045 1.00 85.56 263 GLU A CA 1
ATOM 2053 C C . GLU A 1 263 ? 2.517 17.873 -21.773 1.00 85.56 263 GLU A C 1
ATOM 2055 O O . GLU A 1 263 ? 2.696 17.503 -22.936 1.00 85.56 263 GLU A O 1
ATOM 2060 N N . GLN A 1 264 ? 3.488 18.502 -21.103 1.00 88.25 264 GLN A N 1
ATOM 2061 C CA . GLN A 1 264 ? 4.807 18.815 -21.658 1.00 88.25 264 GLN A CA 1
ATOM 2062 C C . GLN A 1 264 ? 5.910 17.856 -21.198 1.00 88.25 264 GLN A C 1
ATOM 2064 O O . GLN A 1 264 ? 6.999 17.874 -21.785 1.00 88.25 264 GLN A O 1
ATOM 2069 N N . ARG A 1 265 ? 5.669 17.040 -20.163 1.00 87.81 265 ARG A N 1
ATOM 2070 C CA . ARG A 1 265 ? 6.706 16.226 -19.502 1.00 87.81 265 ARG A CA 1
ATOM 2071 C C . ARG A 1 265 ? 7.371 15.252 -20.475 1.00 87.81 265 ARG A C 1
ATOM 2073 O O . ARG A 1 265 ? 8.587 15.320 -20.666 1.00 87.81 265 ARG A O 1
ATOM 2080 N N . LEU A 1 266 ? 6.581 14.436 -21.175 1.00 90.38 266 LEU A N 1
ATOM 2081 C CA . LEU A 1 266 ? 7.097 13.454 -22.138 1.00 90.38 266 LEU A CA 1
ATOM 2082 C C . LEU A 1 266 ? 7.823 14.115 -23.316 1.00 90.38 266 LEU A C 1
ATOM 2084 O O . LEU A 1 266 ? 8.903 13.677 -23.705 1.00 90.38 266 LEU A O 1
ATOM 2088 N N . ASN A 1 267 ? 7.290 15.215 -23.855 1.00 91.25 267 ASN A N 1
ATOM 2089 C CA . ASN A 1 267 ? 7.917 15.919 -24.977 1.00 91.25 267 ASN A CA 1
ATOM 2090 C C . ASN A 1 267 ? 9.285 16.509 -24.606 1.00 91.25 267 ASN A C 1
ATOM 2092 O O . ASN A 1 267 ? 10.242 16.393 -25.376 1.00 91.25 267 ASN A O 1
ATOM 2096 N N . LYS A 1 268 ? 9.407 17.102 -23.412 1.00 91.06 268 LYS A N 1
ATOM 2097 C CA . LYS A 1 268 ? 10.687 17.624 -22.911 1.00 91.06 268 LYS A CA 1
ATOM 2098 C C . LYS A 1 268 ? 11.692 16.505 -22.639 1.00 91.06 268 LYS A C 1
ATOM 2100 O O . LYS A 1 268 ? 12.855 16.645 -23.018 1.00 91.06 268 LYS A O 1
ATOM 2105 N N . ALA A 1 269 ? 11.251 15.389 -22.061 1.00 92.31 269 ALA A N 1
ATOM 2106 C CA . ALA A 1 269 ? 12.097 14.219 -21.843 1.00 92.31 269 ALA A CA 1
ATOM 2107 C C . ALA A 1 269 ? 12.591 13.606 -23.169 1.00 92.31 269 ALA A C 1
ATOM 2109 O O . ALA A 1 269 ? 13.794 13.398 -23.331 1.00 92.31 269 ALA A O 1
ATOM 2110 N N . LYS A 1 270 ? 11.713 13.430 -24.169 1.00 93.88 270 LYS A N 1
ATOM 2111 C CA . LYS A 1 270 ? 12.092 12.994 -25.531 1.00 93.88 270 LYS A CA 1
ATOM 2112 C C . LYS A 1 270 ? 13.130 13.922 -26.155 1.00 93.88 270 LYS A C 1
ATOM 2114 O O . LYS A 1 270 ? 14.108 13.462 -26.739 1.00 93.88 270 LYS A O 1
ATOM 2119 N N . PHE A 1 271 ? 12.940 15.236 -26.025 1.00 93.38 271 PHE A N 1
ATOM 2120 C CA . PHE A 1 271 ? 13.891 16.215 -26.543 1.00 93.38 271 PHE A CA 1
ATOM 2121 C C . PHE A 1 271 ? 15.264 16.099 -25.867 1.00 93.38 271 PHE A C 1
ATOM 2123 O O . PHE A 1 271 ? 16.287 16.102 -26.553 1.00 93.38 271 PHE A O 1
ATOM 2130 N N . ALA A 1 272 ? 15.301 15.954 -24.540 1.00 93.19 272 ALA A N 1
ATOM 2131 C CA . ALA A 1 272 ? 16.542 15.755 -23.797 1.00 93.19 272 ALA A CA 1
ATOM 2132 C C . ALA A 1 272 ? 17.257 14.462 -24.225 1.00 93.19 272 ALA A C 1
ATOM 2134 O O . ALA A 1 272 ? 18.449 14.496 -24.541 1.00 93.19 272 ALA A O 1
ATOM 2135 N N . LEU A 1 273 ? 16.515 13.357 -24.339 1.00 95.12 273 LEU A N 1
ATOM 2136 C CA . LEU A 1 273 ? 17.051 12.067 -24.765 1.00 95.12 273 LEU A CA 1
ATOM 2137 C C . LEU A 1 273 ? 17.632 12.132 -26.184 1.00 95.12 273 LEU A C 1
ATOM 2139 O O . LEU A 1 273 ? 18.755 11.684 -26.408 1.00 95.12 273 LEU A O 1
ATOM 2143 N N . LYS A 1 274 ? 16.927 12.776 -27.124 1.00 95.81 274 LYS A N 1
ATOM 2144 C CA . LYS A 1 274 ? 17.388 12.972 -28.508 1.00 95.81 274 LYS A CA 1
ATOM 2145 C C . LYS A 1 274 ? 18.668 13.807 -28.604 1.00 95.81 274 LYS A C 1
ATOM 2147 O O . LYS A 1 274 ? 19.477 13.579 -29.501 1.00 95.81 274 LYS A O 1
ATOM 2152 N N . ARG A 1 275 ? 18.886 14.763 -27.690 1.00 93.62 275 ARG A N 1
ATOM 2153 C CA . ARG A 1 275 ? 20.141 15.538 -27.637 1.00 93.62 275 ARG A CA 1
ATOM 2154 C C . ARG A 1 275 ? 21.339 14.671 -27.256 1.00 93.62 275 ARG A C 1
ATOM 2156 O O . ARG A 1 275 ? 22.421 14.901 -27.784 1.00 93.62 275 ARG A O 1
ATOM 2163 N N . GLN A 1 276 ? 21.156 13.704 -26.357 1.00 95.19 276 GLN A N 1
ATOM 2164 C CA . GLN A 1 276 ? 22.222 12.777 -25.965 1.00 95.19 276 GLN A CA 1
ATOM 2165 C C . GLN A 1 276 ? 22.394 11.636 -26.974 1.00 95.19 276 GLN A C 1
ATOM 2167 O O . GLN A 1 276 ? 23.520 11.253 -27.287 1.00 95.19 276 GLN A O 1
ATOM 2172 N N . PHE A 1 277 ? 21.292 11.116 -27.512 1.00 95.75 277 PHE A N 1
ATOM 2173 C CA . PHE A 1 277 ? 21.274 10.000 -28.451 1.00 95.75 277 PHE A CA 1
ATOM 2174 C C . PHE A 1 277 ? 20.469 10.383 -29.704 1.00 95.75 277 PHE A C 1
ATOM 2176 O O . PHE A 1 277 ? 19.264 10.161 -29.745 1.00 95.75 277 PHE A O 1
ATOM 2183 N N . PRO A 1 278 ? 21.096 10.933 -30.759 1.00 95.50 278 PRO A N 1
ATOM 2184 C CA . PRO A 1 278 ? 20.363 11.363 -31.957 1.00 95.50 278 PRO A CA 1
ATOM 2185 C C . PRO A 1 278 ? 19.679 10.232 -32.747 1.00 95.50 278 PRO A C 1
ATOM 2187 O O . PRO A 1 278 ? 18.748 10.495 -33.502 1.00 95.50 278 PRO A O 1
ATOM 2190 N N . ASP A 1 279 ? 20.135 8.987 -32.581 1.00 94.81 279 ASP A N 1
ATOM 2191 C CA . ASP A 1 279 ? 19.594 7.787 -33.234 1.00 94.81 279 ASP A CA 1
ATOM 2192 C C . ASP A 1 279 ? 18.476 7.153 -32.392 1.00 94.81 279 ASP A C 1
ATOM 2194 O O . ASP A 1 279 ? 18.702 6.787 -31.236 1.00 94.81 279 ASP A O 1
ATOM 2198 N N . ASP A 1 280 ? 17.292 6.978 -32.984 1.00 93.94 280 ASP A N 1
ATOM 2199 C CA . ASP A 1 280 ? 16.126 6.364 -32.337 1.00 93.94 280 ASP A CA 1
ATOM 2200 C C . ASP A 1 280 ? 16.433 4.957 -31.805 1.00 93.94 280 ASP A C 1
ATOM 2202 O O . ASP A 1 280 ? 15.965 4.592 -30.730 1.00 93.94 280 ASP A O 1
ATOM 2206 N N . LEU A 1 281 ? 17.243 4.160 -32.514 1.00 93.38 281 LEU A N 1
ATOM 2207 C CA . LEU A 1 281 ? 17.551 2.790 -32.083 1.00 93.38 281 LEU A CA 1
ATOM 2208 C C . LEU A 1 281 ? 18.405 2.789 -30.810 1.00 93.38 281 LEU A C 1
ATOM 2210 O O . LEU A 1 281 ? 18.202 1.944 -29.937 1.00 93.38 281 LEU A O 1
ATOM 2214 N N . LYS A 1 282 ? 19.323 3.756 -30.681 1.00 94.12 282 LYS A N 1
ATOM 2215 C CA . LYS A 1 282 ? 20.086 3.977 -29.446 1.00 94.12 282 LYS A CA 1
ATOM 2216 C C . LYS A 1 282 ? 19.193 4.488 -28.323 1.00 94.12 282 LYS A C 1
ATOM 2218 O O . LYS A 1 282 ? 19.288 3.959 -27.225 1.00 94.12 282 LYS A O 1
ATOM 2223 N N . GLN A 1 283 ? 18.303 5.445 -28.597 1.00 96.06 283 GLN A N 1
ATOM 2224 C CA . GLN A 1 283 ? 17.346 5.943 -27.600 1.00 96.06 283 GLN A CA 1
ATOM 2225 C C . GLN A 1 283 ? 16.494 4.798 -27.034 1.00 96.06 283 GLN A C 1
ATOM 2227 O O . GLN A 1 283 ? 16.447 4.614 -25.823 1.00 96.06 283 GLN A O 1
ATOM 2232 N N . ILE A 1 284 ? 15.895 3.978 -27.907 1.00 96.81 284 ILE A N 1
ATOM 2233 C CA . ILE A 1 284 ? 15.095 2.811 -27.513 1.00 96.81 284 ILE A CA 1
ATOM 2234 C C . ILE A 1 284 ? 15.945 1.818 -26.714 1.00 96.81 284 ILE A C 1
ATOM 2236 O O . ILE A 1 284 ? 15.524 1.383 -25.649 1.00 96.81 284 ILE A O 1
ATOM 2240 N N . GLY A 1 285 ? 17.144 1.468 -27.192 1.00 96.25 285 GLY A N 1
ATOM 2241 C CA . GLY A 1 285 ? 18.034 0.542 -26.484 1.00 96.25 285 GLY A CA 1
ATOM 2242 C C . GLY A 1 285 ? 18.414 1.037 -25.086 1.00 96.25 285 GLY A C 1
ATOM 2243 O O . GLY A 1 285 ? 18.426 0.254 -24.142 1.00 96.25 285 GLY A O 1
ATOM 2244 N N . THR A 1 286 ? 18.665 2.335 -24.935 1.00 96.62 286 THR A N 1
ATOM 2245 C CA . THR A 1 286 ? 18.946 2.967 -23.643 1.00 96.62 286 THR A CA 1
ATOM 2246 C C . THR A 1 286 ? 17.723 2.980 -22.723 1.00 96.62 286 THR A C 1
ATOM 2248 O O . THR A 1 286 ? 17.868 2.732 -21.531 1.00 96.62 286 THR A O 1
ATOM 2251 N N . LEU A 1 287 ? 16.517 3.221 -23.244 1.00 97.06 287 LEU A N 1
ATOM 2252 C CA . LEU A 1 287 ? 15.290 3.160 -22.442 1.00 97.06 287 LEU A CA 1
ATOM 2253 C C . LEU A 1 287 ? 14.963 1.729 -21.994 1.00 97.06 287 LEU A C 1
ATOM 2255 O O . LEU A 1 287 ? 14.578 1.532 -20.849 1.00 97.06 287 LEU A O 1
ATOM 2259 N N . LEU A 1 288 ? 15.172 0.732 -22.859 1.00 96.56 288 LEU A N 1
ATOM 2260 C CA . LEU A 1 288 ? 15.044 -0.684 -22.497 1.00 96.56 288 LEU A CA 1
ATOM 2261 C C . LEU A 1 288 ? 16.083 -1.093 -21.447 1.00 96.56 288 LEU A C 1
ATOM 2263 O O . LEU A 1 288 ? 15.783 -1.859 -20.540 1.00 96.56 288 LEU A O 1
ATOM 2267 N N . GLU A 1 289 ? 17.312 -0.594 -21.555 1.00 96.00 289 GLU A N 1
ATOM 2268 C CA . GLU A 1 289 ? 18.338 -0.833 -20.542 1.00 96.00 289 GLU A CA 1
ATOM 2269 C C . GLU A 1 289 ? 17.962 -0.207 -19.201 1.00 96.00 289 GLU A C 1
ATOM 2271 O O . GLU A 1 289 ? 18.086 -0.860 -18.167 1.00 96.00 289 GLU A O 1
ATOM 2276 N N . TRP A 1 290 ? 17.484 1.038 -19.215 1.00 95.44 290 TRP A N 1
ATOM 2277 C CA . TRP A 1 290 ? 17.029 1.718 -18.011 1.00 95.44 290 TRP A CA 1
ATOM 2278 C C . TRP A 1 290 ? 15.890 0.940 -17.351 1.00 95.44 290 TRP A C 1
ATOM 2280 O O . TRP A 1 290 ? 16.021 0.562 -16.191 1.00 95.44 290 TRP A O 1
ATOM 2290 N N . GLU A 1 291 ? 14.854 0.596 -18.121 1.00 94.69 291 GLU A N 1
ATOM 2291 C CA . GLU A 1 291 ? 13.713 -0.204 -17.670 1.00 94.69 291 GLU A CA 1
ATOM 2292 C C . GLU A 1 291 ? 14.145 -1.540 -17.064 1.00 94.69 291 GLU A C 1
ATOM 2294 O O . GLU A 1 291 ? 13.667 -1.935 -16.006 1.00 94.69 291 GLU A O 1
ATOM 2299 N N . GLY A 1 292 ? 15.079 -2.246 -17.700 1.00 93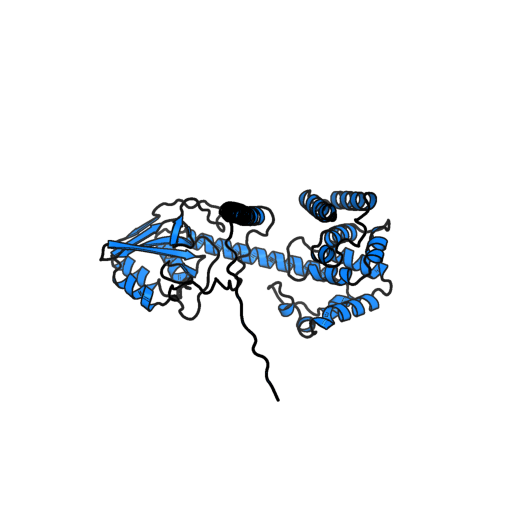.81 292 GLY A N 1
ATOM 2300 C CA . GLY A 1 292 ? 15.509 -3.557 -17.228 1.00 93.81 292 GLY A CA 1
ATOM 2301 C C . GLY A 1 292 ? 16.395 -3.552 -15.987 1.00 93.81 292 GLY A C 1
ATOM 2302 O O . GLY A 1 292 ? 16.535 -4.597 -15.356 1.00 93.81 292 GLY A O 1
ATOM 2303 N N . ASN A 1 293 ? 16.979 -2.407 -15.626 1.00 92.88 293 ASN A N 1
ATOM 2304 C CA . ASN A 1 293 ? 17.716 -2.254 -14.372 1.00 92.88 293 ASN A CA 1
ATOM 2305 C C . ASN A 1 293 ? 16.816 -1.853 -13.191 1.00 92.88 293 ASN A C 1
ATOM 2307 O O . ASN A 1 293 ? 17.274 -1.865 -12.049 1.00 92.88 293 ASN A O 1
ATOM 2311 N N . LEU A 1 294 ? 15.548 -1.499 -13.429 1.00 90.19 294 LEU A N 1
ATOM 2312 C CA . LEU A 1 294 ? 14.642 -1.127 -12.343 1.00 90.19 294 LEU A CA 1
ATOM 2313 C C . LEU A 1 294 ? 14.312 -2.343 -11.471 1.00 90.19 294 LEU A C 1
ATOM 2315 O O . LEU A 1 294 ? 14.252 -3.480 -11.950 1.00 90.19 294 LEU A O 1
ATOM 2319 N N . SER A 1 295 ? 14.103 -2.114 -10.178 1.00 82.31 295 SER A N 1
ATOM 2320 C CA . SER A 1 295 ? 13.654 -3.167 -9.268 1.00 82.31 295 SER A CA 1
ATOM 2321 C C . SER A 1 295 ? 12.230 -3.613 -9.614 1.00 82.31 295 SER A C 1
ATOM 2323 O O . SER A 1 295 ? 11.480 -2.890 -10.258 1.00 82.31 295 SER A O 1
ATOM 2325 N N . ASP A 1 296 ? 11.842 -4.804 -9.160 1.00 76.62 296 ASP A N 1
ATOM 2326 C CA . ASP A 1 296 ? 10.451 -5.277 -9.251 1.00 76.62 296 ASP A CA 1
ATOM 2327 C C . ASP A 1 296 ? 9.544 -4.630 -8.175 1.00 76.62 296 ASP A C 1
ATOM 2329 O O . ASP A 1 296 ? 8.356 -4.926 -8.083 1.00 76.62 296 ASP A O 1
ATOM 2333 N N . TYR A 1 297 ? 10.102 -3.757 -7.325 1.00 74.38 297 TYR A N 1
ATOM 2334 C CA . TYR A 1 297 ? 9.350 -3.047 -6.297 1.00 74.38 297 TYR A CA 1
ATOM 2335 C C . TYR A 1 297 ? 8.763 -1.770 -6.884 1.00 74.38 297 TYR A C 1
ATOM 2337 O O . TYR A 1 297 ? 9.516 -0.848 -7.193 1.00 74.38 297 TYR A O 1
ATOM 2345 N N . TRP A 1 298 ? 7.437 -1.718 -6.995 1.00 66.69 298 TRP A N 1
ATOM 2346 C CA . TRP A 1 298 ? 6.742 -0.599 -7.615 1.00 66.69 298 TRP A CA 1
ATOM 2347 C C . TRP A 1 298 ? 6.999 0.706 -6.859 1.00 66.69 298 TRP A C 1
ATOM 2349 O O . TRP A 1 298 ? 6.569 0.884 -5.721 1.00 66.69 298 TRP A O 1
ATOM 2359 N N . ILE A 1 299 ? 7.671 1.639 -7.522 1.00 68.56 299 ILE A N 1
ATOM 2360 C CA . ILE A 1 299 ? 7.616 3.063 -7.186 1.00 68.56 299 ILE A CA 1
ATOM 2361 C C . ILE A 1 299 ? 6.892 3.764 -8.331 1.00 68.56 299 ILE A C 1
ATOM 2363 O O . ILE A 1 299 ? 6.975 3.316 -9.476 1.00 68.56 299 ILE A O 1
ATOM 2367 N N . HIS A 1 300 ? 6.203 4.867 -8.048 1.00 63.88 300 HIS A N 1
ATOM 2368 C CA . HIS A 1 300 ? 5.259 5.508 -8.971 1.00 63.88 300 HIS A CA 1
ATOM 2369 C C . HIS A 1 300 ? 5.826 5.913 -10.357 1.00 63.88 300 HIS A C 1
ATOM 2371 O O . HIS A 1 300 ? 5.052 6.320 -11.215 1.00 63.88 300 HIS A O 1
ATOM 2377 N N . TYR A 1 301 ? 7.139 5.805 -10.612 1.00 69.81 301 TYR A N 1
ATOM 2378 C CA . TYR A 1 301 ? 7.803 6.253 -11.857 1.00 69.81 301 TYR A CA 1
ATOM 2379 C C . TYR A 1 301 ? 8.572 5.171 -12.583 1.00 69.81 301 TYR A C 1
ATOM 2381 O O . TYR A 1 301 ? 9.219 5.458 -13.592 1.00 69.81 301 TYR A O 1
ATOM 2389 N N . GLN A 1 302 ? 8.513 3.932 -12.105 1.00 73.75 302 GLN A N 1
ATOM 2390 C CA . GLN A 1 302 ? 9.025 2.823 -12.902 1.00 73.75 302 GLN A CA 1
ATOM 2391 C C . GLN A 1 302 ? 8.308 2.721 -14.253 1.00 73.75 302 GLN A C 1
ATOM 2393 O O . GLN A 1 302 ? 8.876 2.182 -15.187 1.00 73.75 302 GLN A O 1
ATOM 2398 N N . SER A 1 303 ? 7.129 3.337 -14.411 1.00 85.50 303 SER A N 1
ATOM 2399 C CA . SER A 1 303 ? 6.465 3.467 -15.708 1.00 85.50 303 SER A CA 1
ATOM 2400 C C . SER A 1 303 ? 7.105 4.486 -16.656 1.00 85.50 303 SER A C 1
ATOM 2402 O O . SER A 1 303 ? 6.827 4.432 -17.849 1.00 85.50 303 SER A O 1
ATOM 2404 N N . PHE A 1 304 ? 7.956 5.414 -16.203 1.00 90.12 304 PHE A N 1
ATOM 2405 C CA . PHE A 1 304 ? 8.423 6.520 -17.050 1.00 90.12 304 PHE A CA 1
ATOM 2406 C C . PHE A 1 304 ? 9.257 6.079 -18.273 1.00 90.12 304 PHE A C 1
ATOM 2408 O O . PHE A 1 304 ? 9.024 6.600 -19.370 1.00 90.12 304 PHE A O 1
ATOM 2415 N N . PRO A 1 305 ? 10.200 5.116 -18.170 1.00 94.31 305 PRO A N 1
ATOM 2416 C CA . PRO A 1 305 ? 10.876 4.576 -19.350 1.00 94.31 305 PRO A CA 1
ATOM 2417 C C . PRO A 1 305 ? 9.893 3.906 -20.314 1.00 94.31 305 PRO A C 1
ATOM 2419 O O . PRO A 1 305 ? 10.027 4.075 -21.526 1.00 94.31 305 PRO A O 1
ATOM 2422 N N . ILE A 1 306 ? 8.880 3.202 -19.792 1.00 94.38 306 ILE A N 1
ATOM 2423 C CA . ILE A 1 306 ? 7.804 2.602 -20.592 1.00 94.38 306 ILE A CA 1
ATOM 2424 C C . ILE A 1 306 ? 7.001 3.690 -21.306 1.00 94.38 306 ILE A C 1
ATOM 2426 O O . ILE A 1 306 ? 6.814 3.600 -22.515 1.00 94.38 306 ILE A O 1
ATOM 2430 N N . GLU A 1 307 ? 6.577 4.746 -20.615 1.00 93.81 307 GLU A N 1
ATOM 2431 C CA . GLU A 1 307 ? 5.855 5.875 -21.211 1.00 93.81 307 GLU A CA 1
ATOM 2432 C C . GLU A 1 307 ? 6.652 6.516 -22.351 1.00 93.81 307 GLU A C 1
ATOM 2434 O O . GLU A 1 307 ? 6.100 6.765 -23.421 1.00 93.81 307 GLU A O 1
ATOM 2439 N N . LEU A 1 308 ? 7.966 6.699 -22.177 1.00 95.25 308 LEU A N 1
ATOM 2440 C CA . LEU A 1 308 ? 8.847 7.157 -23.252 1.00 95.25 308 LEU A CA 1
ATOM 2441 C C . LEU A 1 308 ? 8.973 6.137 -24.390 1.00 95.25 308 LEU A C 1
ATOM 2443 O O . LEU A 1 308 ? 8.985 6.532 -25.552 1.00 95.25 308 LEU A O 1
ATOM 2447 N N . LEU A 1 309 ? 9.051 4.836 -24.104 1.00 96.31 309 LEU A N 1
ATOM 2448 C CA . LEU A 1 309 ? 9.089 3.790 -25.134 1.00 96.31 309 LEU A CA 1
ATOM 2449 C C . LEU A 1 309 ? 7.793 3.742 -25.953 1.00 96.31 309 LEU A C 1
ATOM 2451 O O . LEU A 1 309 ? 7.845 3.554 -27.169 1.00 96.31 309 LEU A O 1
ATOM 2455 N N . LEU A 1 310 ? 6.641 3.972 -25.316 1.00 95.06 310 LEU A N 1
ATOM 2456 C CA . LEU A 1 310 ? 5.331 4.037 -25.970 1.00 95.06 310 LEU A CA 1
ATOM 2457 C C . LEU A 1 310 ? 5.220 5.197 -26.966 1.00 95.06 310 LEU A C 1
ATOM 2459 O O . LEU A 1 310 ? 4.299 5.213 -27.783 1.00 95.06 310 LEU A O 1
ATOM 2463 N N . GLU A 1 311 ? 6.118 6.176 -26.901 1.00 95.06 311 GLU A N 1
ATOM 2464 C CA . GLU A 1 311 ? 6.174 7.320 -27.808 1.00 95.06 311 GLU A CA 1
ATOM 2465 C C . GLU A 1 311 ? 6.932 7.050 -29.115 1.00 95.06 311 GLU A C 1
ATOM 2467 O O . GLU A 1 311 ? 6.908 7.887 -30.025 1.00 95.06 311 GLU A O 1
ATOM 2472 N N . TYR A 1 312 ? 7.600 5.900 -29.223 1.00 94.25 312 TYR A N 1
ATOM 2473 C CA . TYR A 1 312 ? 8.221 5.442 -30.461 1.00 94.25 312 TYR A CA 1
ATOM 2474 C C . TYR A 1 312 ? 7.245 4.592 -31.270 1.00 94.25 312 TYR A C 1
ATOM 2476 O O . TYR A 1 312 ? 6.335 3.960 -30.737 1.00 94.25 312 TYR A O 1
ATOM 2484 N N . ASP A 1 313 ? 7.475 4.539 -32.582 1.00 91.94 313 ASP A N 1
ATOM 2485 C CA . ASP A 1 313 ? 6.807 3.569 -33.449 1.00 91.94 313 ASP A CA 1
ATOM 2486 C C . ASP A 1 313 ? 7.103 2.142 -32.937 1.00 91.94 313 ASP A C 1
ATOM 2488 O O . ASP A 1 313 ? 8.280 1.755 -32.877 1.00 91.94 313 ASP A O 1
ATOM 2492 N N . PRO A 1 314 ? 6.080 1.338 -32.592 1.00 89.31 314 PRO A N 1
ATOM 2493 C CA . PRO A 1 314 ? 6.260 -0.041 -32.148 1.00 89.31 314 PRO A CA 1
ATOM 2494 C C . PRO A 1 314 ? 7.133 -0.875 -33.087 1.00 89.31 314 PRO A C 1
ATOM 2496 O O . PRO A 1 314 ? 7.954 -1.665 -32.617 1.00 89.31 314 PRO A O 1
ATOM 2499 N N . ALA A 1 315 ? 7.034 -0.662 -34.406 1.00 89.25 315 ALA A N 1
ATOM 2500 C CA . ALA A 1 315 ? 7.856 -1.369 -35.382 1.00 89.25 315 ALA A CA 1
ATOM 2501 C C . ALA A 1 315 ? 9.351 -1.059 -35.201 1.00 89.25 315 ALA A C 1
ATOM 2503 O O . ALA A 1 315 ? 10.190 -1.954 -35.345 1.00 89.25 315 ALA A O 1
ATOM 2504 N N . LYS A 1 316 ? 9.697 0.180 -34.818 1.00 91.81 316 LYS A N 1
ATOM 2505 C CA . LYS A 1 316 ? 11.073 0.554 -34.465 1.00 91.81 316 LYS A CA 1
ATOM 2506 C C . LYS A 1 316 ? 11.513 -0.127 -33.177 1.00 91.81 316 LYS A C 1
ATOM 2508 O O . LYS A 1 316 ? 12.609 -0.687 -33.160 1.00 91.81 316 LYS A O 1
ATOM 2513 N N . VAL A 1 317 ? 10.668 -0.156 -32.145 1.00 92.88 317 VAL A N 1
ATOM 2514 C CA . VAL A 1 317 ? 10.987 -0.847 -30.884 1.00 92.88 317 VAL A CA 1
ATOM 2515 C C . VAL A 1 317 ? 11.250 -2.333 -31.130 1.00 92.88 317 VAL A C 1
ATOM 2517 O O . VAL A 1 317 ? 12.277 -2.864 -30.708 1.00 92.88 317 VAL A O 1
ATOM 2520 N N . LEU A 1 318 ? 10.404 -2.989 -31.922 1.00 91.44 318 LEU A N 1
ATOM 2521 C CA . LEU A 1 318 ? 10.608 -4.377 -32.331 1.00 91.44 318 LEU A CA 1
ATOM 2522 C C . LEU A 1 318 ? 11.879 -4.568 -33.155 1.00 91.44 318 LEU A C 1
ATOM 2524 O O . LEU A 1 318 ? 12.593 -5.547 -32.944 1.00 91.44 318 LEU A O 1
ATOM 2528 N N . SER A 1 319 ? 12.195 -3.646 -34.066 1.00 89.88 319 SER A N 1
ATOM 2529 C CA . SER A 1 319 ? 13.436 -3.712 -34.842 1.00 89.88 319 SER A CA 1
ATOM 2530 C C . SER A 1 319 ? 14.683 -3.618 -33.957 1.00 89.88 319 SER A C 1
ATOM 2532 O O . SER A 1 319 ? 15.644 -4.349 -34.196 1.00 89.88 319 SER A O 1
ATOM 2534 N N . THR A 1 320 ? 14.653 -2.791 -32.903 1.00 92.06 320 THR A N 1
ATOM 2535 C CA . THR A 1 320 ? 15.722 -2.707 -31.899 1.00 92.06 320 THR A CA 1
ATOM 2536 C C . THR A 1 320 ? 15.862 -4.034 -31.165 1.00 92.06 320 THR A C 1
ATOM 2538 O O . THR A 1 320 ? 16.963 -4.575 -31.095 1.00 92.06 320 THR A O 1
ATOM 2541 N N . VAL A 1 321 ? 14.744 -4.600 -30.701 1.00 91.69 321 VAL A N 1
ATOM 2542 C CA . VAL A 1 321 ? 14.731 -5.850 -29.927 1.00 91.69 321 VAL A CA 1
ATOM 2543 C C . VAL A 1 321 ? 15.152 -7.071 -30.762 1.00 91.69 321 VAL A C 1
ATOM 2545 O O . VAL A 1 321 ? 15.728 -8.030 -30.253 1.00 91.69 321 VAL A O 1
ATOM 2548 N N . LYS A 1 322 ? 14.929 -7.046 -32.080 1.00 90.50 322 LYS A N 1
ATOM 2549 C CA . LYS A 1 322 ? 15.374 -8.115 -32.990 1.00 90.50 322 LYS A CA 1
ATOM 2550 C C . LYS A 1 322 ? 16.887 -8.149 -33.215 1.00 90.50 322 LYS A C 1
ATOM 2552 O O . LYS A 1 322 ? 17.386 -9.149 -33.735 1.00 90.50 322 LYS A O 1
ATOM 2557 N N . LYS A 1 323 ? 17.634 -7.106 -32.841 1.00 81.19 323 LYS A N 1
ATOM 2558 C CA . LYS A 1 323 ? 19.092 -7.092 -33.016 1.00 81.19 323 LYS A CA 1
ATOM 2559 C C . LYS A 1 323 ? 19.762 -8.148 -32.130 1.00 81.19 323 LYS A C 1
ATOM 2561 O O . LYS A 1 323 ? 19.272 -8.542 -31.074 1.00 81.19 323 LYS A O 1
ATOM 2566 N N . SER A 1 324 ? 20.887 -8.682 -32.595 1.00 63.34 324 SER A N 1
ATOM 2567 C CA . SER A 1 324 ? 21.571 -9.794 -31.928 1.00 63.34 324 SER A CA 1
ATOM 2568 C C . SER A 1 324 ? 22.322 -9.375 -30.659 1.00 63.34 324 SER A C 1
ATOM 2570 O O . SER A 1 324 ? 22.439 -10.203 -29.763 1.00 63.34 324 SER A O 1
ATOM 2572 N N . ALA A 1 325 ? 22.756 -8.118 -30.541 1.00 86.50 325 ALA A N 1
ATOM 2573 C CA . ALA A 1 325 ? 23.611 -7.641 -29.451 1.00 86.50 325 ALA A CA 1
ATOM 2574 C C . ALA A 1 325 ? 22.860 -6.755 -28.436 1.00 86.50 325 ALA A C 1
ATOM 2576 O O . ALA A 1 325 ? 23.145 -5.565 -28.330 1.00 86.50 325 ALA A O 1
ATOM 2577 N N . MET A 1 326 ? 21.889 -7.325 -27.717 1.00 94.00 326 MET A N 1
ATOM 2578 C CA . MET A 1 326 ? 21.269 -6.669 -26.556 1.00 94.00 326 MET A CA 1
ATOM 2579 C C . MET A 1 326 ? 21.951 -7.105 -25.260 1.00 94.00 326 MET A C 1
ATOM 2581 O O . MET A 1 326 ? 22.367 -8.259 -25.134 1.00 94.00 326 MET A O 1
ATOM 2585 N N . THR A 1 327 ? 22.046 -6.193 -24.295 1.00 94.81 327 THR A N 1
ATOM 2586 C CA . THR A 1 327 ? 22.538 -6.497 -22.946 1.00 94.81 327 THR A CA 1
ATOM 2587 C C . THR A 1 327 ? 21.485 -7.266 -22.132 1.00 94.81 327 THR A C 1
ATOM 2589 O O . THR A 1 327 ? 20.295 -7.214 -22.457 1.00 94.81 327 THR A O 1
ATOM 2592 N N . PRO A 1 328 ? 21.879 -7.956 -21.043 1.00 94.44 328 PRO A N 1
ATOM 2593 C CA . PRO A 1 328 ? 20.939 -8.578 -20.108 1.00 94.44 328 PRO A CA 1
ATOM 2594 C C . PRO A 1 328 ? 19.829 -7.632 -19.625 1.00 94.44 328 PRO A C 1
ATOM 2596 O O . PRO A 1 328 ? 18.655 -7.993 -19.659 1.00 94.44 328 PRO A O 1
ATOM 2599 N N . ALA A 1 329 ? 20.185 -6.398 -19.250 1.00 94.56 329 ALA A N 1
ATOM 2600 C CA . ALA A 1 329 ? 19.219 -5.387 -18.829 1.00 94.56 329 ALA A CA 1
ATOM 2601 C C . ALA A 1 329 ? 18.249 -5.036 -19.965 1.00 94.56 329 ALA A C 1
ATOM 2603 O O . ALA A 1 329 ? 17.044 -5.022 -19.764 1.00 94.56 329 ALA A O 1
ATOM 2604 N N . GLN A 1 330 ? 18.731 -4.861 -21.195 1.00 96.00 330 GLN A N 1
ATOM 2605 C CA . GLN A 1 330 ? 17.845 -4.584 -22.328 1.00 96.00 330 GLN A CA 1
ATOM 2606 C C . GLN A 1 330 ? 16.841 -5.717 -22.595 1.00 96.00 330 GLN A C 1
ATOM 2608 O O . GLN A 1 330 ? 15.707 -5.437 -22.983 1.00 96.00 330 GLN A O 1
ATOM 2613 N N . TRP A 1 331 ? 17.221 -6.983 -22.384 1.00 95.06 331 TRP A N 1
ATOM 2614 C CA . TRP A 1 331 ? 16.286 -8.110 -22.497 1.00 95.06 331 TRP A CA 1
ATOM 2615 C C . TRP A 1 331 ? 15.199 -8.080 -21.426 1.00 95.06 331 TRP A C 1
ATOM 2617 O O . TRP A 1 331 ? 14.030 -8.290 -21.752 1.00 95.06 331 TRP A O 1
ATOM 2627 N N . ILE A 1 332 ? 15.570 -7.773 -20.180 1.00 94.31 332 ILE A N 1
ATOM 2628 C CA . ILE A 1 332 ? 14.617 -7.603 -19.074 1.00 94.31 332 ILE A CA 1
ATOM 2629 C C . ILE A 1 332 ? 13.683 -6.419 -19.355 1.00 94.31 332 ILE A C 1
ATOM 2631 O O . ILE A 1 332 ? 12.468 -6.534 -19.212 1.00 94.31 332 ILE A O 1
ATOM 2635 N N . GLY A 1 333 ? 14.211 -5.287 -19.822 1.00 94.81 333 GLY A N 1
ATOM 2636 C CA . GLY A 1 333 ? 13.373 -4.139 -20.155 1.00 94.81 333 GLY A CA 1
ATOM 2637 C C . GLY A 1 333 ? 12.436 -4.410 -21.328 1.00 94.81 333 GLY A C 1
ATOM 2638 O O . GLY A 1 333 ? 11.281 -3.995 -21.306 1.00 94.81 333 GLY A O 1
ATOM 2639 N N . ALA A 1 334 ? 12.882 -5.177 -22.328 1.00 95.06 334 ALA A N 1
ATOM 2640 C CA . ALA A 1 334 ? 12.021 -5.599 -23.428 1.00 95.06 334 ALA A CA 1
ATOM 2641 C C . ALA A 1 334 ? 10.893 -6.517 -22.952 1.00 95.06 334 ALA A C 1
ATOM 2643 O O . ALA A 1 334 ? 9.758 -6.346 -23.398 1.00 95.06 334 ALA A O 1
ATOM 2644 N N . SER A 1 335 ? 11.165 -7.463 -22.046 1.00 94.12 335 SER A N 1
ATOM 2645 C CA . SER A 1 335 ? 10.101 -8.312 -21.509 1.00 94.12 335 SER A CA 1
ATOM 2646 C C . SER A 1 335 ? 9.066 -7.495 -20.743 1.00 94.12 335 SER A C 1
ATOM 2648 O O . SER A 1 335 ? 7.880 -7.675 -20.998 1.00 94.12 335 SER A O 1
ATOM 2650 N N . ARG A 1 336 ? 9.505 -6.564 -19.882 1.00 93.19 336 ARG A N 1
ATOM 2651 C CA . ARG A 1 336 ? 8.618 -5.667 -19.124 1.00 93.19 336 ARG A CA 1
ATOM 2652 C C . ARG A 1 336 ?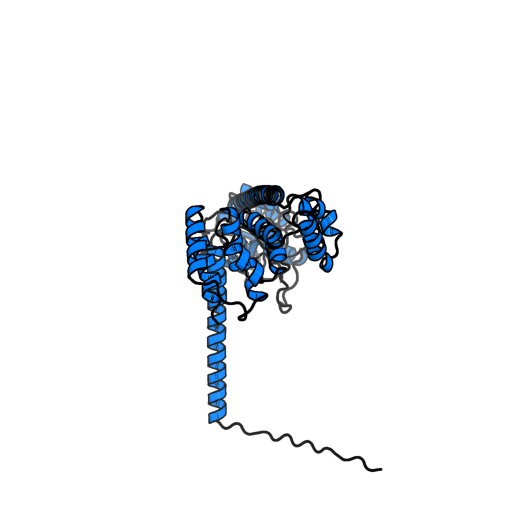 7.784 -4.776 -20.040 1.00 93.19 336 ARG A C 1
ATOM 2654 O O . ARG A 1 336 ? 6.569 -4.727 -19.908 1.00 93.19 336 ARG A O 1
ATOM 2661 N N . PHE A 1 337 ? 8.408 -4.151 -21.037 1.00 93.44 337 PHE A N 1
ATOM 2662 C CA . PHE A 1 337 ? 7.708 -3.300 -22.000 1.00 93.44 337 PHE A CA 1
ATOM 2663 C C . PHE A 1 337 ? 6.591 -4.042 -22.748 1.00 93.44 337 PHE A C 1
ATOM 2665 O O . PHE A 1 337 ? 5.490 -3.519 -22.895 1.00 93.44 337 PHE A O 1
ATOM 2672 N N . TYR A 1 338 ? 6.848 -5.269 -23.211 1.00 91.69 338 TYR A N 1
ATOM 2673 C CA . TYR A 1 338 ? 5.838 -6.048 -23.933 1.00 91.69 338 TYR A CA 1
ATOM 2674 C C . TYR A 1 338 ? 4.810 -6.732 -23.016 1.00 91.69 338 TYR A C 1
ATOM 2676 O O . TYR A 1 338 ? 3.742 -7.107 -23.501 1.00 91.69 338 TYR A O 1
ATOM 2684 N N . SER A 1 339 ? 5.085 -6.911 -21.720 1.00 90.44 339 SER A N 1
ATOM 2685 C CA . SER A 1 339 ? 4.085 -7.398 -20.758 1.00 90.44 339 SER A CA 1
ATOM 2686 C C . SER A 1 339 ? 3.228 -6.277 -20.151 1.00 90.44 339 SER A C 1
ATOM 2688 O O . SER A 1 339 ? 2.143 -6.544 -19.616 1.00 90.44 339 SER A O 1
ATOM 2690 N N . ASP A 1 340 ? 3.667 -5.026 -20.285 1.00 90.56 340 ASP A N 1
ATOM 2691 C CA . ASP A 1 340 ? 3.030 -3.857 -19.695 1.00 90.56 340 ASP A CA 1
ATOM 2692 C C . ASP A 1 340 ? 1.568 -3.654 -20.143 1.00 90.56 340 ASP A C 1
ATOM 2694 O O . ASP A 1 340 ? 1.148 -3.949 -21.271 1.00 90.56 340 ASP A O 1
ATOM 2698 N N . LEU A 1 341 ? 0.737 -3.162 -19.221 1.00 87.75 341 LEU A N 1
ATOM 2699 C CA . LEU A 1 341 ? -0.682 -2.922 -19.478 1.00 87.75 341 LEU A CA 1
ATOM 2700 C C . LEU A 1 341 ? -0.914 -1.718 -20.403 1.00 87.75 341 LEU A C 1
ATOM 2702 O O . LEU A 1 341 ? -1.815 -1.766 -21.243 1.00 87.75 341 LEU A O 1
ATOM 2706 N N . ASN A 1 342 ? -0.117 -0.656 -20.284 1.00 89.44 342 ASN A N 1
ATOM 2707 C CA . ASN A 1 342 ? -0.239 0.534 -21.123 1.00 89.44 342 ASN A CA 1
ATOM 2708 C C . ASN A 1 342 ? 0.195 0.245 -22.558 1.00 89.44 342 ASN A C 1
ATOM 2710 O O . ASN A 1 342 ? -0.463 0.718 -23.485 1.00 89.44 342 ASN A O 1
ATOM 2714 N N . PHE A 1 343 ? 1.210 -0.604 -22.759 1.00 89.38 343 PHE A N 1
ATOM 2715 C CA . PHE A 1 343 ? 1.529 -1.123 -24.092 1.00 89.38 343 PHE A CA 1
ATOM 2716 C C . PHE A 1 343 ? 0.313 -1.791 -24.738 1.00 89.38 343 PHE A C 1
ATOM 2718 O O . PHE A 1 343 ? -0.100 -1.421 -25.841 1.00 89.38 343 PHE A O 1
ATOM 2725 N N . ARG A 1 344 ? -0.315 -2.730 -24.021 1.00 86.12 344 ARG A N 1
ATOM 2726 C CA . ARG A 1 344 ? -1.493 -3.465 -24.508 1.00 86.12 344 ARG A CA 1
ATOM 2727 C C . ARG A 1 344 ? -2.675 -2.551 -24.815 1.00 86.12 344 ARG A C 1
ATOM 2729 O O . ARG A 1 344 ? -3.368 -2.753 -25.808 1.00 86.12 344 ARG A O 1
ATOM 2736 N N . ARG A 1 345 ? -2.897 -1.535 -23.979 1.00 87.56 345 ARG A N 1
ATOM 2737 C CA . ARG A 1 345 ? -3.967 -0.546 -24.166 1.00 87.56 345 ARG A CA 1
ATOM 2738 C C . ARG A 1 345 ? -3.712 0.388 -25.345 1.00 87.56 345 ARG A C 1
ATOM 2740 O O . ARG A 1 345 ? -4.664 0.727 -26.040 1.00 87.56 345 ARG A O 1
ATOM 2747 N N . LYS A 1 346 ? -2.463 0.818 -25.562 1.00 87.62 346 LYS A N 1
ATOM 2748 C CA . LYS A 1 346 ? -2.102 1.761 -26.635 1.00 87.62 346 LYS A CA 1
ATOM 2749 C C . LYS A 1 346 ? -2.100 1.096 -28.012 1.00 87.62 346 LYS A C 1
ATOM 2751 O O . LYS A 1 346 ? -2.428 1.752 -28.997 1.00 87.62 346 LYS A O 1
ATOM 2756 N N . PHE A 1 347 ? -1.782 -0.197 -28.081 1.00 84.44 347 PHE A N 1
ATOM 2757 C CA . PHE A 1 347 ? -1.695 -0.950 -29.336 1.00 84.44 347 PHE A CA 1
ATOM 2758 C C . PHE A 1 347 ? -2.656 -2.157 -29.374 1.00 84.44 347 PHE A C 1
ATOM 2760 O O . PHE A 1 347 ? -2.203 -3.294 -29.534 1.00 84.44 347 PHE A O 1
ATOM 2767 N N . PRO A 1 348 ? -3.984 -1.946 -29.244 1.00 72.88 348 PRO A N 1
ATOM 2768 C CA . PRO A 1 348 ? -4.951 -3.037 -29.239 1.00 72.88 348 PRO A CA 1
ATOM 2769 C C . PRO A 1 348 ? -5.045 -3.665 -30.637 1.00 72.88 348 PRO A C 1
ATOM 2771 O O . PRO A 1 348 ? -5.218 -2.945 -31.617 1.00 72.88 348 PRO A O 1
ATOM 2774 N N . SER A 1 349 ? -4.901 -4.996 -30.714 1.00 58.84 349 SER A N 1
ATOM 2775 C CA . SER A 1 349 ? -5.205 -5.908 -31.845 1.00 58.84 349 SER A CA 1
ATOM 2776 C C . SER A 1 349 ? -4.620 -5.627 -33.249 1.00 58.84 349 SER A C 1
ATOM 2778 O O . SER A 1 349 ? -4.661 -6.513 -34.102 1.00 58.84 349 SER A O 1
ATOM 2780 N N . GLY A 1 350 ? -4.024 -4.461 -33.509 1.00 50.53 350 GLY A N 1
ATOM 2781 C CA . GLY A 1 350 ? -3.392 -4.090 -34.782 1.00 50.53 350 GLY A CA 1
ATOM 2782 C C . GLY A 1 350 ? -1.882 -4.333 -34.837 1.00 50.53 350 GLY A C 1
ATOM 2783 O O . GLY A 1 350 ? -1.287 -4.285 -35.915 1.00 50.53 350 GLY A O 1
ATOM 2784 N N . TYR A 1 351 ? -1.247 -4.612 -33.697 1.00 63.47 351 TYR A N 1
ATOM 2785 C CA . TYR A 1 351 ? 0.171 -4.941 -33.659 1.00 63.47 351 TYR A CA 1
ATOM 2786 C C . TYR A 1 351 ? 0.366 -6.449 -33.788 1.00 63.47 351 TYR A C 1
ATOM 2788 O O . TYR A 1 351 ? -0.231 -7.224 -33.041 1.00 63.47 351 TYR A O 1
ATOM 2796 N N . LYS A 1 352 ? 1.194 -6.880 -34.750 1.00 68.25 352 LYS A N 1
ATOM 2797 C CA . LYS A 1 352 ? 1.502 -8.305 -34.916 1.00 68.25 352 LYS A CA 1
ATOM 2798 C C . LYS A 1 352 ? 2.061 -8.826 -33.587 1.00 68.25 352 LYS A C 1
ATOM 2800 O O . LYS A 1 352 ? 3.034 -8.240 -33.102 1.00 68.25 352 LYS A O 1
ATOM 2805 N N . PRO A 1 353 ? 1.485 -9.894 -33.007 1.00 69.12 353 PRO A N 1
ATOM 2806 C CA . PRO A 1 353 ? 2.026 -10.484 -31.794 1.00 69.12 353 PRO A CA 1
ATOM 2807 C C . PRO A 1 353 ? 3.509 -10.796 -31.996 1.00 69.12 353 PRO A C 1
ATOM 2809 O O . PRO A 1 353 ? 3.933 -11.107 -33.117 1.00 69.12 353 PRO A O 1
ATOM 2812 N N . LEU A 1 354 ? 4.292 -10.684 -30.916 1.00 84.25 354 LEU A N 1
ATOM 2813 C CA . LEU A 1 354 ? 5.704 -11.057 -30.932 1.00 84.25 354 LEU A CA 1
ATOM 2814 C C . LEU A 1 354 ? 5.841 -12.426 -31.595 1.00 84.25 354 LEU A C 1
ATOM 2816 O O . LEU A 1 354 ? 5.213 -13.398 -31.163 1.00 84.25 354 LEU A O 1
ATOM 2820 N N . ASP A 1 355 ? 6.634 -12.496 -32.665 1.00 87.19 355 ASP A N 1
ATOM 2821 C CA . ASP A 1 355 ? 6.806 -13.759 -33.367 1.00 87.19 355 ASP A CA 1
ATOM 2822 C C . ASP A 1 355 ? 7.381 -14.820 -32.413 1.00 87.19 355 ASP A C 1
ATOM 2824 O O . ASP A 1 355 ? 8.101 -14.523 -31.452 1.00 87.19 355 ASP A O 1
ATOM 2828 N N . LYS A 1 356 ? 7.015 -16.085 -32.654 1.00 89.44 356 LYS A N 1
ATOM 2829 C CA . LYS A 1 356 ? 7.350 -17.200 -31.755 1.00 89.44 356 LYS A CA 1
ATOM 2830 C C . LYS A 1 356 ? 8.858 -17.301 -31.497 1.00 89.44 356 LYS A C 1
ATOM 2832 O O . LYS A 1 356 ? 9.261 -17.673 -30.397 1.00 89.44 356 LYS A O 1
ATOM 2837 N N . ALA A 1 357 ? 9.676 -16.959 -32.494 1.00 91.56 357 ALA A N 1
ATOM 2838 C CA . ALA A 1 357 ? 11.128 -16.983 -32.384 1.00 91.56 357 ALA A CA 1
ATOM 2839 C C . ALA A 1 357 ? 11.634 -15.912 -31.408 1.00 91.56 357 ALA A C 1
ATOM 2841 O O . ALA A 1 357 ? 12.411 -16.229 -30.507 1.00 91.56 357 ALA A O 1
ATOM 2842 N N . LEU A 1 358 ? 11.159 -14.670 -31.531 1.00 90.88 358 LEU A N 1
ATOM 2843 C CA . LEU A 1 358 ? 11.552 -13.592 -30.635 1.00 90.88 358 LEU A CA 1
ATOM 2844 C C . LEU A 1 358 ? 11.036 -13.806 -29.209 1.00 90.88 358 LEU A C 1
ATOM 2846 O O . LEU A 1 358 ? 11.798 -13.623 -28.264 1.00 90.88 358 LEU A O 1
ATOM 2850 N N . ARG A 1 359 ? 9.789 -14.265 -29.042 1.00 92.44 359 ARG A N 1
ATOM 2851 C CA . ARG A 1 359 ? 9.261 -14.659 -27.725 1.00 92.44 359 ARG A CA 1
ATOM 2852 C C . ARG A 1 359 ? 10.154 -15.714 -27.068 1.00 92.44 359 ARG A C 1
ATOM 2854 O O . ARG A 1 359 ? 10.542 -15.555 -25.915 1.00 92.44 359 ARG A O 1
ATOM 2861 N N . GLY A 1 360 ? 10.504 -16.772 -27.806 1.00 93.12 360 GLY A N 1
ATOM 2862 C CA . GLY A 1 360 ? 11.387 -17.830 -27.311 1.00 93.12 360 GLY A CA 1
ATOM 2863 C C . GLY A 1 360 ? 12.778 -17.314 -26.941 1.00 93.12 360 GLY A C 1
ATOM 2864 O O . GLY A 1 360 ? 13.352 -17.752 -25.946 1.00 93.12 360 GLY A O 1
ATOM 2865 N N . ARG A 1 361 ? 13.295 -16.340 -27.698 1.00 93.88 361 ARG A N 1
ATOM 2866 C CA . ARG A 1 361 ? 14.557 -15.669 -27.383 1.00 93.88 361 ARG A CA 1
ATOM 2867 C C . ARG A 1 361 ? 14.466 -14.867 -26.086 1.00 93.88 361 ARG A C 1
ATOM 2869 O O . ARG A 1 361 ? 15.302 -15.090 -25.225 1.00 93.88 361 ARG A O 1
ATOM 2876 N N . ILE A 1 362 ? 13.450 -14.019 -25.909 1.00 93.44 362 ILE A N 1
ATOM 2877 C CA . ILE A 1 362 ? 13.259 -13.244 -24.668 1.00 93.44 362 ILE A CA 1
ATOM 2878 C C . ILE A 1 362 ? 13.209 -14.187 -23.459 1.00 93.44 362 ILE A C 1
ATOM 2880 O O . ILE A 1 362 ? 13.963 -13.997 -22.512 1.00 93.44 362 ILE A O 1
ATOM 2884 N N . ILE A 1 363 ? 12.418 -15.263 -23.523 1.00 93.94 363 ILE A N 1
ATOM 2885 C CA . ILE A 1 363 ? 12.326 -16.256 -22.437 1.00 93.94 363 ILE A CA 1
ATOM 2886 C C . ILE A 1 363 ? 13.689 -16.893 -22.135 1.00 93.94 363 ILE A C 1
ATOM 2888 O O . ILE A 1 363 ? 14.045 -17.076 -20.972 1.00 93.94 363 ILE A O 1
ATOM 2892 N N . LYS A 1 364 ? 14.459 -17.249 -23.170 1.00 94.81 364 LYS A N 1
ATOM 2893 C CA . LYS A 1 364 ? 15.799 -17.822 -22.998 1.00 94.81 364 LYS A CA 1
ATOM 2894 C C . LYS A 1 364 ? 16.731 -16.851 -22.273 1.00 94.81 364 LYS A C 1
ATOM 2896 O O . LYS A 1 364 ? 17.450 -17.274 -21.373 1.00 94.81 364 LYS A O 1
ATOM 2901 N N . GLU A 1 365 ? 16.715 -15.580 -22.659 1.00 94.19 365 GLU A N 1
ATOM 2902 C CA . GLU A 1 365 ? 17.576 -14.560 -22.058 1.00 94.19 365 GLU A CA 1
ATOM 2903 C C . GLU A 1 365 ? 17.153 -14.255 -20.614 1.00 94.19 365 GLU A C 1
ATOM 2905 O O . GLU A 1 365 ? 18.013 -14.208 -19.744 1.00 94.19 365 GLU A O 1
ATOM 2910 N N . LEU A 1 366 ? 15.849 -14.179 -20.311 1.00 92.00 366 LEU A N 1
ATOM 2911 C CA . LEU A 1 366 ? 15.359 -14.038 -18.928 1.00 92.00 366 LEU A CA 1
ATOM 2912 C C . LEU A 1 366 ? 15.826 -15.186 -18.022 1.00 92.00 366 LEU A C 1
ATOM 2914 O O . LEU A 1 366 ? 16.252 -14.962 -16.893 1.00 92.00 366 LEU A O 1
ATOM 2918 N N . LYS A 1 367 ? 15.814 -16.424 -18.527 1.00 93.62 367 LYS A N 1
ATOM 2919 C CA . LYS A 1 367 ? 16.370 -17.568 -17.785 1.00 93.62 367 LYS A CA 1
ATOM 2920 C C . LYS A 1 367 ? 17.870 -17.409 -17.537 1.00 93.62 367 LYS A C 1
ATOM 2922 O O . LYS A 1 367 ? 18.350 -17.756 -16.463 1.00 93.62 367 LYS A O 1
ATOM 2927 N N . ALA A 1 368 ? 18.609 -16.881 -18.513 1.00 92.69 368 ALA A N 1
ATOM 2928 C CA . ALA A 1 368 ? 20.049 -16.665 -18.395 1.00 92.69 368 ALA A CA 1
ATOM 2929 C C . ALA A 1 368 ? 20.412 -15.544 -17.406 1.00 92.69 368 ALA A C 1
ATOM 2931 O O . ALA A 1 368 ? 21.488 -15.593 -16.813 1.00 92.69 368 ALA A O 1
ATOM 2932 N N . THR A 1 369 ? 19.528 -14.565 -17.187 1.00 88.19 369 THR A N 1
ATOM 2933 C CA . THR A 1 369 ? 19.728 -13.499 -16.189 1.00 88.19 369 THR A CA 1
ATOM 2934 C C . THR A 1 369 ? 19.366 -13.912 -14.761 1.00 88.19 369 THR A C 1
ATOM 2936 O O . THR A 1 369 ? 19.531 -13.115 -13.841 1.00 88.19 369 THR A O 1
ATOM 2939 N N . GLY A 1 370 ? 18.895 -15.147 -14.555 1.00 88.38 370 GLY A N 1
ATOM 2940 C CA . GLY A 1 370 ? 18.493 -15.645 -13.240 1.00 88.38 370 GLY A CA 1
ATOM 2941 C C . GLY A 1 370 ? 17.133 -15.126 -12.768 1.00 88.38 370 GLY A C 1
ATOM 2942 O O . GLY A 1 370 ? 16.839 -15.220 -11.576 1.00 88.38 370 GLY A O 1
ATOM 2943 N N . LYS A 1 371 ? 16.300 -14.586 -13.674 1.00 85.75 371 LYS A N 1
ATOM 2944 C CA . LYS A 1 371 ? 14.908 -14.241 -13.355 1.00 85.75 371 LYS A CA 1
ATOM 2945 C C . LYS A 1 371 ? 14.131 -15.494 -12.954 1.00 85.75 371 LYS A C 1
ATOM 2947 O O . LYS A 1 37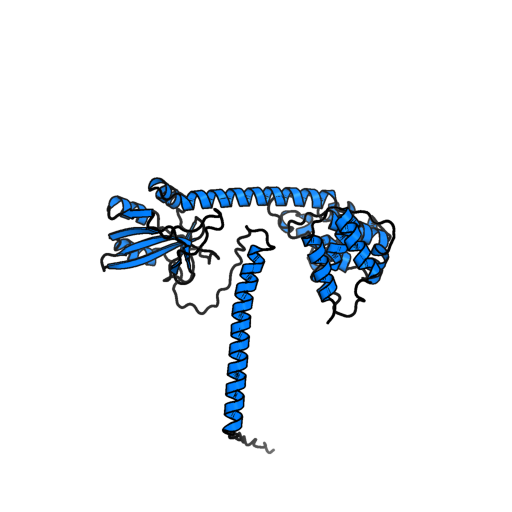1 ? 14.407 -16.599 -13.433 1.00 85.75 371 LYS A O 1
ATOM 2952 N N . ASN A 1 372 ? 13.194 -15.327 -12.026 1.00 84.06 372 ASN A N 1
ATOM 2953 C CA . ASN A 1 372 ? 12.465 -16.457 -11.467 1.00 84.06 372 ASN A CA 1
ATOM 2954 C C . ASN A 1 372 ? 11.383 -16.944 -12.457 1.00 84.06 372 ASN A C 1
ATOM 2956 O O . ASN A 1 372 ? 11.095 -16.301 -13.468 1.00 84.06 372 ASN A O 1
ATOM 2960 N N . GLN A 1 373 ? 10.783 -18.107 -12.185 1.00 87.88 373 GLN A N 1
ATOM 2961 C CA . GLN A 1 373 ? 9.754 -18.667 -13.069 1.00 87.88 373 GLN A CA 1
ATOM 2962 C C . GLN A 1 373 ? 8.493 -17.785 -13.134 1.00 87.88 373 GLN A C 1
ATOM 2964 O O . GLN A 1 373 ? 7.872 -17.732 -14.189 1.00 87.88 373 GLN A O 1
ATOM 2969 N N . SER A 1 374 ? 8.162 -17.050 -12.065 1.00 84.31 374 SER A N 1
ATOM 2970 C CA . SER A 1 374 ? 7.022 -16.121 -12.047 1.00 84.31 374 SER A CA 1
ATOM 2971 C C . SER A 1 374 ? 7.198 -14.996 -13.064 1.00 84.31 374 SER A C 1
ATOM 2973 O O . SER A 1 374 ? 6.287 -14.744 -13.840 1.00 84.31 374 SER A O 1
ATOM 2975 N N . ASP A 1 375 ? 8.386 -14.388 -13.140 1.00 81.94 375 ASP A N 1
ATOM 2976 C CA . ASP A 1 375 ? 8.681 -13.314 -14.102 1.00 81.94 375 ASP A CA 1
ATOM 2977 C C . ASP A 1 375 ? 8.498 -13.791 -15.554 1.00 81.94 375 ASP A C 1
ATOM 2979 O O . ASP A 1 375 ? 8.023 -13.067 -16.435 1.00 81.94 375 ASP A O 1
ATOM 2983 N N . ILE A 1 376 ? 8.894 -15.041 -15.808 1.00 91.50 376 ILE A N 1
ATOM 2984 C CA . ILE A 1 376 ? 8.752 -15.687 -17.111 1.00 91.50 376 ILE A CA 1
ATOM 2985 C C . ILE A 1 376 ? 7.273 -15.947 -17.399 1.00 91.50 376 ILE A C 1
ATOM 2987 O O . ILE A 1 376 ? 6.807 -15.607 -18.487 1.00 91.50 376 ILE A O 1
ATOM 2991 N N . ASP A 1 377 ? 6.543 -16.510 -16.438 1.00 89.94 377 ASP A N 1
ATOM 2992 C CA . ASP A 1 377 ? 5.118 -16.812 -16.564 1.00 89.94 377 ASP A CA 1
ATOM 2993 C C . ASP A 1 377 ? 4.297 -15.537 -16.796 1.00 89.94 377 ASP A C 1
ATOM 2995 O O . ASP A 1 377 ? 3.420 -15.525 -17.659 1.00 89.94 377 ASP A O 1
ATOM 2999 N N . ASP A 1 378 ? 4.613 -14.440 -16.107 1.00 85.69 378 ASP A N 1
ATOM 3000 C CA . ASP A 1 378 ? 3.950 -13.144 -16.270 1.00 85.69 378 ASP A CA 1
ATOM 3001 C C . ASP A 1 378 ? 4.147 -12.583 -17.678 1.00 85.69 378 ASP A C 1
ATOM 3003 O O . ASP A 1 378 ? 3.177 -12.192 -18.336 1.00 85.69 378 ASP A O 1
ATOM 3007 N N . PHE A 1 379 ? 5.378 -12.616 -18.197 1.00 91.25 379 PHE A N 1
ATOM 3008 C CA . PHE A 1 379 ? 5.647 -12.257 -19.589 1.00 91.25 379 PHE A CA 1
ATOM 3009 C C . PHE A 1 379 ? 4.890 -13.170 -20.565 1.00 91.25 379 PHE A C 1
ATOM 3011 O O . PHE A 1 379 ? 4.242 -12.704 -21.507 1.00 91.25 379 PHE A O 1
ATOM 3018 N N . GLU A 1 380 ? 4.944 -14.483 -20.344 1.00 90.75 380 GLU A N 1
ATOM 3019 C CA . GLU A 1 380 ? 4.296 -15.461 -21.208 1.00 90.75 380 GLU A CA 1
ATOM 3020 C C . GLU A 1 380 ? 2.777 -15.305 -21.248 1.00 90.75 380 GLU A C 1
ATOM 3022 O O . GLU A 1 380 ? 2.197 -15.424 -22.333 1.00 90.75 380 GLU A O 1
ATOM 3027 N N . ASN A 1 381 ? 2.153 -15.050 -20.098 1.00 87.62 381 ASN A N 1
ATOM 3028 C CA . ASN A 1 381 ? 0.722 -14.818 -19.944 1.00 87.62 381 ASN A CA 1
ATOM 3029 C C . ASN A 1 381 ? 0.324 -13.491 -20.583 1.00 87.62 381 ASN A C 1
ATOM 3031 O O . ASN A 1 381 ? -0.627 -13.446 -21.368 1.00 87.62 381 ASN A O 1
ATOM 3035 N N . ALA A 1 382 ? 1.088 -12.430 -20.317 1.00 86.19 382 ALA A N 1
ATOM 3036 C CA . ALA A 1 382 ? 0.823 -11.115 -20.875 1.00 86.19 382 ALA A CA 1
ATOM 3037 C C . ALA A 1 382 ? 0.844 -11.138 -22.405 1.00 86.19 382 ALA A C 1
ATOM 3039 O O . ALA A 1 382 ? -0.055 -10.565 -23.008 1.00 86.19 382 ALA A O 1
ATOM 3040 N N . VAL A 1 383 ? 1.798 -11.843 -23.025 1.00 84.38 383 VAL A N 1
ATOM 3041 C CA . VAL A 1 383 ? 1.925 -11.944 -24.491 1.00 84.38 383 VAL A CA 1
ATOM 3042 C C . VAL A 1 383 ? 0.995 -13.006 -25.097 1.00 84.38 383 VAL A C 1
ATOM 3044 O O . VAL A 1 383 ? 0.584 -12.878 -26.248 1.00 84.38 383 VAL A O 1
ATOM 3047 N N . ARG A 1 384 ? 0.638 -14.076 -24.366 1.00 81.75 384 ARG A N 1
ATOM 3048 C CA . ARG A 1 384 ? -0.321 -15.097 -24.845 1.00 81.75 384 ARG A CA 1
ATOM 3049 C C . ARG A 1 384 ? -1.737 -14.530 -24.952 1.00 81.75 384 ARG A C 1
ATOM 3051 O O . ARG A 1 384 ? -2.428 -14.835 -25.918 1.00 81.75 384 ARG A O 1
ATOM 3058 N N . ASN A 1 385 ? -2.128 -13.669 -24.018 1.00 68.62 385 ASN A N 1
ATOM 3059 C CA . ASN A 1 385 ? -3.454 -13.048 -23.976 1.00 68.62 385 ASN A CA 1
ATOM 3060 C C . ASN A 1 385 ? -3.625 -11.892 -24.990 1.00 68.62 385 ASN A C 1
ATOM 3062 O O . ASN A 1 385 ? -4.533 -11.081 -24.850 1.00 68.62 385 ASN A O 1
ATOM 3066 N N . TRP A 1 386 ? -2.749 -11.789 -25.999 1.00 66.81 386 TRP A N 1
ATOM 3067 C CA . TRP A 1 386 ? -2.862 -10.835 -27.114 1.00 66.81 386 TRP A CA 1
ATOM 3068 C C . TRP A 1 386 ? -3.723 -11.343 -28.279 1.00 66.81 386 TRP A C 1
ATOM 3070 O O . TRP A 1 386 ? -3.929 -10.605 -29.244 1.00 66.81 386 TRP A O 1
ATOM 3080 N N . CYS A 1 387 ? -4.212 -12.584 -28.225 1.00 42.75 387 CYS A N 1
ATOM 3081 C CA . CYS A 1 387 ? -5.222 -13.045 -29.173 1.00 42.75 387 CYS A CA 1
ATOM 3082 C C . CYS A 1 387 ? -6.610 -12.544 -28.732 1.00 42.75 387 CYS A C 1
ATOM 3084 O O . CYS A 1 387 ? -6.962 -12.789 -27.577 1.00 42.75 387 CYS A O 1
ATOM 3086 N N . PRO A 1 388 ? -7.368 -11.852 -29.606 1.00 47.84 388 PRO A N 1
ATOM 3087 C CA . PRO A 1 388 ? -8.765 -11.514 -29.343 1.00 47.84 388 PRO A CA 1
ATOM 3088 C C . PRO A 1 388 ? -9.651 -12.752 -29.175 1.00 47.84 388 PRO A C 1
ATOM 3090 O O . PRO A 1 388 ? -9.307 -13.815 -29.750 1.00 47.84 388 PRO A O 1
#

Foldseek 3Di:
DDDDDDDDDDDPPDQDPVNVVVVVVVVVVVVVVVVVVVVCVVVCVVVCQVPPDDVFDQPQDQPPDPPPDPFAADDLVVVCVQLVFFQKKWKFQFFADPQRDTDQQDALSLVRGGGNRDGPDMDRDPVLSVLLNVQQAFDRVDFGAGDDTFPTWMWTQGNVRDIFIWGHRQQFWIDGNSHPTITGGPRSVSNQVSCVVRVNNVNVSSNVSSVVVVVVLLVVLVVLVVQLQVLDDPLCCVQLDQQDDSPLDSCNGGPNNVPDPPVCSLVSSLVSLCVVPVDPLVSLLSLLLSLLSGDPDDRPCNCVSLVNNLPDDVVSNVVSLPDPDHDLSSLSSNLCSQLDPVNCVSDQLPDDQDPPVSLVVSLVSCVVVVNDVVSNVSSVVSSVVSPD

Radius of gyration: 29.26 Å; chains: 1; bounding box: 78×48×78 Å

pLDDT: mean 80.81, std 19.83, range [28.95, 98.56]

Secondary structure (DSSP, 8-state):
-PPPP-----------HHHHHHHHHHHHHHHHHHHHHHHHHHHHHHHHHHHHS-TT----------TT--PPPP-HHHHHHHHTTEEEEEEESSEE-TTS-EESS-EETTTTEE---SEEEEE--HHHHHHHHHH--EEEEEEE---S-EEEEEEEEETTS-EEEEEEETTTEEE-TTSSSEEEETTHHHHHHHHHHTT--HHHHHHHHHHHHHHHHHHHHHHHHHHHHHHS-HHHHHHH-S---SS--HHHH-HHHHTS-HHHHHHHHHHHHHHH--SHHHHHHHHHHHHHHS-SS--TTTTHHHHHHTTS-HHHHHHHHTSS---HHHHHHHHHHHH-HHHHHHSTTTSPPPPHHHHHHHHHHHHHTT--HHHHHHHHHHHHTT--